Protein AF-A0A1N6KHP8-F1 (afdb_monomer_lite)

Secondary structure (DSSP, 8-state):
-------------------------------------------------------------PPPP--PPPP-PPP---EEEEETTEEEEE---SSS-EEEEEETTEEEESTTTTT-TT-SSTT---TTSSS----BSS-TT-EEEEE--SS--EEEESBTTB-GGG--SEEEEE--SSEEEEEEE-TT--S--EEEEETTEEESSSS-EEEE--TTSEEEEEEEEESS--EEEE-STTGGGGS-EEEEEESS--EEEEE-TT-EEEEETTEEEEE-TT-TT-EEEEEEES-SEEEEES---PPPEE-SPPPPEEEPTTPEEEEEEEEEEE---TT--GGGEEEEEE-SSS-EEEEEEEE-SS-TTEEEEEEEEE-SS-EEEPPEEEEEETTS-EEEEE--

Structure (mmCIF, N/CA/C/O backbone):
data_AF-A0A1N6KHP8-F1
#
_entry.id   AF-A0A1N6KHP8-F1
#
loop_
_atom_site.group_PDB
_atom_site.id
_atom_site.type_symbol
_atom_site.label_atom_id
_atom_site.label_alt_id
_atom_site.label_comp_id
_atom_site.label_asym_id
_atom_site.label_entity_id
_atom_site.label_seq_id
_atom_site.pdbx_PDB_ins_code
_atom_site.Cartn_x
_atom_site.Cartn_y
_atom_site.Cartn_z
_atom_site.occupancy
_atom_site.B_iso_or_equiv
_atom_site.auth_seq_id
_atom_site.auth_comp_id
_atom_site.auth_asym_id
_atom_site.auth_atom_id
_atom_site.pdbx_PDB_model_num
ATOM 1 N N . MET A 1 1 ? -45.252 -14.548 -12.547 1.00 43.09 1 MET A N 1
ATOM 2 C CA . MET A 1 1 ? -45.993 -14.343 -13.812 1.00 43.09 1 MET A CA 1
ATOM 3 C C . MET A 1 1 ? -47.281 -13.576 -13.536 1.00 43.09 1 MET A C 1
ATOM 5 O O . MET A 1 1 ? -48.215 -14.151 -12.994 1.00 43.09 1 MET A O 1
ATOM 9 N N . SER A 1 2 ? -47.271 -12.275 -13.838 1.00 29.56 2 SER A N 1
ATOM 10 C CA . SER A 1 2 ? -48.393 -11.356 -14.141 1.00 29.56 2 SER A CA 1
ATOM 11 C C . SER A 1 2 ? -47.791 -9.937 -14.207 1.00 29.56 2 SER A C 1
ATOM 13 O O . SER A 1 2 ? -47.043 -9.603 -13.288 1.00 29.56 2 SER A O 1
ATOM 15 N N . PRO A 1 3 ? -48.018 -9.126 -15.260 1.00 39.22 3 PRO A N 1
ATOM 16 C CA . PRO A 1 3 ? -47.390 -7.811 -15.397 1.00 39.22 3 PRO A CA 1
ATOM 17 C C . PRO A 1 3 ? -48.280 -6.705 -14.807 1.00 39.22 3 PRO A C 1
ATOM 19 O O . PRO A 1 3 ? -49.500 -6.740 -14.964 1.00 39.22 3 PRO A O 1
ATOM 22 N N . LEU A 1 4 ? -47.680 -5.705 -14.158 1.00 28.50 4 LEU A N 1
ATOM 23 C CA . LEU A 1 4 ? -48.377 -4.502 -13.694 1.00 28.50 4 LEU A CA 1
ATOM 24 C C . LEU A 1 4 ? -48.003 -3.302 -14.575 1.00 28.50 4 LEU A C 1
ATOM 26 O O . LEU A 1 4 ? -46.835 -2.967 -14.743 1.00 28.50 4 LEU A O 1
ATOM 30 N N . LEU A 1 5 ? -49.049 -2.709 -15.154 1.00 30.30 5 LEU A N 1
ATOM 31 C CA . LEU A 1 5 ? -49.073 -1.517 -15.999 1.00 30.30 5 LEU A CA 1
ATOM 32 C C . LEU A 1 5 ? -48.571 -0.262 -15.260 1.00 30.30 5 LEU A C 1
ATOM 34 O O . LEU A 1 5 ? -49.032 0.032 -14.158 1.00 30.30 5 LEU A O 1
ATOM 38 N N . CYS A 1 6 ? -47.770 0.564 -15.940 1.00 26.09 6 CYS A N 1
ATOM 39 C CA . CYS A 1 6 ? -47.583 1.978 -15.601 1.00 26.09 6 CYS A CA 1
ATOM 40 C C . CYS A 1 6 ? -48.753 2.817 -16.145 1.00 26.09 6 CYS A C 1
ATOM 42 O O . CYS A 1 6 ? -49.018 2.816 -17.348 1.00 26.09 6 CYS A O 1
ATOM 44 N N . ALA A 1 7 ? -49.430 3.571 -15.275 1.00 34.00 7 ALA A N 1
ATOM 45 C CA . ALA A 1 7 ? -50.451 4.550 -15.647 1.00 34.00 7 ALA A CA 1
ATOM 46 C C . ALA A 1 7 ? -49.937 5.978 -15.398 1.00 34.00 7 ALA A C 1
ATOM 48 O O . ALA A 1 7 ? -49.600 6.340 -14.273 1.00 34.00 7 ALA A O 1
ATOM 49 N N . GLY A 1 8 ? -49.901 6.799 -16.452 1.00 29.78 8 GLY A N 1
ATOM 50 C CA . GLY A 1 8 ? -49.560 8.220 -16.377 1.00 29.78 8 GLY A CA 1
ATOM 51 C C . GLY A 1 8 ? -50.740 9.107 -15.961 1.00 29.78 8 GLY A C 1
ATOM 52 O O . GLY A 1 8 ? -51.900 8.809 -16.255 1.00 29.78 8 GLY A O 1
ATOM 53 N N . ARG A 1 9 ? -50.446 10.256 -15.341 1.00 30.03 9 ARG A N 1
ATOM 54 C CA . ARG A 1 9 ? -51.388 11.379 -15.195 1.00 30.03 9 ARG A CA 1
ATOM 55 C C . ARG A 1 9 ? -50.770 12.674 -15.726 1.00 30.03 9 ARG A C 1
ATOM 57 O O . ARG A 1 9 ? -49.717 13.103 -15.274 1.00 30.03 9 ARG A O 1
ATOM 64 N N . LYS A 1 10 ? -51.469 13.282 -16.692 1.00 28.89 10 LYS A N 1
ATOM 65 C CA . LYS A 1 10 ? -51.227 14.615 -17.267 1.00 28.89 10 LYS A CA 1
ATOM 66 C C . LYS A 1 10 ? -51.687 15.712 -16.302 1.00 28.89 10 LYS A C 1
ATOM 68 O O . LYS A 1 10 ? -52.773 15.602 -15.738 1.00 28.89 10 LYS A O 1
ATOM 73 N N . PHE A 1 11 ? -50.943 16.814 -16.249 1.00 26.05 11 PHE A N 1
ATOM 74 C CA . PHE A 1 11 ? -51.427 18.109 -15.768 1.00 26.05 11 PHE A CA 1
ATOM 75 C C . PHE A 1 11 ? -51.082 19.189 -16.807 1.00 26.05 11 PHE A C 1
ATOM 77 O O . PHE A 1 11 ? -49.970 19.219 -17.323 1.00 26.05 11 PHE A O 1
ATOM 84 N N . VAL A 1 12 ? -52.053 20.042 -17.146 1.00 37.53 12 VAL A N 1
ATOM 85 C CA . VAL A 1 12 ? -51.928 21.192 -18.066 1.00 37.53 12 VAL A CA 1
ATOM 86 C C . VAL A 1 12 ? -52.399 22.438 -17.320 1.00 37.53 12 VAL A C 1
ATOM 88 O O . VAL A 1 12 ? -53.445 22.377 -16.671 1.00 37.53 12 VAL A O 1
ATOM 91 N N . PRO A 1 13 ? -51.718 23.586 -17.482 1.00 34.94 13 PRO A N 1
ATOM 92 C CA . PRO A 1 13 ? -52.469 24.812 -17.751 1.00 34.94 13 PRO A CA 1
ATOM 93 C C . PRO A 1 13 ? -51.895 25.689 -18.885 1.00 34.94 13 PRO A C 1
ATOM 95 O O . PRO A 1 13 ? -50.821 25.461 -19.430 1.00 34.94 13 PRO A O 1
ATOM 98 N N . ARG A 1 14 ? -52.733 26.658 -19.275 1.00 31.38 14 ARG A N 1
ATOM 99 C CA . ARG A 1 14 ? -52.840 27.400 -20.545 1.00 31.38 14 ARG A CA 1
ATOM 100 C C . ARG A 1 14 ? -51.986 28.682 -20.661 1.00 31.38 14 ARG A C 1
ATOM 102 O O . ARG A 1 14 ? -51.944 29.471 -19.731 1.00 31.38 14 ARG A O 1
ATOM 109 N N . ASN A 1 15 ? -51.559 28.934 -21.909 1.00 31.67 15 ASN A N 1
ATOM 110 C CA . ASN A 1 15 ? -51.464 30.194 -22.685 1.00 31.67 15 ASN A CA 1
ATOM 111 C C . ASN A 1 15 ? -50.709 31.432 -22.151 1.00 31.67 15 ASN A C 1
ATOM 113 O O . ASN A 1 15 ? -51.221 32.120 -21.277 1.00 31.67 15 ASN A O 1
ATOM 117 N N . ALA A 1 16 ? -49.707 31.898 -22.924 1.00 31.84 16 ALA A N 1
ATOM 118 C CA . ALA A 1 16 ? -49.780 33.182 -23.654 1.00 31.84 16 ALA A CA 1
ATOM 119 C C . ALA A 1 16 ? -48.638 33.394 -24.688 1.00 31.84 16 ALA A C 1
ATOM 121 O O . ALA A 1 16 ? -47.467 33.387 -24.342 1.00 31.84 16 ALA A O 1
ATOM 122 N N . ARG A 1 17 ? -49.055 33.688 -25.934 1.00 32.22 17 ARG A N 1
ATOM 123 C CA . ARG A 1 17 ? -48.456 34.546 -26.992 1.00 32.22 17 ARG A CA 1
ATOM 124 C C . ARG A 1 17 ? -47.052 34.243 -27.575 1.00 32.22 17 ARG A C 1
ATOM 126 O O . ARG A 1 17 ? -46.023 34.417 -26.944 1.00 32.22 17 ARG A O 1
ATOM 133 N N . GLN A 1 18 ? -47.058 33.966 -28.884 1.00 31.30 18 GLN A N 1
ATOM 134 C CA . GLN A 1 18 ? -45.952 33.999 -29.863 1.00 31.30 18 GLN A CA 1
ATOM 135 C C . GLN A 1 18 ? -46.215 35.141 -30.879 1.00 31.30 18 GLN A C 1
ATOM 137 O O . GLN A 1 18 ? -47.382 35.535 -31.009 1.00 31.30 18 GLN A O 1
ATOM 142 N N . PRO A 1 19 ? -45.206 35.670 -31.619 1.00 44.62 19 PRO A N 1
ATOM 143 C CA . PRO A 1 19 ? -44.975 35.132 -32.978 1.00 44.62 19 PRO A CA 1
ATOM 144 C C . PRO A 1 19 ? -43.542 35.204 -33.590 1.00 44.62 19 PRO A C 1
ATOM 146 O O . PRO A 1 19 ? -42.857 36.211 -33.458 1.00 44.62 19 PRO A O 1
ATOM 149 N N . ARG A 1 20 ? -43.262 34.201 -34.463 1.00 33.53 20 ARG A N 1
ATOM 150 C CA . ARG A 1 20 ? -42.421 34.169 -35.710 1.00 33.53 20 ARG A CA 1
ATOM 151 C C . ARG A 1 20 ? -40.879 34.128 -35.534 1.00 33.53 20 ARG A C 1
ATOM 153 O O . ARG A 1 20 ? -40.345 34.947 -34.815 1.00 33.53 20 ARG A O 1
ATOM 160 N N . LYS A 1 21 ? -40.069 33.276 -36.203 1.00 29.66 21 LYS A N 1
ATOM 161 C CA . LYS A 1 21 ? -40.164 32.449 -37.439 1.00 29.66 21 LYS A CA 1
ATOM 162 C C . LYS A 1 21 ? -39.129 31.277 -37.409 1.00 29.66 21 LYS A C 1
ATOM 164 O O . LYS A 1 21 ? -38.032 31.474 -36.912 1.00 29.66 21 LYS A O 1
ATOM 169 N N . SER A 1 22 ? -39.530 30.130 -37.991 1.00 28.58 22 SER A N 1
ATOM 170 C CA . SER A 1 22 ? -38.837 28.932 -38.569 1.00 28.58 22 SER A CA 1
ATOM 171 C C . SER A 1 22 ? -37.302 28.758 -38.443 1.00 28.58 22 SER A C 1
ATOM 173 O O . SER A 1 22 ? -36.585 29.712 -38.707 1.00 28.58 22 SER A O 1
ATOM 175 N N . VAL A 1 23 ? -36.725 27.558 -38.217 1.00 30.33 23 VAL A N 1
ATOM 176 C CA . VAL A 1 23 ? -36.717 26.355 -39.101 1.00 30.33 23 VAL A CA 1
ATOM 177 C C . VAL A 1 23 ? -36.273 25.067 -38.336 1.00 30.33 23 VAL A C 1
ATOM 179 O O . VAL A 1 23 ? -35.288 25.103 -37.618 1.00 30.33 23 VAL A O 1
ATOM 182 N N . ARG A 1 24 ? -37.007 23.957 -38.571 1.00 29.69 24 ARG A N 1
ATOM 183 C CA . ARG A 1 24 ? -36.729 22.484 -38.506 1.00 29.69 24 ARG A CA 1
ATOM 184 C C . ARG A 1 24 ? -35.839 21.842 -37.404 1.00 29.69 24 ARG A C 1
ATOM 186 O O . ARG A 1 24 ? -34.631 22.010 -37.373 1.00 29.69 24 ARG A O 1
ATOM 193 N N . HIS A 1 25 ? -36.482 20.941 -36.650 1.00 28.00 25 HIS A N 1
ATOM 194 C CA . HIS A 1 25 ? -35.971 19.790 -35.867 1.00 28.00 25 HIS A CA 1
ATOM 195 C C . HIS A 1 25 ? -35.734 18.549 -36.778 1.00 28.00 25 HIS A C 1
ATOM 197 O O . HIS A 1 25 ? -36.307 18.558 -37.875 1.00 28.00 25 HIS A O 1
ATOM 203 N N . PRO A 1 26 ? -34.949 17.501 -36.395 1.00 33.62 26 PRO A N 1
ATOM 204 C CA . PRO A 1 26 ? -35.092 16.752 -35.129 1.00 33.62 26 PRO A CA 1
ATOM 205 C C . PRO A 1 26 ? -33.804 16.362 -34.360 1.00 33.62 26 PRO A C 1
ATOM 207 O O . PRO A 1 26 ? -32.734 16.200 -34.928 1.00 33.62 26 PRO A O 1
ATOM 210 N N . TRP A 1 27 ? -33.973 16.190 -33.044 1.00 27.14 27 TRP A N 1
ATOM 211 C CA . TRP A 1 27 ? -33.094 15.552 -32.035 1.00 27.14 27 TRP A CA 1
ATOM 212 C C . TRP A 1 27 ? -33.894 14.370 -31.412 1.00 27.14 27 TRP A C 1
ATOM 214 O O . TRP A 1 27 ? -35.100 14.320 -31.684 1.00 27.14 27 TRP A O 1
ATOM 224 N N . PRO A 1 28 ? -33.410 13.580 -30.425 1.00 42.62 28 PRO A N 1
ATOM 225 C CA . PRO A 1 28 ? -32.110 12.924 -30.159 1.00 42.62 28 PRO A CA 1
ATOM 226 C C . PRO A 1 28 ? -32.288 11.410 -29.796 1.00 42.62 28 PRO A C 1
ATOM 228 O O . PRO A 1 28 ? -33.408 10.910 -29.795 1.00 42.62 28 PRO A O 1
ATOM 231 N N . ILE A 1 29 ? -31.205 10.688 -29.463 1.00 29.62 29 ILE A N 1
ATOM 232 C CA . ILE A 1 29 ? -31.196 9.416 -28.689 1.00 29.62 29 ILE A CA 1
ATOM 233 C C . ILE A 1 29 ? -30.011 9.558 -27.713 1.00 29.62 29 ILE A C 1
ATOM 235 O O . ILE A 1 29 ? -28.891 9.751 -28.178 1.00 29.62 29 ILE A O 1
ATOM 239 N N . ASP A 1 30 ? -30.211 9.863 -26.432 1.00 30.19 30 ASP A N 1
ATOM 240 C CA . ASP A 1 30 ? -30.682 9.065 -25.279 1.00 30.19 30 ASP A CA 1
ATOM 241 C C . ASP A 1 30 ? -29.595 8.209 -24.602 1.00 30.19 30 ASP A C 1
ATOM 243 O O . ASP A 1 30 ? -29.167 7.158 -25.075 1.00 30.19 30 ASP A O 1
ATOM 247 N N . SER A 1 31 ? -29.187 8.762 -23.460 1.00 28.30 31 SER A N 1
ATOM 248 C CA . SER A 1 31 ? -28.702 8.201 -22.203 1.00 28.30 31 SER A CA 1
ATOM 249 C C . SER A 1 31 ? -29.003 6.716 -21.966 1.00 28.30 31 SER A C 1
ATOM 251 O O . SER A 1 31 ? -30.158 6.297 -21.920 1.00 28.30 31 SER A O 1
ATOM 253 N N . LEU A 1 32 ? -27.951 5.938 -21.715 1.00 27.98 32 LEU A N 1
ATOM 254 C CA . LEU A 1 32 ? -28.030 4.586 -21.165 1.00 27.98 32 LEU A CA 1
ATOM 255 C C . LEU A 1 32 ? -28.005 4.670 -19.630 1.00 27.98 32 LEU A C 1
ATOM 257 O O . LEU A 1 32 ? -26.942 4.819 -19.037 1.00 27.98 32 LEU A O 1
ATOM 261 N N . GLU A 1 33 ? -29.170 4.573 -18.988 1.00 28.48 33 GLU A N 1
ATOM 262 C CA . GLU A 1 33 ? -29.265 4.131 -17.590 1.00 28.48 33 GLU A CA 1
ATOM 263 C C . GLU A 1 33 ? -29.241 2.596 -17.573 1.00 28.48 33 GLU A C 1
ATOM 265 O O . GLU A 1 33 ? -30.111 1.934 -18.146 1.00 28.48 33 GLU A O 1
ATOM 270 N N . LEU A 1 34 ? -28.218 2.024 -16.936 1.00 28.47 34 LEU A N 1
ATOM 271 C CA . LEU A 1 34 ? -28.095 0.589 -16.700 1.00 28.47 34 LE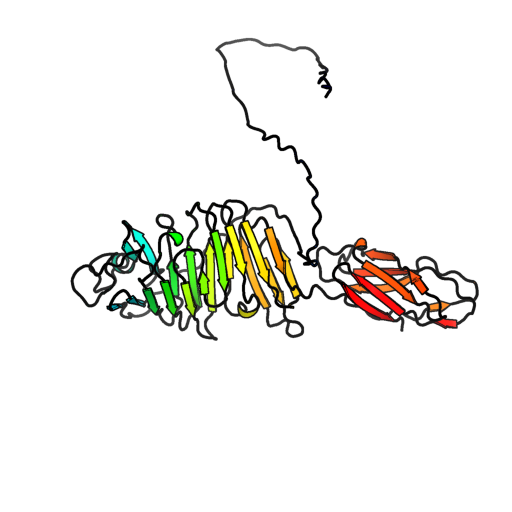U A CA 1
ATOM 272 C C . LEU A 1 34 ? -29.064 0.154 -15.595 1.00 28.47 34 LEU A C 1
ATOM 274 O O . LEU A 1 34 ? -29.044 0.645 -14.469 1.00 28.47 34 LEU A O 1
ATOM 278 N N . CYS A 1 35 ? -29.922 -0.798 -15.949 1.00 23.08 35 CYS A N 1
ATOM 279 C CA . CYS A 1 35 ? -30.802 -1.523 -15.049 1.00 23.08 35 CYS A CA 1
ATOM 280 C C . CYS A 1 35 ? -30.028 -2.713 -14.465 1.00 23.08 35 CYS A C 1
ATOM 282 O O . CYS A 1 35 ? -29.762 -3.669 -15.190 1.00 23.08 35 CYS A O 1
ATOM 284 N N . GLU A 1 36 ? -29.689 -2.691 -13.174 1.00 29.77 36 GLU A N 1
ATOM 285 C CA . GLU A 1 36 ? -29.186 -3.883 -12.482 1.00 29.77 36 GLU A CA 1
ATOM 286 C C . GLU A 1 36 ? -30.206 -4.419 -11.472 1.00 29.77 36 GLU A C 1
ATOM 288 O O . GLU A 1 36 ? -30.501 -3.830 -10.432 1.00 29.77 36 GLU A O 1
ATOM 293 N N . THR A 1 37 ? -30.749 -5.593 -11.787 1.00 27.22 37 THR A N 1
ATOM 294 C CA . THR A 1 37 ? -31.537 -6.437 -10.886 1.00 27.22 37 THR A CA 1
ATOM 295 C C . THR A 1 37 ? -30.611 -7.338 -10.063 1.00 27.22 37 THR A C 1
ATOM 297 O O . THR A 1 37 ? -30.073 -8.311 -10.591 1.00 27.22 37 THR A O 1
ATOM 300 N N . ARG A 1 38 ? -30.460 -7.078 -8.757 1.00 30.58 38 ARG A N 1
ATOM 301 C CA . ARG A 1 38 ? -29.780 -7.999 -7.824 1.00 30.58 38 ARG A CA 1
ATOM 302 C C . ARG A 1 38 ? -30.670 -9.204 -7.502 1.00 30.58 38 ARG A C 1
ATOM 304 O O . ARG A 1 38 ? -31.724 -9.060 -6.887 1.00 30.58 38 ARG A O 1
ATOM 311 N N . THR A 1 39 ? -30.208 -10.399 -7.869 1.00 25.05 39 THR A N 1
ATOM 312 C CA . THR A 1 39 ? -30.750 -11.682 -7.395 1.00 25.05 39 THR A CA 1
ATOM 313 C C . THR A 1 39 ? -29.821 -12.210 -6.302 1.00 25.05 39 THR A C 1
ATOM 315 O O . THR A 1 39 ? -28.665 -12.512 -6.573 1.00 25.05 39 THR A O 1
ATOM 318 N N . LEU A 1 40 ? -30.303 -12.295 -5.059 1.00 26.83 40 LEU A N 1
ATOM 319 C CA . LEU A 1 40 ? -29.584 -12.927 -3.948 1.00 26.83 40 LEU A CA 1
ATOM 320 C C . LEU A 1 40 ? -29.747 -14.448 -4.046 1.00 26.83 40 LEU A C 1
ATOM 322 O O . LEU A 1 40 ? -30.856 -14.958 -3.883 1.00 26.83 40 LEU A O 1
ATOM 326 N N . LEU A 1 41 ? -28.650 -15.166 -4.290 1.00 24.42 41 LEU A N 1
ATOM 327 C CA . LEU A 1 41 ? -28.579 -16.616 -4.132 1.00 24.42 41 LEU A CA 1
ATOM 328 C C . LEU A 1 41 ? -27.715 -16.921 -2.903 1.00 24.42 41 LEU A C 1
ATOM 330 O O . LEU A 1 41 ? -26.498 -16.769 -2.924 1.00 24.42 41 LEU A O 1
ATOM 334 N N . THR A 1 42 ? -28.362 -17.308 -1.808 1.00 29.70 42 THR A N 1
ATOM 335 C CA . THR A 1 42 ? -27.717 -17.783 -0.584 1.00 29.70 42 THR A CA 1
ATOM 336 C C . THR A 1 42 ? -27.330 -19.251 -0.741 1.00 29.70 42 THR A C 1
ATOM 338 O O . THR A 1 42 ? -28.195 -20.116 -0.868 1.00 29.70 42 THR A O 1
ATOM 341 N N . THR A 1 43 ? -26.037 -19.554 -0.648 1.00 27.33 43 THR A N 1
ATOM 342 C CA . THR A 1 43 ? -25.545 -20.905 -0.343 1.00 27.33 43 THR A CA 1
ATOM 343 C C . THR A 1 43 ? -24.611 -20.844 0.861 1.00 27.33 43 THR A C 1
ATOM 345 O O . THR A 1 43 ? -23.579 -20.181 0.822 1.00 27.33 43 THR A O 1
ATOM 348 N N . LEU A 1 44 ? -25.021 -21.525 1.937 1.00 31.53 44 LEU A N 1
ATOM 349 C CA . LEU A 1 44 ? -24.249 -21.806 3.150 1.00 31.53 44 LEU A CA 1
ATOM 350 C C . LEU A 1 44 ? -22.967 -22.573 2.805 1.00 31.53 44 LEU A C 1
ATOM 352 O O . LEU A 1 44 ? -23.099 -23.637 2.219 1.00 31.53 44 LEU A O 1
ATOM 356 N N . PHE A 1 45 ? -21.800 -22.124 3.277 1.00 28.59 45 PHE A N 1
ATOM 357 C CA . PHE A 1 45 ? -20.757 -22.956 3.904 1.00 28.59 45 PHE A CA 1
ATOM 358 C C . PHE A 1 45 ? -19.831 -22.051 4.742 1.00 28.59 45 PHE A C 1
ATOM 360 O O . PHE A 1 45 ? -19.526 -20.930 4.347 1.00 28.59 45 PHE A O 1
ATOM 367 N N . GLY A 1 46 ? -19.476 -22.509 5.947 1.00 35.25 46 GLY A N 1
ATOM 368 C CA . GLY A 1 46 ? -18.827 -21.713 6.992 1.00 35.25 46 GLY A CA 1
ATOM 369 C C . GLY A 1 46 ? -17.361 -21.367 6.720 1.00 35.25 46 GLY A C 1
ATOM 370 O O . GLY A 1 46 ? -16.578 -22.218 6.304 1.00 35.25 46 GLY A O 1
ATOM 371 N N . VAL A 1 47 ? -17.006 -20.122 7.035 1.00 27.38 47 VAL A N 1
ATOM 372 C CA . VAL A 1 47 ? -15.646 -19.564 7.047 1.00 27.38 47 VAL A CA 1
ATOM 373 C C . VAL A 1 47 ? -15.492 -18.815 8.382 1.00 27.38 47 VAL A C 1
ATOM 375 O O . VAL A 1 47 ? -16.466 -18.190 8.815 1.00 27.38 47 VAL A O 1
ATOM 378 N N . PRO A 1 48 ? -14.345 -18.898 9.087 1.00 26.70 48 PRO A N 1
ATOM 379 C CA . PRO A 1 48 ? -14.131 -18.137 10.316 1.00 26.70 48 PRO A CA 1
ATOM 380 C C . PRO A 1 48 ? -14.243 -16.633 10.037 1.00 26.70 48 PRO A C 1
ATOM 382 O O . PRO A 1 48 ? -13.782 -16.141 9.009 1.00 26.70 48 PRO A O 1
ATOM 385 N N . THR A 1 49 ? -14.893 -15.912 10.947 1.00 26.69 49 THR A N 1
ATOM 386 C CA . THR A 1 49 ? -15.142 -14.471 10.863 1.00 26.69 49 THR A CA 1
ATOM 387 C C . THR A 1 49 ? -13.826 -13.694 10.867 1.00 26.69 49 THR A C 1
ATOM 389 O O . THR A 1 49 ? -13.196 -13.546 11.911 1.00 26.69 49 THR A O 1
ATOM 392 N N . VAL A 1 50 ? -13.424 -13.196 9.697 1.00 25.86 50 VAL A N 1
ATOM 393 C CA . VAL A 1 50 ? -12.467 -12.093 9.563 1.00 25.86 50 VAL A CA 1
ATOM 394 C C . VAL A 1 50 ? -13.260 -10.810 9.799 1.00 25.86 50 VAL A C 1
ATOM 396 O O . VAL A 1 50 ? -14.180 -10.508 9.039 1.00 25.86 50 VAL A O 1
ATOM 399 N N . SER A 1 51 ? -12.945 -10.077 10.866 1.00 38.03 51 SER A N 1
ATOM 400 C CA . SER A 1 51 ? -13.479 -8.731 11.088 1.00 38.03 51 SER A CA 1
ATOM 401 C C . SER A 1 51 ? -12.828 -7.783 10.081 1.00 38.03 51 SER A C 1
ATOM 403 O O . SER A 1 51 ? -11.772 -7.221 10.345 1.00 38.03 51 SER A O 1
ATOM 405 N N . ALA A 1 52 ? -13.420 -7.667 8.893 1.00 31.05 52 ALA A N 1
ATOM 406 C CA . ALA A 1 52 ? -13.023 -6.693 7.885 1.00 31.05 52 ALA A CA 1
ATOM 407 C C . ALA A 1 52 ? -13.775 -5.378 8.137 1.00 31.05 52 ALA A C 1
ATOM 409 O O . ALA A 1 52 ? -15.007 -5.349 8.117 1.00 31.05 52 ALA A O 1
ATOM 410 N N . LEU A 1 53 ? -13.039 -4.293 8.376 1.00 38.38 53 LEU A N 1
ATOM 411 C CA . LEU A 1 53 ? -13.593 -2.942 8.327 1.00 38.38 53 LEU A CA 1
ATOM 412 C C . LEU A 1 53 ? -13.733 -2.558 6.848 1.00 38.38 53 LEU A C 1
ATOM 414 O O . LEU A 1 53 ? -12.726 -2.372 6.175 1.00 38.38 53 LEU A O 1
ATOM 418 N N . ILE A 1 54 ? -14.966 -2.495 6.339 1.00 35.09 54 ILE A N 1
ATOM 419 C CA . ILE A 1 54 ? -15.271 -2.140 4.944 1.00 35.09 54 ILE A CA 1
ATOM 420 C C . ILE A 1 54 ? -15.844 -0.722 4.937 1.00 35.09 54 ILE A C 1
ATOM 422 O O . ILE A 1 54 ? -16.931 -0.495 5.473 1.00 35.09 54 ILE A O 1
ATOM 426 N N . VAL A 1 55 ? -15.131 0.226 4.326 1.00 33.91 55 VAL A N 1
ATOM 427 C CA . VAL A 1 55 ? -15.577 1.621 4.184 1.00 33.91 55 VAL A CA 1
ATOM 428 C C . VAL A 1 55 ? -15.693 1.959 2.692 1.00 33.91 55 VAL A C 1
ATOM 430 O O . VAL A 1 55 ? -14.672 1.941 2.014 1.00 33.91 55 VAL A O 1
ATOM 433 N N . PRO A 1 56 ? -16.895 2.254 2.159 1.00 28.39 56 PRO A N 1
ATOM 434 C CA . PRO A 1 56 ? -17.049 2.785 0.804 1.00 28.39 56 PRO A CA 1
ATOM 435 C C . PRO A 1 56 ? -16.754 4.294 0.786 1.00 28.39 56 PRO A C 1
ATOM 437 O O . PRO A 1 56 ? -17.243 5.023 1.655 1.00 28.39 56 PRO A O 1
ATOM 440 N N . LEU A 1 57 ? -15.971 4.767 -0.188 1.00 38.44 57 LEU A N 1
ATOM 441 C CA . LEU A 1 57 ? -15.505 6.157 -0.276 1.00 38.44 57 LEU A CA 1
ATOM 442 C C . LEU A 1 57 ? -15.866 6.797 -1.630 1.00 38.44 57 LEU A C 1
ATOM 444 O O . LEU A 1 57 ? -15.865 6.133 -2.659 1.00 38.44 57 LEU A O 1
ATOM 448 N N . ASP A 1 58 ? -16.198 8.091 -1.596 1.00 31.97 58 ASP A N 1
ATOM 449 C CA . ASP A 1 58 ? -16.454 8.964 -2.755 1.00 31.97 58 ASP A CA 1
ATOM 450 C C . ASP A 1 58 ? -15.248 9.902 -2.950 1.00 31.97 58 ASP A C 1
ATOM 452 O O . ASP A 1 58 ? -14.646 10.353 -1.969 1.00 31.97 58 ASP A O 1
ATOM 456 N N . SER A 1 59 ? -14.874 10.167 -4.204 1.00 35.50 59 SER A N 1
ATOM 457 C CA . SER A 1 59 ? -13.589 10.740 -4.609 1.00 35.50 59 SER A CA 1
ATOM 458 C C . SER A 1 59 ? -13.713 12.163 -5.171 1.00 35.50 59 SER A C 1
ATOM 460 O O . SER A 1 59 ? -14.643 12.495 -5.904 1.00 35.50 59 SER A O 1
ATOM 462 N N . SER A 1 60 ? -12.744 13.027 -4.833 1.00 31.34 60 SER A N 1
ATOM 463 C CA . SER A 1 60 ? -11.998 13.902 -5.768 1.00 31.34 60 SER A CA 1
ATOM 464 C C . SER A 1 60 ? -11.389 15.136 -5.083 1.00 31.34 60 SER A C 1
ATOM 466 O O . SER A 1 60 ? -12.106 15.999 -4.592 1.00 31.34 60 SER A O 1
ATOM 468 N N . THR A 1 61 ? -10.056 15.259 -5.140 1.00 26.89 61 THR A N 1
ATOM 469 C CA . THR A 1 61 ? -9.325 16.465 -5.599 1.00 26.89 61 THR A CA 1
ATOM 470 C C . THR A 1 61 ? -7.830 16.133 -5.752 1.00 26.89 61 THR A C 1
ATOM 472 O O . THR A 1 61 ? -7.24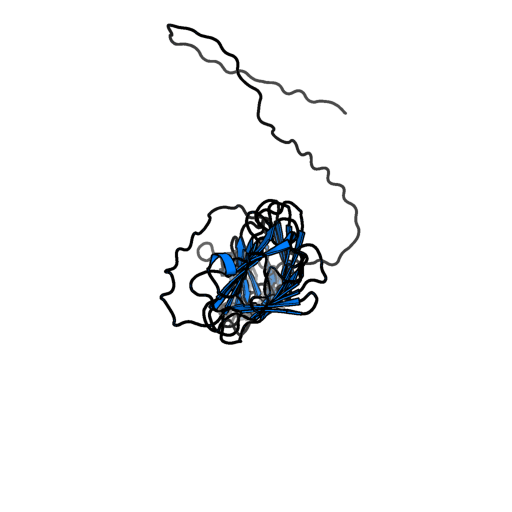3 15.642 -4.789 1.00 26.89 61 THR A O 1
ATOM 475 N N . PRO A 1 62 ? -7.181 16.436 -6.892 1.00 29.17 62 PRO A N 1
ATOM 476 C CA . PRO A 1 62 ? -5.744 16.232 -7.060 1.00 29.17 62 PRO A CA 1
ATOM 477 C C . PRO A 1 62 ? -4.937 17.357 -6.391 1.00 29.17 62 PRO A C 1
ATOM 479 O O . PRO A 1 62 ? -5.222 18.542 -6.585 1.00 29.17 62 PRO A O 1
ATOM 482 N N . VAL A 1 63 ? -3.904 16.992 -5.629 1.00 28.14 63 VAL A N 1
ATOM 483 C CA . VAL A 1 63 ? -2.920 17.925 -5.057 1.00 28.14 63 VAL A CA 1
ATOM 484 C C . VAL A 1 63 ? -1.712 18.003 -5.990 1.00 28.14 63 VAL A C 1
ATOM 486 O O . VAL A 1 63 ? -1.044 17.006 -6.235 1.00 28.14 63 VAL A O 1
ATOM 489 N N . THR A 1 64 ? -1.405 19.196 -6.499 1.00 29.12 64 THR A N 1
ATOM 490 C CA . THR A 1 64 ? -0.147 19.487 -7.202 1.00 29.12 64 THR A CA 1
ATOM 491 C C . THR A 1 64 ? 0.843 20.116 -6.220 1.00 29.12 64 THR A C 1
ATOM 493 O O . THR A 1 64 ? 0.583 21.221 -5.735 1.00 29.12 64 THR A O 1
ATOM 496 N N . SER A 1 65 ? 1.978 19.474 -5.933 1.00 29.78 65 SER A N 1
ATOM 497 C CA . SER A 1 65 ? 3.076 20.098 -5.184 1.00 29.78 65 SER A CA 1
ATOM 498 C C . SER A 1 65 ? 4.136 20.655 -6.145 1.00 29.78 65 SER A C 1
ATOM 500 O O . SER A 1 65 ? 4.775 19.934 -6.901 1.00 29.78 65 SER A O 1
ATOM 502 N N . ASN A 1 66 ? 4.315 21.979 -6.115 1.00 29.47 66 ASN A N 1
ATOM 503 C CA . ASN A 1 66 ? 5.464 22.671 -6.701 1.00 29.47 66 ASN A CA 1
ATOM 504 C C . ASN A 1 66 ? 6.533 22.830 -5.607 1.00 29.47 66 ASN A C 1
ATOM 506 O O . ASN A 1 66 ? 6.330 23.612 -4.677 1.00 29.47 66 ASN A O 1
ATOM 510 N N . GLY A 1 67 ? 7.657 22.118 -5.721 1.00 29.98 67 GLY A N 1
ATOM 511 C CA . GLY A 1 67 ? 8.864 22.315 -4.905 1.00 29.98 67 GLY A CA 1
ATOM 512 C C . GLY A 1 67 ? 9.998 22.977 -5.710 1.00 29.98 67 GLY A C 1
ATOM 513 O O . GLY A 1 67 ? 10.044 22.806 -6.929 1.00 29.98 67 GLY A O 1
ATOM 514 N N . PRO A 1 68 ? 10.888 23.773 -5.083 1.00 33.06 68 PRO A N 1
ATOM 515 C CA . PRO A 1 68 ? 11.941 24.521 -5.776 1.00 33.06 68 PRO A CA 1
ATOM 516 C C . PRO A 1 68 ? 13.110 23.609 -6.191 1.00 33.06 68 PRO A C 1
ATOM 518 O O . PRO A 1 68 ? 13.540 22.762 -5.417 1.00 33.06 68 PRO A O 1
ATOM 521 N N . GLY A 1 69 ? 13.628 23.797 -7.411 1.00 29.77 69 GLY A N 1
ATOM 522 C CA . GLY A 1 69 ? 14.670 22.946 -8.004 1.00 29.77 69 GLY A CA 1
ATOM 523 C C . GLY A 1 69 ? 16.064 23.069 -7.356 1.00 29.77 69 GLY A C 1
ATOM 524 O O . GLY A 1 69 ? 16.387 24.122 -6.796 1.00 29.77 69 GLY A O 1
ATOM 525 N N . PRO A 1 70 ? 16.912 22.024 -7.455 1.00 46.34 70 PRO A N 1
ATOM 526 C CA . PRO A 1 70 ? 18.236 22.012 -6.842 1.00 46.34 70 PRO A CA 1
ATOM 527 C C . PRO A 1 70 ? 19.255 22.834 -7.651 1.00 46.34 70 PRO A C 1
ATOM 529 O O . PRO A 1 70 ? 19.266 22.831 -8.883 1.00 46.34 70 PRO A O 1
ATOM 532 N N . GLY A 1 71 ? 20.115 23.570 -6.937 1.00 31.25 71 GLY A N 1
ATOM 533 C CA . GLY A 1 71 ? 21.244 24.323 -7.499 1.00 31.25 71 GLY A CA 1
ATOM 534 C C . GLY A 1 71 ? 22.421 23.423 -7.918 1.00 31.25 71 GLY A C 1
ATOM 535 O O . GLY A 1 71 ? 22.455 22.246 -7.565 1.00 31.25 71 GLY A O 1
ATOM 536 N N . PRO A 1 72 ? 23.410 23.951 -8.665 1.00 35.84 72 PRO A N 1
ATOM 537 C CA . PRO A 1 72 ? 24.398 23.128 -9.353 1.00 35.84 72 PRO A CA 1
ATOM 538 C C . PRO A 1 72 ? 25.493 22.646 -8.392 1.00 35.84 72 PRO A C 1
ATOM 540 O O . PRO A 1 72 ? 26.328 23.429 -7.932 1.00 35.84 72 PRO A O 1
ATOM 543 N N . GLY A 1 73 ? 25.498 21.345 -8.107 1.00 34.56 73 GLY A N 1
ATOM 544 C CA . GLY A 1 73 ? 26.611 20.635 -7.480 1.00 34.56 73 GLY A CA 1
ATOM 545 C C . GLY A 1 73 ? 27.667 20.215 -8.510 1.00 34.56 73 GLY A C 1
ATOM 546 O O . GLY A 1 73 ? 27.354 19.858 -9.639 1.00 34.56 73 GLY A O 1
ATOM 547 N N . SER A 1 74 ? 28.931 20.300 -8.105 1.00 37.78 74 SER A N 1
ATOM 548 C CA . SER A 1 74 ? 30.159 19.909 -8.814 1.00 37.78 74 SER A CA 1
ATOM 549 C C . SER A 1 74 ? 30.132 18.461 -9.345 1.00 37.78 74 SER A C 1
ATOM 551 O O . SER A 1 74 ? 29.685 17.570 -8.636 1.00 37.78 74 SER A O 1
ATOM 553 N N . GLY A 1 75 ? 30.645 18.237 -10.564 1.00 44.88 75 GLY A N 1
ATOM 554 C CA . GLY A 1 75 ? 30.487 17.014 -11.369 1.00 44.88 75 GLY A CA 1
ATOM 555 C C . GLY A 1 75 ? 30.883 15.674 -10.730 1.00 44.88 75 GLY A C 1
ATOM 556 O O . GLY A 1 75 ? 31.877 15.577 -10.011 1.00 44.88 75 GLY A O 1
ATOM 557 N N . SER A 1 76 ? 30.119 14.637 -11.080 1.00 50.44 76 SER A N 1
ATOM 558 C CA . SER A 1 76 ? 30.391 13.226 -10.791 1.00 50.44 76 SER A CA 1
ATOM 559 C C . SER A 1 76 ? 30.010 12.365 -12.005 1.00 50.44 76 SER A C 1
ATOM 561 O O . SER A 1 76 ? 29.034 12.650 -12.696 1.00 50.44 76 SER A O 1
ATOM 563 N N . ASP A 1 77 ? 30.824 11.354 -12.309 1.00 59.75 77 ASP A N 1
ATOM 564 C CA . ASP A 1 77 ? 30.734 10.535 -13.522 1.00 59.75 77 ASP A CA 1
ATOM 565 C C . ASP A 1 77 ? 29.552 9.549 -13.455 1.00 59.75 77 ASP A C 1
ATOM 567 O O . ASP A 1 77 ? 29.636 8.510 -12.797 1.00 59.75 77 ASP A O 1
ATOM 571 N N . SER A 1 78 ? 28.453 9.842 -14.158 1.00 73.81 78 SER A N 1
ATOM 572 C CA . SER A 1 78 ? 27.451 8.817 -14.476 1.00 73.81 78 SER A CA 1
ATOM 573 C C . SER A 1 78 ? 28.087 7.767 -15.386 1.00 73.81 78 SER A C 1
ATOM 575 O O . SER A 1 78 ? 28.623 8.108 -16.439 1.00 73.81 78 SER A O 1
ATOM 577 N N . SER A 1 79 ? 28.017 6.493 -15.008 1.00 87.06 79 SER A N 1
ATOM 578 C CA . SER A 1 79 ? 28.545 5.387 -15.816 1.00 87.06 79 SER A CA 1
ATOM 579 C C . SER A 1 79 ? 27.621 4.180 -15.781 1.00 87.06 79 SER A C 1
ATOM 581 O O . SER A 1 79 ? 26.877 3.976 -14.821 1.00 87.06 79 SER A O 1
ATOM 583 N N . SER A 1 80 ? 27.670 3.369 -16.830 1.00 92.75 80 SER A N 1
ATOM 584 C CA . SER A 1 80 ? 26.936 2.114 -16.914 1.00 92.75 80 SER A CA 1
ATOM 585 C C . SER A 1 80 ? 27.794 1.016 -17.530 1.00 92.75 80 SER A C 1
ATOM 587 O O . SER A 1 80 ? 28.719 1.287 -18.293 1.00 92.75 80 SER A O 1
ATOM 589 N N . THR A 1 81 ? 27.523 -0.232 -17.154 1.00 96.38 81 THR A N 1
ATOM 590 C CA . THR A 1 81 ? 28.199 -1.418 -17.698 1.00 96.38 81 THR A CA 1
ATOM 591 C C . THR A 1 81 ? 27.204 -2.552 -17.884 1.00 96.38 81 THR A C 1
ATOM 593 O O . THR A 1 81 ? 26.273 -2.689 -17.086 1.00 96.38 81 THR A O 1
ATOM 596 N N . VAL A 1 82 ? 27.430 -3.407 -18.886 1.00 97.62 82 VAL A N 1
ATOM 597 C CA . VAL A 1 82 ? 26.632 -4.622 -19.103 1.00 97.62 82 VAL A CA 1
ATOM 598 C C . VAL A 1 82 ? 27.501 -5.869 -18.966 1.00 97.62 82 VAL A C 1
ATOM 600 O O . VAL A 1 82 ? 28.503 -6.044 -19.664 1.00 97.62 82 VAL A O 1
ATOM 603 N N . VAL A 1 83 ? 27.077 -6.792 -18.100 1.00 97.00 83 VAL A N 1
ATOM 604 C CA . VAL A 1 83 ? 27.673 -8.125 -17.941 1.00 97.00 83 VAL A CA 1
ATOM 605 C C . VAL A 1 83 ? 26.577 -9.178 -18.084 1.00 97.00 83 VAL A C 1
ATOM 607 O O . VAL A 1 83 ? 25.707 -9.315 -17.228 1.00 97.00 83 VAL A O 1
ATOM 610 N N . GLY A 1 84 ? 26.613 -9.948 -19.175 1.00 95.44 84 GLY A N 1
ATOM 611 C CA . GLY A 1 84 ? 25.538 -10.893 -19.491 1.00 95.44 84 GLY A CA 1
ATOM 612 C C . GLY A 1 84 ? 24.224 -10.159 -19.773 1.00 95.44 84 GLY A C 1
ATOM 613 O O . GLY A 1 84 ? 24.194 -9.282 -20.630 1.00 95.44 84 GLY A O 1
ATOM 614 N N . SER A 1 85 ? 23.155 -10.518 -19.057 1.00 96.50 85 SER A N 1
ATOM 615 C CA . SER A 1 85 ? 21.844 -9.851 -19.109 1.00 96.50 85 SER A CA 1
ATOM 616 C C . SER A 1 85 ? 21.663 -8.781 -18.022 1.00 96.50 85 SER A C 1
ATOM 618 O O . SER A 1 85 ? 20.554 -8.279 -17.836 1.00 96.50 85 SER A O 1
ATOM 620 N N . THR A 1 86 ? 22.732 -8.433 -17.298 1.00 98.25 86 THR A N 1
ATOM 621 C CA . THR A 1 86 ? 22.685 -7.466 -16.199 1.00 98.25 86 THR A CA 1
ATOM 622 C C . THR A 1 86 ? 23.331 -6.146 -16.606 1.00 98.25 86 THR A C 1
ATOM 624 O O . THR A 1 86 ? 24.527 -6.117 -16.900 1.00 98.25 86 THR A O 1
ATOM 627 N N . ALA A 1 87 ? 22.569 -5.053 -16.561 1.00 97.75 87 ALA A N 1
ATOM 628 C CA . ALA A 1 87 ? 23.115 -3.697 -16.574 1.00 97.75 87 ALA A CA 1
ATOM 629 C C . ALA A 1 87 ? 23.328 -3.194 -15.147 1.00 97.75 87 ALA A C 1
ATOM 631 O O . ALA A 1 87 ? 22.487 -3.402 -14.274 1.00 97.75 87 ALA A O 1
ATOM 632 N N . THR A 1 88 ? 24.433 -2.494 -14.914 1.00 96.38 88 THR A N 1
ATOM 633 C CA . THR A 1 88 ? 24.672 -1.741 -13.678 1.00 96.38 88 THR A CA 1
ATOM 634 C C . THR A 1 88 ? 24.882 -0.281 -14.026 1.00 96.38 88 THR A C 1
ATOM 636 O O . THR A 1 88 ? 25.865 0.047 -14.685 1.00 96.38 88 THR A O 1
ATOM 639 N N . LEU A 1 89 ? 23.976 0.581 -13.572 1.00 92.56 89 LEU A N 1
ATOM 640 C CA . LEU A 1 89 ? 24.046 2.029 -13.703 1.00 92.56 89 LEU A CA 1
ATOM 641 C C . LEU A 1 89 ? 24.532 2.609 -12.375 1.00 92.56 89 LEU A C 1
ATOM 643 O O . LEU A 1 89 ? 24.037 2.253 -11.307 1.00 92.56 89 LEU A O 1
ATOM 647 N N . THR A 1 90 ? 25.497 3.512 -12.444 1.00 86.25 90 THR A N 1
ATOM 648 C CA . THR A 1 90 ? 25.932 4.348 -11.326 1.00 86.25 90 THR A CA 1
ATOM 649 C C . THR A 1 90 ? 25.631 5.780 -11.722 1.00 86.25 90 THR A C 1
ATOM 651 O O . THR A 1 90 ? 26.259 6.305 -12.642 1.00 86.25 90 THR A O 1
ATOM 654 N N . ALA A 1 91 ? 24.615 6.375 -11.104 1.00 68.62 91 ALA A N 1
ATOM 655 C CA . ALA A 1 91 ? 24.124 7.688 -11.494 1.00 68.62 91 ALA A CA 1
ATOM 656 C C . ALA A 1 91 ? 24.767 8.793 -10.647 1.00 68.62 91 ALA A C 1
ATOM 658 O O . ALA A 1 91 ? 24.850 8.700 -9.426 1.00 68.62 91 ALA A O 1
ATOM 659 N N . SER A 1 92 ? 25.182 9.865 -11.318 1.00 62.91 92 SER A N 1
ATOM 660 C CA . SER A 1 92 ? 25.298 11.202 -10.752 1.00 62.91 92 SER A CA 1
ATOM 661 C C . SER A 1 92 ? 24.178 12.029 -11.373 1.00 62.91 92 SER A C 1
ATOM 663 O O . SER A 1 92 ? 24.310 12.491 -12.509 1.00 62.91 92 SER A O 1
ATOM 665 N N . VAL A 1 93 ? 23.062 12.200 -10.669 1.00 53.84 93 VAL A N 1
ATOM 666 C CA . VAL A 1 93 ? 21.922 12.992 -11.151 1.00 53.84 93 VAL A CA 1
ATOM 667 C C . VAL A 1 93 ? 22.279 14.483 -11.226 1.00 53.84 93 VAL A C 1
ATOM 669 O O . VAL A 1 93 ? 21.982 15.282 -10.344 1.00 53.84 93 VAL A O 1
ATOM 672 N N . GLN A 1 94 ? 22.920 14.910 -12.316 1.00 50.91 94 GLN A N 1
ATOM 673 C CA . GLN A 1 94 ? 22.977 16.330 -12.671 1.00 50.91 94 GLN A CA 1
ATOM 674 C C . GLN A 1 94 ? 21.573 16.779 -13.116 1.00 50.91 94 GLN A C 1
ATOM 676 O O . GLN A 1 94 ? 21.258 16.833 -14.301 1.00 50.91 94 GLN A O 1
ATOM 681 N N . GLY A 1 95 ? 20.727 17.097 -12.133 1.00 61.06 95 GLY A N 1
ATOM 682 C CA . GLY A 1 95 ? 19.593 18.015 -12.264 1.00 61.06 95 GLY A CA 1
ATOM 683 C C . GLY A 1 95 ? 18.239 17.448 -12.705 1.00 61.06 95 GLY A C 1
ATOM 684 O O . GLY A 1 95 ? 17.330 18.251 -12.912 1.00 61.06 95 GLY A O 1
ATOM 685 N N . GLY A 1 96 ? 18.059 16.129 -12.845 1.00 77.62 96 GLY A N 1
ATOM 686 C CA . GLY A 1 96 ? 16.762 15.548 -13.223 1.00 77.62 96 GLY A CA 1
ATOM 687 C C . GLY A 1 96 ? 16.607 14.055 -12.903 1.00 77.62 96 GLY A C 1
ATOM 688 O O . GLY A 1 96 ? 17.600 13.395 -12.594 1.00 77.62 96 GLY A O 1
ATOM 689 N N . PRO A 1 97 ? 15.373 13.517 -12.982 1.00 89.69 97 PRO A N 1
ATOM 690 C CA . PRO A 1 97 ? 15.088 12.124 -12.654 1.00 89.69 97 PRO A CA 1
ATOM 691 C C . PRO A 1 97 ? 15.735 11.160 -13.650 1.00 89.69 97 PRO A C 1
ATOM 693 O O . PRO A 1 97 ? 15.717 11.411 -14.857 1.00 89.69 97 PRO A O 1
ATOM 696 N N . LEU A 1 98 ? 16.234 10.019 -13.171 1.00 92.38 98 LEU A N 1
ATOM 697 C CA . LEU A 1 98 ? 16.524 8.870 -14.026 1.00 92.38 98 LEU A CA 1
ATOM 698 C C . LEU A 1 98 ? 15.197 8.217 -14.414 1.00 92.38 98 LEU A C 1
ATOM 700 O O . LEU A 1 98 ? 14.459 7.750 -13.552 1.00 92.38 98 LEU A O 1
ATOM 704 N N . VAL A 1 99 ? 14.914 8.151 -15.710 1.00 95.00 99 VAL A N 1
ATOM 705 C CA . VAL A 1 99 ? 13.724 7.475 -16.238 1.00 95.00 99 VAL A CA 1
ATOM 706 C C . VAL A 1 99 ? 14.170 6.249 -17.015 1.00 95.00 99 VAL A C 1
ATOM 708 O O . VAL A 1 99 ? 15.020 6.374 -17.900 1.00 95.00 99 VAL A O 1
ATOM 711 N N . ILE A 1 100 ? 13.592 5.089 -16.702 1.00 97.12 100 ILE A N 1
ATOM 712 C CA . ILE A 1 100 ? 13.761 3.855 -17.474 1.00 97.12 100 ILE A CA 1
ATOM 713 C C . ILE A 1 100 ? 12.393 3.348 -17.922 1.00 97.12 100 ILE A C 1
ATOM 715 O O . ILE A 1 100 ? 11.510 3.095 -17.107 1.00 97.12 100 ILE A O 1
ATOM 719 N N . ASP A 1 101 ? 12.232 3.169 -19.228 1.00 97.75 101 ASP A N 1
ATOM 720 C CA . ASP A 1 101 ? 11.035 2.609 -19.847 1.00 97.75 101 ASP A CA 1
ATOM 721 C C . ASP A 1 101 ? 11.406 1.702 -21.034 1.00 97.75 101 ASP A C 1
ATOM 723 O O . ASP A 1 101 ? 12.491 1.115 -21.053 1.00 97.75 101 ASP A O 1
ATOM 727 N N . GLN A 1 102 ? 10.506 1.513 -22.007 1.00 97.69 102 GLN A N 1
ATOM 728 C CA . GLN A 1 102 ? 10.826 0.747 -23.212 1.00 97.69 102 GLN A CA 1
ATOM 729 C C . GLN A 1 102 ? 10.302 1.383 -24.492 1.00 97.69 102 GLN A C 1
ATOM 731 O O . GLN A 1 102 ? 9.262 2.043 -24.513 1.00 97.69 102 GLN A O 1
ATOM 736 N N . ALA A 1 103 ? 10.991 1.084 -25.589 1.00 97.44 103 ALA A N 1
ATOM 737 C CA . ALA A 1 103 ? 10.502 1.319 -26.936 1.00 97.44 103 ALA A CA 1
ATOM 738 C C . ALA A 1 103 ? 10.917 0.163 -27.852 1.00 97.44 103 ALA A C 1
ATOM 740 O O . ALA A 1 103 ? 12.065 -0.273 -27.853 1.00 97.44 103 ALA A O 1
ATOM 741 N N . GLY A 1 104 ? 9.974 -0.345 -28.650 1.00 95.69 104 GLY A N 1
ATOM 742 C CA . GLY A 1 104 ? 10.256 -1.413 -29.614 1.00 95.69 104 GLY A CA 1
ATOM 743 C C . GLY A 1 104 ? 10.688 -2.746 -28.987 1.00 95.69 104 GLY A C 1
ATOM 744 O O . GLY A 1 104 ? 11.340 -3.533 -29.664 1.00 95.69 104 GLY A O 1
ATOM 745 N N . GLY A 1 105 ? 10.341 -3.002 -27.718 1.00 96.38 105 GLY A N 1
ATOM 746 C CA . GLY A 1 105 ? 10.742 -4.215 -26.994 1.00 96.38 105 GLY A CA 1
ATOM 747 C C . GLY A 1 105 ? 12.154 -4.168 -26.401 1.00 96.38 105 GLY A C 1
ATOM 748 O O . GLY A 1 105 ? 12.635 -5.185 -25.900 1.00 96.38 105 GLY A O 1
ATOM 749 N N . LEU A 1 106 ? 12.816 -3.009 -26.449 1.00 98.38 106 LEU A N 1
ATOM 750 C CA . LEU A 1 106 ? 14.108 -2.757 -25.816 1.00 98.38 106 LEU A CA 1
ATOM 751 C C . LEU A 1 106 ? 13.942 -1.794 -24.643 1.00 98.38 106 LEU A C 1
ATOM 753 O O . LEU A 1 106 ? 13.147 -0.854 -24.723 1.00 98.38 106 LEU A O 1
ATOM 757 N N . LEU A 1 107 ? 14.711 -2.016 -23.576 1.00 98.50 107 LEU A N 1
ATOM 758 C CA . LEU A 1 107 ? 14.832 -1.052 -22.487 1.00 98.50 107 LEU A CA 1
ATOM 759 C C . LEU A 1 107 ? 15.437 0.251 -23.013 1.00 98.50 107 LEU A C 1
ATOM 761 O O . LEU A 1 107 ? 16.311 0.237 -23.880 1.00 98.50 107 LEU A O 1
ATOM 765 N N . ARG A 1 108 ? 14.970 1.370 -22.465 1.00 97.44 108 ARG A N 1
ATOM 766 C CA . ARG A 1 108 ? 15.409 2.724 -22.797 1.00 97.44 108 ARG A CA 1
ATOM 767 C C . ARG A 1 108 ? 15.605 3.527 -21.517 1.00 97.44 108 ARG A C 1
ATOM 769 O O . ARG A 1 108 ? 14.830 3.368 -20.580 1.00 97.44 108 ARG A O 1
ATOM 776 N N . HIS A 1 109 ? 16.595 4.413 -21.494 1.00 95.00 109 HIS A N 1
ATOM 777 C CA . HIS A 1 109 ? 16.791 5.370 -20.406 1.00 95.00 109 HIS A CA 1
ATOM 778 C C . HIS A 1 109 ? 17.077 6.786 -20.915 1.00 95.00 109 HIS A C 1
ATOM 780 O O . HIS A 1 109 ? 17.528 6.975 -22.045 1.00 95.00 109 HIS A O 1
ATOM 786 N N . ASN A 1 110 ? 16.943 7.791 -20.052 1.00 92.00 110 ASN A N 1
ATOM 787 C CA . ASN A 1 110 ? 17.164 9.197 -20.416 1.00 92.00 110 ASN A CA 1
ATOM 788 C C . ASN A 1 110 ? 18.598 9.732 -20.204 1.00 92.00 110 ASN A C 1
ATOM 790 O O . ASN A 1 110 ? 18.833 10.909 -20.454 1.00 92.00 110 ASN A O 1
ATOM 794 N N . GLN A 1 111 ? 19.576 8.919 -19.781 1.00 89.19 111 GLN A N 1
ATOM 795 C CA . GLN A 1 111 ? 20.954 9.405 -19.547 1.00 89.19 111 GLN A CA 1
ATOM 796 C C . GLN A 1 111 ? 21.600 10.009 -20.806 1.00 89.19 111 GLN A C 1
ATOM 798 O O . GLN A 1 111 ? 22.260 11.043 -20.726 1.00 89.19 111 GLN A O 1
ATOM 803 N N . PHE A 1 112 ? 21.351 9.418 -21.979 1.00 88.88 112 PHE A N 1
ATOM 804 C CA . PHE A 1 112 ? 21.789 9.976 -23.261 1.00 88.88 112 PHE A CA 1
ATOM 805 C C . PHE A 1 112 ? 21.153 11.345 -23.547 1.00 88.88 112 PHE A C 1
ATOM 807 O O . PHE A 1 112 ? 21.849 12.284 -23.926 1.00 88.88 112 PHE A O 1
ATOM 814 N N . ASP A 1 113 ? 19.846 11.479 -23.307 1.00 88.06 113 ASP A N 1
ATOM 815 C CA . ASP A 1 113 ? 19.104 12.726 -23.535 1.00 88.06 113 ASP A CA 1
ATOM 816 C C . ASP A 1 113 ? 19.530 13.840 -22.565 1.00 88.06 113 ASP A C 1
ATOM 818 O O . ASP A 1 113 ? 19.492 15.021 -22.910 1.00 88.06 113 ASP A O 1
ATOM 822 N N . LEU A 1 114 ? 19.992 13.463 -21.368 1.00 86.00 114 LEU A N 1
ATOM 823 C CA . LEU A 1 114 ? 20.607 14.360 -20.385 1.00 86.00 114 LEU A CA 1
ATOM 824 C C . LEU A 1 114 ? 22.059 14.736 -20.742 1.00 86.00 114 LEU A C 1
ATOM 826 O O . LEU A 1 114 ? 22.681 15.526 -20.034 1.00 86.00 114 LEU A O 1
ATOM 830 N N . GLY A 1 115 ? 22.607 14.200 -21.838 1.00 85.19 115 GLY A N 1
ATOM 831 C CA . GLY A 1 115 ? 23.964 14.481 -22.299 1.00 85.19 115 GLY A CA 1
ATOM 832 C C . GLY A 1 115 ? 25.056 13.812 -21.464 1.00 85.19 115 GLY A C 1
ATOM 833 O O . GLY A 1 115 ? 26.195 14.286 -21.473 1.00 85.19 115 GLY A O 1
ATOM 834 N N . ALA A 1 116 ? 24.734 12.735 -20.737 1.00 85.75 116 ALA A N 1
ATOM 835 C CA . ALA A 1 116 ? 25.734 11.980 -19.996 1.00 85.75 116 ALA A CA 1
ATOM 836 C C . ALA A 1 116 ? 26.795 11.408 -20.962 1.00 85.75 116 ALA A C 1
ATOM 838 O O . ALA A 1 116 ? 26.455 10.911 -22.041 1.00 85.75 116 ALA A O 1
ATOM 839 N N . PRO A 1 117 ? 28.090 11.481 -20.614 1.00 86.94 117 PRO A N 1
ATOM 840 C CA . PRO A 1 117 ? 29.157 11.022 -21.493 1.00 86.94 117 PRO A CA 1
ATOM 841 C C . PRO A 1 117 ? 29.152 9.494 -21.649 1.00 86.94 117 PRO A C 1
ATOM 843 O O . PRO A 1 117 ? 28.722 8.763 -20.763 1.00 86.94 117 PRO A O 1
ATOM 846 N N . GLY A 1 118 ? 29.682 9.011 -22.774 1.00 88.56 118 GLY A N 1
ATOM 847 C CA . GLY A 1 118 ? 29.893 7.580 -23.034 1.00 88.56 118 GLY A CA 1
ATOM 848 C C . GLY A 1 118 ? 28.705 6.846 -23.658 1.00 88.56 118 GLY A C 1
ATOM 849 O O . GLY A 1 118 ? 28.920 5.827 -24.296 1.00 88.56 118 GLY A O 1
ATOM 850 N N . TYR A 1 119 ? 27.492 7.389 -23.563 1.00 91.12 119 TYR A N 1
ATOM 851 C CA . TYR A 1 119 ? 26.295 6.799 -24.165 1.00 91.12 119 TYR A CA 1
ATOM 852 C C . TYR A 1 119 ? 26.199 7.099 -25.667 1.00 91.12 119 TYR A C 1
ATOM 854 O O . TYR A 1 119 ? 26.262 8.260 -26.081 1.00 91.12 119 TYR A O 1
ATOM 862 N N . HIS A 1 120 ? 26.003 6.069 -26.491 1.00 94.62 120 HIS A N 1
ATOM 863 C CA . HIS A 1 120 ? 25.789 6.221 -27.934 1.00 94.62 120 HIS A CA 1
ATOM 864 C C . HIS A 1 120 ? 24.330 6.568 -28.292 1.00 94.62 120 HIS A C 1
ATOM 866 O O . HIS A 1 120 ? 24.085 7.300 -29.256 1.00 94.62 120 HIS A O 1
ATOM 872 N N . SER A 1 121 ? 23.363 6.080 -27.510 1.00 96.38 121 SER A N 1
ATOM 873 C CA . SER A 1 121 ? 21.937 6.397 -27.640 1.00 96.38 121 SER A CA 1
ATOM 874 C C . SER A 1 121 ? 21.179 6.138 -26.330 1.00 96.38 121 SER A C 1
ATOM 876 O O . SER A 1 121 ? 21.747 5.675 -25.343 1.00 96.38 121 SER A O 1
ATOM 878 N N . ALA A 1 122 ? 19.865 6.383 -26.319 1.00 95.31 122 ALA A N 1
ATOM 879 C CA . ALA A 1 122 ? 18.986 6.060 -25.190 1.00 95.31 122 ALA A CA 1
ATOM 880 C C . ALA A 1 122 ? 18.801 4.544 -24.937 1.00 95.31 122 ALA A C 1
ATOM 882 O O . ALA A 1 122 ? 18.197 4.166 -23.934 1.00 95.31 122 ALA A O 1
ATOM 883 N N . PHE A 1 123 ? 19.284 3.685 -25.841 1.00 97.56 123 PHE A N 1
ATOM 884 C CA . PHE A 1 123 ? 19.232 2.221 -25.722 1.00 97.56 123 PHE A CA 1
ATOM 885 C C . PHE A 1 123 ? 20.574 1.612 -25.306 1.00 97.56 123 PHE A C 1
ATOM 887 O O . PHE A 1 123 ? 20.714 0.389 -25.282 1.00 97.56 123 PHE A O 1
ATOM 894 N N . ASP A 1 124 ? 21.571 2.448 -25.032 1.00 96.81 124 ASP A N 1
ATOM 895 C CA . ASP A 1 124 ? 22.919 2.013 -24.717 1.00 96.81 124 ASP A CA 1
ATOM 896 C C . ASP A 1 124 ? 23.126 1.879 -23.206 1.00 96.81 124 ASP A C 1
ATOM 898 O O . ASP A 1 124 ? 23.290 2.872 -22.514 1.00 96.81 124 ASP A O 1
ATOM 902 N N . PHE A 1 125 ? 23.127 0.656 -22.676 1.00 96.31 125 PHE A N 1
ATOM 903 C CA . PHE A 1 125 ? 23.278 0.419 -21.235 1.00 96.31 125 PHE A CA 1
ATOM 904 C C . PHE A 1 125 ? 24.739 0.217 -20.782 1.00 96.31 125 PHE A C 1
ATOM 906 O O . PHE A 1 125 ? 24.962 -0.170 -19.632 1.00 96.31 125 PHE A O 1
ATOM 913 N N . ASP A 1 126 ? 25.734 0.445 -21.651 1.00 95.88 126 ASP A N 1
ATOM 914 C CA . ASP A 1 126 ? 27.158 0.322 -21.310 1.00 95.88 126 ASP A CA 1
ATOM 915 C C . ASP A 1 126 ? 27.983 1.500 -21.847 1.00 95.88 126 ASP A C 1
ATOM 917 O O . ASP A 1 126 ? 28.599 1.444 -22.909 1.00 95.88 126 ASP A O 1
ATOM 921 N N . SER A 1 127 ? 28.086 2.558 -21.044 1.00 92.69 127 SER A N 1
ATOM 922 C CA . SER A 1 127 ? 28.821 3.778 -21.395 1.00 92.69 127 SER A CA 1
ATOM 923 C C . SER A 1 127 ? 30.339 3.587 -21.566 1.00 92.69 127 SER A C 1
ATOM 925 O O . SER A 1 127 ? 31.056 4.552 -21.838 1.00 92.69 127 SER A O 1
ATOM 927 N N . THR A 1 128 ? 30.876 2.386 -21.313 1.00 92.94 128 THR A N 1
ATOM 928 C CA . THR A 1 128 ? 32.316 2.088 -21.414 1.00 92.94 128 THR A CA 1
ATOM 929 C C . THR A 1 128 ? 32.711 1.470 -22.753 1.00 92.94 128 THR A C 1
ATOM 931 O O . THR A 1 128 ? 33.904 1.316 -23.044 1.00 92.94 128 THR A O 1
ATOM 934 N N . ARG A 1 129 ? 31.729 1.112 -23.581 1.00 93.56 129 ARG A N 1
ATOM 935 C CA . ARG A 1 129 ? 31.917 0.406 -24.848 1.00 93.56 129 ARG A CA 1
ATOM 936 C C . ARG A 1 129 ? 31.338 1.237 -25.996 1.00 93.56 129 ARG A C 1
ATOM 938 O O . ARG A 1 129 ? 30.612 2.197 -25.802 1.00 93.56 129 ARG A O 1
ATOM 945 N N . LEU A 1 130 ? 31.778 0.940 -27.219 1.00 91.38 130 LEU A N 1
ATOM 946 C CA . LEU A 1 130 ? 31.333 1.673 -28.407 1.00 91.38 130 LEU A CA 1
ATOM 947 C C . LEU A 1 130 ? 30.072 1.037 -29.002 1.00 91.38 130 LEU A C 1
ATOM 949 O O . LEU A 1 130 ? 30.021 -0.183 -29.170 1.00 91.38 130 LEU A O 1
ATOM 953 N N . GLY A 1 131 ? 29.141 1.883 -29.449 1.00 94.81 131 GLY A N 1
ATOM 954 C CA . GLY A 1 131 ? 27.863 1.475 -30.046 1.00 94.81 131 GLY A CA 1
ATOM 955 C C . GLY A 1 131 ? 26.829 1.096 -28.988 1.00 94.81 131 GLY A C 1
ATOM 956 O O . GLY A 1 131 ? 27.151 1.077 -27.813 1.00 94.81 131 GLY A O 1
ATOM 957 N N . ASP A 1 132 ? 25.605 0.762 -29.395 1.00 96.88 132 ASP A N 1
ATOM 958 C CA . ASP A 1 132 ? 24.523 0.494 -28.437 1.00 96.88 132 ASP A CA 1
ATOM 959 C C . ASP A 1 132 ? 24.652 -0.888 -27.775 1.00 96.88 132 ASP A C 1
ATOM 961 O O . ASP A 1 132 ? 24.724 -1.919 -28.456 1.00 96.88 132 ASP A O 1
ATOM 965 N N . GLN A 1 133 ? 24.648 -0.941 -26.441 1.00 97.75 133 GLN A N 1
ATOM 966 C CA . GLN A 1 133 ? 24.487 -2.179 -25.673 1.00 97.75 133 GLN A CA 1
ATOM 967 C C . GLN A 1 133 ? 23.038 -2.326 -25.212 1.00 97.75 133 GLN A C 1
ATOM 969 O O . GLN A 1 133 ? 22.677 -2.013 -24.080 1.00 97.75 133 GLN A O 1
ATOM 974 N N . THR A 1 134 ? 22.200 -2.813 -26.125 1.00 98.06 134 THR A N 1
ATOM 975 C CA . THR A 1 134 ? 20.752 -2.918 -25.921 1.00 98.06 134 THR A CA 1
ATOM 976 C C . THR A 1 134 ? 20.367 -4.084 -25.016 1.00 98.06 134 THR A C 1
ATOM 978 O O . THR A 1 134 ? 20.911 -5.183 -25.151 1.00 98.06 134 THR A O 1
ATOM 981 N N . LEU A 1 135 ? 19.336 -3.889 -24.195 1.00 98.31 135 LEU A N 1
ATOM 982 C CA . LEU A 1 135 ? 18.711 -4.934 -23.384 1.00 98.31 135 LEU A CA 1
ATOM 983 C C . LEU A 1 135 ? 17.237 -5.111 -23.760 1.00 98.31 135 LEU A C 1
ATOM 985 O O . LEU A 1 135 ? 16.548 -4.140 -24.067 1.00 98.31 135 LEU A O 1
ATOM 989 N N . SER A 1 136 ? 16.742 -6.350 -23.728 1.00 98.19 136 SER A N 1
ATOM 990 C CA . SER A 1 136 ? 15.324 -6.646 -23.974 1.00 98.19 136 SER A CA 1
ATOM 991 C C . SER A 1 136 ? 14.462 -6.149 -22.815 1.00 98.19 136 SER A C 1
ATOM 993 O O . SER A 1 136 ? 14.766 -6.422 -21.657 1.00 98.19 136 SER A O 1
ATOM 995 N N . SER A 1 137 ? 13.346 -5.483 -23.116 1.00 97.81 137 SER A N 1
ATOM 996 C CA . SER A 1 137 ? 12.350 -5.122 -22.100 1.00 97.81 137 SER A CA 1
ATOM 997 C C . SER A 1 137 ? 11.396 -6.268 -21.771 1.00 97.81 137 SER A C 1
ATOM 999 O O . SER A 1 137 ? 10.635 -6.171 -20.820 1.00 97.81 137 SER A O 1
ATOM 1001 N N . THR A 1 138 ? 11.392 -7.336 -22.571 1.00 97.38 138 THR A N 1
ATOM 1002 C CA . THR A 1 138 ? 10.415 -8.440 -22.482 1.00 97.38 138 THR A CA 1
ATOM 1003 C C . THR A 1 138 ? 11.020 -9.740 -21.963 1.00 97.38 138 THR A C 1
ATOM 1005 O O . THR A 1 138 ? 10.299 -10.709 -21.737 1.00 97.38 138 THR A O 1
ATOM 1008 N N . ASP A 1 139 ? 12.336 -9.768 -21.763 1.00 97.88 139 ASP A N 1
ATOM 1009 C CA . ASP A 1 139 ? 13.043 -10.916 -21.212 1.00 97.88 139 ASP A CA 1
ATOM 1010 C C . ASP A 1 139 ? 13.153 -10.785 -19.689 1.00 97.88 139 ASP A C 1
ATOM 1012 O O . ASP A 1 139 ? 13.846 -9.907 -19.176 1.00 97.88 139 ASP A O 1
ATOM 1016 N N . GLY A 1 140 ? 12.484 -11.684 -18.963 1.00 96.81 140 GLY A N 1
ATOM 1017 C CA . GLY A 1 140 ? 12.524 -11.728 -17.500 1.00 96.81 140 GLY A CA 1
ATOM 1018 C C . GLY A 1 140 ? 13.887 -12.112 -16.909 1.00 96.81 140 GLY A C 1
ATOM 1019 O O . GLY A 1 140 ? 14.062 -12.026 -15.697 1.00 96.81 140 GLY A O 1
ATOM 1020 N N . ALA A 1 141 ? 14.855 -12.537 -17.730 1.00 97.50 141 ALA A N 1
ATOM 1021 C CA . ALA A 1 141 ? 16.235 -12.765 -17.300 1.00 97.50 141 ALA A CA 1
ATOM 1022 C C . ALA A 1 141 ? 17.088 -11.482 -17.276 1.00 97.50 141 ALA A C 1
ATOM 1024 O O . ALA A 1 141 ? 18.227 -11.512 -16.796 1.00 97.50 141 ALA A O 1
ATOM 1025 N N . VAL A 1 142 ? 16.578 -10.365 -17.809 1.00 98.62 142 VAL A N 1
ATOM 1026 C CA . VAL A 1 142 ? 17.263 -9.069 -17.763 1.00 98.62 142 VAL A CA 1
ATOM 1027 C C . VAL A 1 142 ? 17.153 -8.473 -16.365 1.00 98.62 142 VAL A C 1
ATOM 1029 O O . VAL A 1 142 ? 16.085 -8.467 -15.752 1.00 98.62 142 VAL A O 1
ATOM 1032 N N . SER A 1 143 ? 18.270 -7.952 -15.862 1.00 98.38 143 SER A N 1
ATOM 1033 C CA . SER A 1 143 ? 18.339 -7.284 -14.565 1.00 98.38 143 SER A CA 1
ATOM 1034 C C . SER A 1 143 ? 19.019 -5.925 -14.696 1.00 98.38 143 SER A C 1
ATOM 1036 O O . SER A 1 143 ? 20.038 -5.793 -15.372 1.00 98.38 143 SER A O 1
ATOM 1038 N N . VAL A 1 144 ? 18.462 -4.908 -14.049 1.00 98.19 144 VAL A N 1
ATOM 1039 C CA . VAL A 1 144 ? 19.011 -3.553 -14.023 1.00 98.19 144 VAL A CA 1
ATOM 1040 C C . VAL A 1 144 ? 19.286 -3.164 -12.577 1.00 98.19 144 VAL A C 1
ATOM 1042 O O . VAL A 1 144 ? 18.374 -3.056 -11.760 1.00 98.19 144 VAL A O 1
ATOM 1045 N N . ILE A 1 145 ? 20.557 -2.948 -12.261 1.00 96.75 145 ILE A N 1
ATOM 1046 C CA . ILE A 1 145 ? 21.009 -2.475 -10.955 1.00 96.75 145 ILE A CA 1
ATOM 1047 C C . ILE A 1 145 ? 21.251 -0.972 -11.059 1.00 96.75 145 ILE A C 1
ATOM 1049 O O . ILE A 1 145 ? 22.022 -0.530 -11.910 1.00 96.75 145 ILE A O 1
ATOM 1053 N N . ILE A 1 146 ? 20.619 -0.192 -10.189 1.00 94.31 146 ILE A N 1
ATOM 1054 C CA . ILE A 1 146 ? 20.746 1.263 -10.128 1.00 94.31 146 ILE A CA 1
ATOM 1055 C C . ILE A 1 146 ? 21.405 1.619 -8.801 1.00 94.31 146 ILE A C 1
ATOM 1057 O O . ILE A 1 146 ? 20.819 1.451 -7.735 1.00 94.31 146 ILE A O 1
ATOM 1061 N N . ASN A 1 147 ? 22.635 2.112 -8.869 1.00 91.38 147 ASN A N 1
ATOM 1062 C CA . ASN A 1 147 ? 23.331 2.706 -7.740 1.00 91.38 147 ASN A CA 1
ATOM 1063 C C . ASN A 1 147 ? 23.154 4.223 -7.826 1.00 91.38 147 ASN A C 1
ATOM 1065 O O . ASN A 1 147 ? 23.818 4.865 -8.644 1.00 91.38 147 ASN A O 1
ATOM 1069 N N . ALA A 1 148 ? 22.257 4.765 -7.005 1.00 86.94 148 ALA A N 1
ATOM 1070 C CA . ALA A 1 148 ? 22.057 6.201 -6.872 1.00 86.94 148 ALA A CA 1
ATOM 1071 C C . ALA A 1 148 ? 23.292 6.878 -6.253 1.00 86.94 148 ALA A C 1
ATOM 1073 O O . ALA A 1 148 ? 24.256 6.206 -5.844 1.00 86.94 148 ALA A O 1
ATOM 1074 N N . SER A 1 149 ? 23.282 8.209 -6.246 1.00 83.06 149 SER A N 1
ATOM 1075 C CA . SER A 1 149 ? 24.338 9.022 -5.655 1.00 83.06 149 SER A CA 1
ATOM 1076 C C . SER A 1 149 ? 24.155 9.099 -4.131 1.00 83.06 149 SER A C 1
ATOM 1078 O O . SER A 1 149 ? 23.560 8.212 -3.545 1.00 83.06 149 SER A O 1
ATOM 1080 N N . SER A 1 150 ? 24.762 10.065 -3.440 1.00 81.62 150 SER A N 1
ATOM 1081 C CA . SER A 1 150 ? 24.483 10.307 -2.010 1.00 81.62 150 SER A CA 1
ATOM 1082 C C . SER A 1 150 ? 23.608 11.545 -1.777 1.00 81.62 150 SER A C 1
ATOM 1084 O O . SER A 1 150 ? 23.579 12.057 -0.657 1.00 81.62 150 SER A O 1
ATOM 1086 N N . GLY A 1 151 ? 23.063 12.121 -2.849 1.00 83.19 151 GLY A N 1
ATOM 1087 C CA . GLY A 1 151 ? 22.156 13.262 -2.805 1.00 83.19 151 GLY A CA 1
ATOM 1088 C C . GLY A 1 151 ? 20.711 12.808 -2.963 1.00 83.19 151 GLY A C 1
ATOM 1089 O O . GLY A 1 151 ? 20.436 11.623 -2.980 1.00 83.19 151 GLY A O 1
ATOM 1090 N N . ASP A 1 152 ? 19.797 13.763 -3.095 1.00 86.94 152 ASP A N 1
ATOM 1091 C CA . ASP A 1 152 ? 18.388 13.452 -3.331 1.00 86.94 152 ASP A CA 1
ATOM 1092 C C . ASP A 1 152 ? 18.216 12.957 -4.775 1.00 86.94 152 ASP A C 1
ATOM 1094 O O . ASP A 1 152 ? 18.325 13.735 -5.732 1.00 86.94 152 ASP A O 1
ATOM 1098 N N . ASP A 1 153 ? 17.985 11.657 -4.940 1.00 87.50 153 ASP A N 1
ATOM 1099 C CA . ASP A 1 153 ? 17.859 11.015 -6.242 1.00 87.50 153 ASP A CA 1
ATOM 1100 C C . ASP A 1 153 ? 16.386 10.735 -6.585 1.00 87.50 153 ASP A C 1
ATOM 1102 O O . ASP A 1 153 ? 15.598 10.295 -5.754 1.00 87.50 153 ASP A O 1
ATOM 1106 N N . GLN A 1 154 ? 15.992 10.943 -7.845 1.00 91.75 154 GLN A N 1
ATOM 1107 C CA . GLN A 1 154 ? 14.661 10.567 -8.332 1.00 91.75 154 GLN A CA 1
ATOM 1108 C C . GLN A 1 154 ? 14.777 9.523 -9.440 1.00 91.75 154 GLN A C 1
ATOM 1110 O O . GLN A 1 154 ? 15.447 9.745 -10.451 1.00 91.75 154 GLN A O 1
ATOM 1115 N N . ILE A 1 155 ? 14.093 8.394 -9.268 1.00 94.06 155 ILE A N 1
ATOM 1116 C CA . ILE A 1 155 ? 14.081 7.269 -10.203 1.00 94.06 155 ILE A CA 1
ATOM 1117 C C . ILE A 1 155 ? 12.635 6.972 -10.591 1.00 94.06 155 ILE A C 1
ATOM 1119 O O . ILE A 1 155 ? 11.766 6.827 -9.735 1.00 94.06 155 ILE A O 1
ATOM 1123 N N . ILE A 1 156 ? 12.381 6.865 -11.891 1.00 96.25 156 ILE A N 1
ATOM 1124 C CA . ILE A 1 156 ? 11.068 6.568 -12.462 1.00 96.25 156 ILE A CA 1
ATOM 1125 C C . ILE A 1 156 ? 11.194 5.323 -13.334 1.00 96.25 156 ILE A C 1
ATOM 1127 O O . ILE A 1 156 ? 11.995 5.295 -14.272 1.00 96.25 156 ILE A O 1
ATOM 1131 N N . LEU A 1 157 ? 10.398 4.302 -13.029 1.00 98.19 157 LEU A N 1
ATOM 1132 C CA . LEU A 1 157 ? 10.283 3.094 -13.834 1.00 98.19 157 LEU A CA 1
ATOM 1133 C C . LEU A 1 157 ? 8.921 3.080 -14.525 1.00 98.19 157 LEU A C 1
ATOM 1135 O O . LEU A 1 157 ? 7.887 3.118 -13.862 1.00 98.19 157 LEU A O 1
ATOM 1139 N N . GLY A 1 158 ? 8.937 3.008 -15.852 1.00 97.88 158 GLY A N 1
ATOM 1140 C CA . GLY A 1 158 ? 7.759 3.209 -16.687 1.00 97.88 158 GLY A CA 1
ATOM 1141 C C . GLY A 1 158 ? 7.578 4.666 -17.121 1.00 97.88 158 GLY A C 1
ATOM 1142 O O . GLY A 1 158 ? 8.291 5.579 -16.702 1.00 97.88 158 GLY A O 1
ATOM 1143 N N . SER A 1 159 ? 6.639 4.876 -18.038 1.00 95.06 159 SER A N 1
ATOM 1144 C CA . SER A 1 159 ? 6.259 6.190 -18.546 1.00 95.06 159 SER A CA 1
ATOM 1145 C C . SER A 1 159 ? 4.835 6.183 -19.093 1.00 95.06 159 SER A C 1
ATOM 1147 O O . SER A 1 159 ? 4.269 5.136 -19.409 1.00 95.06 159 SER A O 1
ATOM 1149 N N . ALA A 1 160 ? 4.299 7.375 -19.361 1.00 89.62 160 ALA A N 1
ATOM 1150 C CA . ALA A 1 160 ? 2.998 7.555 -20.012 1.00 89.62 160 ALA A CA 1
ATOM 1151 C C . ALA A 1 160 ? 2.876 6.889 -21.402 1.00 89.62 160 ALA A C 1
ATOM 1153 O O . ALA A 1 160 ? 1.776 6.754 -21.932 1.00 89.62 160 ALA A O 1
ATOM 1154 N N . SER A 1 161 ? 3.990 6.500 -22.030 1.00 87.94 161 SER A N 1
ATOM 1155 C CA . SER A 1 161 ? 3.995 5.796 -23.324 1.00 87.94 161 SER A CA 1
ATOM 1156 C C . SER A 1 161 ? 4.330 4.305 -23.210 1.00 87.94 161 SER A C 1
ATOM 1158 O O . SER A 1 161 ? 4.040 3.519 -24.118 1.00 87.94 161 SER A O 1
ATOM 1160 N N . ALA A 1 162 ? 4.924 3.904 -22.090 1.00 95.50 162 ALA A N 1
ATOM 1161 C CA . ALA A 1 162 ? 5.410 2.564 -21.828 1.00 95.50 162 ALA A CA 1
ATOM 1162 C C . ALA A 1 162 ? 5.293 2.291 -20.320 1.00 95.50 162 ALA A C 1
ATOM 1164 O O . ALA A 1 162 ? 6.247 2.554 -19.591 1.00 95.50 162 ALA A O 1
ATOM 1165 N N . PRO A 1 163 ? 4.132 1.797 -19.858 1.00 96.94 163 PRO A N 1
ATOM 1166 C CA . PRO A 1 163 ? 3.896 1.567 -18.438 1.00 96.94 163 PRO A CA 1
ATOM 1167 C C . PRO A 1 163 ? 4.847 0.481 -17.910 1.00 96.94 163 PRO A C 1
ATOM 1169 O O . PRO A 1 163 ? 5.342 -0.344 -18.693 1.00 96.94 163 PRO A O 1
ATOM 1172 N N . LEU A 1 164 ? 5.132 0.504 -16.606 1.00 98.38 164 LEU A N 1
ATOM 1173 C CA . LEU A 1 164 ? 6.093 -0.386 -15.944 1.00 98.38 164 LEU A CA 1
ATOM 1174 C C . LEU A 1 164 ? 5.835 -1.869 -16.248 1.00 98.38 164 LEU A C 1
ATOM 1176 O O . LEU A 1 164 ? 6.773 -2.633 -16.472 1.00 98.38 164 LEU A O 1
ATOM 1180 N N . SER A 1 165 ? 4.572 -2.249 -16.403 1.00 97.00 165 SER A N 1
ATOM 1181 C CA . SER A 1 165 ? 4.116 -3.583 -16.795 1.00 97.00 165 SER A CA 1
ATOM 1182 C C . SER A 1 165 ? 4.684 -4.122 -18.102 1.00 97.00 165 SER A C 1
ATOM 1184 O O . SER A 1 165 ? 4.675 -5.337 -18.320 1.00 97.00 165 SER A O 1
ATOM 1186 N N . LYS A 1 166 ? 5.201 -3.259 -18.983 1.00 97.12 166 LYS A N 1
ATOM 1187 C CA . LYS A 1 166 ? 5.897 -3.672 -20.212 1.00 97.12 166 LYS A CA 1
ATOM 1188 C C . LYS A 1 166 ? 7.376 -3.991 -19.998 1.00 97.12 166 LYS A C 1
ATOM 1190 O O . LYS A 1 166 ? 8.043 -4.390 -20.957 1.00 97.12 166 LYS A O 1
ATOM 1195 N N . LEU A 1 167 ? 7.889 -3.800 -18.786 1.00 98.25 167 LEU A N 1
ATOM 1196 C CA . LEU A 1 167 ? 9.262 -4.088 -18.398 1.00 98.25 167 LEU A CA 1
ATOM 1197 C C . LEU A 1 167 ? 9.274 -5.399 -17.602 1.00 98.25 167 LEU A C 1
ATOM 1199 O O . LEU A 1 167 ? 9.006 -5.435 -16.406 1.00 98.25 167 LEU A O 1
ATOM 1203 N N . ALA A 1 168 ? 9.593 -6.501 -18.275 1.00 98.12 168 ALA A N 1
ATOM 1204 C CA . ALA A 1 168 ? 9.801 -7.802 -17.641 1.00 98.12 168 ALA A CA 1
ATOM 1205 C C . ALA A 1 168 ? 11.108 -7.861 -16.827 1.00 98.12 168 ALA A C 1
ATOM 1207 O O . ALA A 1 168 ? 11.285 -8.779 -16.027 1.00 98.12 168 ALA A O 1
ATOM 1208 N N . ALA A 1 169 ? 12.016 -6.903 -17.039 1.00 98.31 169 ALA A N 1
ATOM 1209 C CA . ALA A 1 169 ? 13.296 -6.827 -16.351 1.00 98.31 169 ALA A CA 1
ATOM 1210 C C . ALA A 1 169 ? 13.122 -6.627 -14.839 1.00 98.31 169 ALA A C 1
ATOM 1212 O O . ALA A 1 169 ? 12.266 -5.864 -14.396 1.00 98.31 169 ALA A O 1
ATOM 1213 N N . ALA A 1 170 ? 13.970 -7.284 -14.049 1.00 98.62 170 ALA A N 1
ATOM 1214 C CA . ALA A 1 170 ? 14.051 -7.037 -12.615 1.00 98.62 170 ALA A CA 1
ATOM 1215 C C . ALA A 1 170 ? 14.905 -5.793 -12.330 1.00 98.62 170 ALA A C 1
ATOM 1217 O O . ALA A 1 170 ? 15.971 -5.623 -12.925 1.00 98.62 170 ALA A O 1
ATOM 1218 N N . PHE A 1 171 ? 14.481 -4.966 -11.378 1.00 98.50 171 PHE A N 1
ATOM 1219 C CA . PHE A 1 171 ? 15.185 -3.751 -10.977 1.00 98.50 171 PHE A CA 1
ATOM 1220 C C . PHE A 1 171 ? 15.667 -3.860 -9.533 1.00 98.50 171 PHE A C 1
ATOM 1222 O O . PHE A 1 171 ? 14.900 -4.237 -8.649 1.00 98.50 171 PHE A O 1
ATOM 1229 N N . THR A 1 172 ? 16.923 -3.495 -9.292 1.00 97.81 172 THR A N 1
ATOM 1230 C CA . THR A 1 172 ? 17.506 -3.396 -7.949 1.00 97.81 172 THR A CA 1
ATOM 1231 C C . THR A 1 172 ? 18.016 -1.978 -7.743 1.00 97.81 172 THR A C 1
ATOM 1233 O O . THR A 1 172 ? 18.973 -1.576 -8.402 1.00 97.81 172 THR A O 1
ATOM 1236 N N . ILE A 1 173 ? 17.391 -1.221 -6.845 1.00 94.88 173 ILE A N 1
ATOM 1237 C CA . ILE A 1 173 ? 17.721 0.179 -6.570 1.00 94.88 173 ILE A CA 1
ATOM 1238 C C . ILE A 1 173 ? 18.440 0.304 -5.226 1.00 94.88 173 ILE A C 1
ATOM 1240 O O . ILE A 1 173 ? 17.934 -0.113 -4.186 1.00 94.88 173 ILE A O 1
ATOM 1244 N N . HIS A 1 174 ? 19.607 0.936 -5.241 1.00 91.50 174 HIS A N 1
ATOM 1245 C CA . HIS A 1 174 ? 20.336 1.332 -4.044 1.00 91.50 174 HIS A CA 1
ATOM 1246 C C . HIS A 1 174 ? 20.327 2.861 -3.948 1.00 91.50 174 HIS A C 1
ATOM 1248 O O . HIS A 1 174 ? 21.118 3.501 -4.642 1.00 91.50 174 HIS A O 1
ATOM 1254 N N . GLY A 1 175 ? 19.456 3.422 -3.101 1.00 84.12 175 GLY A N 1
ATOM 1255 C CA . GLY A 1 175 ? 19.315 4.875 -2.900 1.00 84.12 175 GLY A CA 1
ATOM 1256 C C . GLY A 1 175 ? 20.538 5.529 -2.243 1.00 84.12 175 GLY A C 1
ATOM 1257 O O . GLY A 1 175 ? 20.940 6.627 -2.583 1.00 84.12 175 GLY A O 1
ATOM 1258 N N . ARG A 1 176 ? 21.250 4.774 -1.393 1.00 84.44 176 ARG A N 1
ATOM 1259 C CA . ARG A 1 176 ? 22.363 5.276 -0.563 1.00 84.44 176 ARG A CA 1
ATOM 1260 C C . ARG A 1 176 ? 21.882 6.424 0.342 1.00 84.44 176 ARG A C 1
ATOM 1262 O O . ARG A 1 176 ? 20.937 6.199 1.086 1.00 84.44 176 ARG A O 1
ATOM 1269 N N . GLY A 1 177 ? 22.599 7.546 0.417 1.00 82.50 177 GLY A N 1
ATOM 1270 C CA . GLY A 1 177 ? 22.245 8.680 1.283 1.00 82.50 177 GLY A CA 1
ATOM 1271 C C . GLY A 1 177 ? 21.453 9.729 0.504 1.00 82.50 177 GLY A C 1
ATOM 1272 O O . GLY A 1 177 ? 21.587 9.759 -0.706 1.00 82.50 177 GLY A O 1
ATOM 1273 N N . GLY A 1 178 ? 20.714 10.604 1.189 1.00 86.06 178 GLY A N 1
ATOM 1274 C CA . GLY A 1 178 ? 19.813 11.577 0.550 1.00 86.06 178 GLY A CA 1
ATOM 1275 C C . GLY A 1 178 ? 18.349 11.344 0.927 1.00 86.06 178 GLY A C 1
ATOM 1276 O O . GLY A 1 178 ? 18.051 10.478 1.741 1.00 86.06 178 GLY A O 1
ATOM 1277 N N . SER A 1 179 ? 17.430 12.156 0.416 1.00 87.81 179 SER A N 1
ATOM 1278 C CA . SER A 1 179 ? 15.999 11.834 0.384 1.00 87.81 179 SER A CA 1
ATOM 1279 C C . SER A 1 179 ? 15.634 11.429 -1.036 1.00 87.81 179 SER A C 1
ATOM 1281 O O . SER A 1 179 ? 15.538 12.275 -1.924 1.00 87.81 179 SER A O 1
ATOM 1283 N N . ASP A 1 180 ? 15.456 10.132 -1.245 1.00 89.44 180 ASP A N 1
ATOM 1284 C CA . ASP A 1 180 ? 15.265 9.563 -2.573 1.00 89.44 180 ASP A CA 1
ATOM 1285 C C . ASP A 1 180 ? 13.782 9.424 -2.909 1.00 89.44 180 ASP A C 1
ATOM 1287 O O . ASP A 1 180 ? 12.945 9.220 -2.033 1.00 89.44 180 ASP A O 1
ATOM 1291 N N . HIS A 1 181 ? 13.449 9.476 -4.194 1.00 92.81 181 HIS A N 1
ATOM 1292 C CA . HIS A 1 181 ? 12.094 9.306 -4.708 1.00 92.81 181 HIS A CA 1
ATOM 1293 C C . HIS A 1 181 ? 12.065 8.192 -5.759 1.00 92.81 181 HIS A C 1
ATOM 1295 O O . HIS A 1 181 ? 12.654 8.324 -6.834 1.00 92.81 181 HIS A O 1
ATOM 1301 N N . LEU A 1 182 ? 11.336 7.108 -5.487 1.00 95.69 182 LEU A N 1
ATOM 1302 C CA . LEU A 1 182 ? 11.105 6.009 -6.424 1.00 95.69 182 LEU A CA 1
ATOM 1303 C C . LEU A 1 182 ? 9.654 6.019 -6.904 1.00 95.69 182 LEU A C 1
ATOM 1305 O O . LEU A 1 182 ? 8.725 5.838 -6.122 1.00 95.69 182 LEU A O 1
ATOM 1309 N N . ILE A 1 183 ? 9.465 6.177 -8.211 1.00 97.62 183 ILE A N 1
ATOM 1310 C CA . ILE A 1 183 ? 8.156 6.182 -8.862 1.00 97.62 183 ILE A CA 1
ATOM 1311 C C . ILE A 1 183 ? 8.022 4.940 -9.741 1.00 97.62 183 ILE A C 1
ATOM 1313 O O . ILE A 1 183 ? 8.798 4.740 -10.677 1.00 97.62 183 ILE A O 1
ATOM 1317 N N . LEU A 1 184 ? 7.005 4.129 -9.461 1.00 98.62 184 LEU A N 1
ATOM 1318 C CA . LEU A 1 184 ? 6.603 2.970 -10.253 1.00 98.62 184 LEU A CA 1
ATOM 1319 C C . LEU A 1 184 ? 5.354 3.340 -11.056 1.00 98.62 184 LEU A C 1
ATOM 1321 O O . LEU A 1 184 ? 4.254 3.409 -10.508 1.00 98.62 184 LEU A O 1
ATOM 1325 N N . ASP A 1 185 ? 5.542 3.646 -12.338 1.00 98.19 185 ASP A N 1
ATOM 1326 C CA . ASP A 1 185 ? 4.527 4.250 -13.200 1.00 98.19 185 ASP A CA 1
ATOM 1327 C C . ASP A 1 185 ? 3.877 3.217 -14.130 1.00 98.19 185 ASP A C 1
ATOM 1329 O O . ASP A 1 185 ? 4.378 2.931 -15.222 1.00 98.19 185 ASP A O 1
ATOM 1333 N N . ASP A 1 186 ? 2.732 2.676 -13.709 1.00 97.62 186 ASP A N 1
ATOM 1334 C CA . ASP A 1 186 ? 1.882 1.803 -14.529 1.00 97.62 186 ASP A CA 1
ATOM 1335 C C . ASP A 1 186 ? 0.576 2.491 -14.965 1.00 97.62 186 ASP A C 1
ATOM 1337 O O . ASP A 1 186 ? -0.310 1.848 -15.514 1.00 97.62 186 ASP A O 1
ATOM 1341 N N . ARG A 1 187 ? 0.464 3.823 -14.805 1.00 95.75 187 ARG A N 1
ATOM 1342 C CA . ARG A 1 187 ? -0.789 4.605 -14.948 1.00 95.75 187 ARG A CA 1
ATOM 1343 C C . ARG A 1 187 ? -1.552 4.431 -16.258 1.00 95.75 187 ARG A C 1
ATOM 1345 O O . ARG A 1 187 ? -2.727 4.764 -16.323 1.00 95.75 187 ARG A O 1
ATOM 1352 N N . VAL A 1 188 ? -0.877 4.034 -17.333 1.00 93.25 188 VAL A N 1
ATOM 1353 C CA . VAL A 1 188 ? -1.508 3.851 -18.651 1.00 93.25 188 VAL A CA 1
ATOM 1354 C C . VAL A 1 188 ? -1.781 2.385 -18.979 1.00 93.25 188 VAL A C 1
ATOM 1356 O O . VAL A 1 188 ? -2.268 2.096 -20.076 1.00 93.25 188 VAL A O 1
ATOM 1359 N N . ASP A 1 189 ? -1.452 1.457 -18.075 1.00 96.38 189 ASP A N 1
ATOM 1360 C CA . ASP A 1 189 ? -1.877 0.072 -18.214 1.00 96.38 189 ASP A CA 1
ATOM 1361 C C . ASP A 1 189 ? -3.393 -0.046 -18.032 1.00 96.38 189 ASP A C 1
ATOM 1363 O O . ASP A 1 189 ? -4.038 0.721 -17.324 1.00 96.38 189 ASP A O 1
ATOM 1367 N N . THR A 1 190 ? -3.972 -0.999 -18.749 1.00 96.25 190 THR A N 1
ATOM 1368 C CA . THR A 1 190 ? -5.426 -1.244 -18.788 1.00 96.25 190 THR A CA 1
ATOM 1369 C C . THR A 1 190 ? -5.758 -2.685 -18.414 1.00 96.25 190 THR A C 1
ATOM 1371 O O . THR A 1 190 ? -6.867 -3.158 -18.660 1.00 96.25 190 THR A O 1
ATOM 1374 N N . SER A 1 191 ? -4.780 -3.407 -17.868 1.00 97.06 191 SER A N 1
ATOM 1375 C CA . SER A 1 191 ? -4.936 -4.782 -17.416 1.00 97.06 191 SER A CA 1
ATOM 1376 C C . SER A 1 191 ? -5.144 -4.769 -15.911 1.00 97.06 191 SER A C 1
ATOM 1378 O O . SER A 1 191 ? -4.379 -4.120 -15.220 1.00 97.06 191 SER A O 1
ATOM 1380 N N . ALA A 1 192 ? -6.123 -5.519 -15.412 1.00 96.81 192 ALA A N 1
ATOM 1381 C CA . ALA A 1 192 ? -6.279 -5.727 -13.975 1.00 96.81 192 ALA A CA 1
ATOM 1382 C C . ALA A 1 192 ? -5.068 -6.483 -13.405 1.00 96.81 192 ALA A C 1
ATOM 1384 O O . ALA A 1 192 ? -4.629 -7.492 -13.983 1.00 96.81 192 ALA A O 1
ATOM 1385 N N . ARG A 1 193 ? -4.551 -6.030 -12.263 1.00 96.44 193 ARG A N 1
ATOM 1386 C CA . ARG A 1 193 ? -3.342 -6.556 -11.626 1.00 96.44 193 ARG A CA 1
ATOM 1387 C C . ARG A 1 193 ? -3.543 -6.899 -10.167 1.00 96.44 193 ARG A C 1
ATOM 1389 O O . ARG A 1 193 ? -4.318 -6.303 -9.428 1.00 96.44 193 ARG A O 1
ATOM 1396 N N . THR A 1 194 ? -2.719 -7.847 -9.741 1.00 97.44 194 THR A N 1
ATOM 1397 C CA . THR A 1 194 ? -2.447 -8.089 -8.331 1.00 97.44 194 THR A CA 1
ATOM 1398 C C . THR A 1 194 ? -1.047 -7.589 -8.024 1.00 97.44 194 THR A C 1
ATOM 1400 O O . THR A 1 194 ? -0.069 -8.149 -8.522 1.00 97.44 194 THR A O 1
ATOM 1403 N N . ILE A 1 195 ? -0.951 -6.555 -7.197 1.00 98.62 195 ILE A N 1
ATOM 1404 C CA . ILE A 1 195 ? 0.293 -5.856 -6.879 1.00 98.62 195 ILE A CA 1
ATOM 1405 C C . ILE A 1 195 ? 0.612 -6.114 -5.412 1.00 98.62 195 ILE A C 1
ATOM 1407 O O . ILE A 1 195 ? -0.238 -5.936 -4.547 1.00 98.62 195 ILE A O 1
ATOM 1411 N N . THR A 1 196 ? 1.833 -6.543 -5.110 1.00 97.75 196 THR A N 1
ATOM 1412 C CA . THR A 1 196 ? 2.290 -6.673 -3.718 1.00 97.75 196 THR A CA 1
ATOM 1413 C C . THR A 1 196 ? 3.327 -5.606 -3.440 1.00 97.75 196 THR A C 1
ATOM 1415 O O . THR A 1 196 ? 4.337 -5.542 -4.139 1.00 97.75 196 THR A O 1
ATOM 1418 N N . VAL A 1 197 ? 3.078 -4.799 -2.414 1.00 97.25 197 VAL A N 1
ATOM 1419 C CA . VAL A 1 197 ? 3.951 -3.727 -1.945 1.00 97.25 197 VAL A CA 1
ATOM 1420 C C . VAL A 1 197 ? 4.474 -4.115 -0.566 1.00 97.25 197 VAL A C 1
ATOM 1422 O O . VAL A 1 197 ? 3.708 -4.371 0.363 1.00 97.25 197 VAL A O 1
ATOM 1425 N N . SER A 1 198 ? 5.795 -4.176 -0.452 1.00 93.06 198 SER A N 1
ATOM 1426 C CA . SER A 1 198 ? 6.534 -4.440 0.781 1.00 93.06 198 SER A CA 1
ATOM 1427 C C . SER A 1 198 ? 7.594 -3.347 0.990 1.00 93.06 198 SER A C 1
ATOM 1429 O O . SER A 1 198 ? 7.939 -2.659 0.025 1.00 93.06 198 SER A O 1
ATOM 1431 N N . PRO A 1 199 ? 8.167 -3.212 2.196 1.00 88.81 199 PRO A N 1
ATOM 1432 C CA . PRO A 1 199 ? 9.139 -2.160 2.519 1.00 88.81 199 PRO A CA 1
ATOM 1433 C C . PRO A 1 199 ? 10.416 -2.153 1.670 1.00 88.81 199 PRO A C 1
ATOM 1435 O O . PRO A 1 199 ? 11.152 -1.172 1.679 1.00 88.81 199 PRO A O 1
ATOM 1438 N N . HIS A 1 200 ? 10.720 -3.248 0.970 1.00 91.81 200 HIS A N 1
ATOM 1439 C CA . HIS A 1 200 ? 11.946 -3.387 0.174 1.00 91.81 200 HIS A CA 1
ATOM 1440 C C . HIS A 1 200 ? 11.693 -3.915 -1.236 1.00 91.81 200 HIS A C 1
ATOM 1442 O O . HIS A 1 200 ? 12.638 -4.178 -1.984 1.00 91.81 200 HIS A O 1
ATOM 1448 N N . GLN A 1 201 ? 10.431 -4.153 -1.593 1.00 95.69 201 GLN A N 1
ATOM 1449 C CA . GLN A 1 201 ? 10.100 -4.798 -2.852 1.00 95.69 201 GLN A CA 1
ATOM 1450 C C . GLN A 1 201 ? 8.663 -4.519 -3.289 1.00 95.69 201 GLN A C 1
ATOM 1452 O O . GLN A 1 201 ? 7.730 -4.611 -2.491 1.00 95.69 201 GLN A O 1
ATOM 1457 N N . VAL A 1 202 ? 8.481 -4.277 -4.586 1.00 98.25 202 VAL A N 1
ATOM 1458 C CA . VAL A 1 202 ? 7.181 -4.275 -5.261 1.00 98.25 202 VAL A CA 1
ATOM 1459 C C . VAL A 1 202 ? 7.177 -5.338 -6.362 1.00 98.25 202 VAL A C 1
ATOM 1461 O O . VAL A 1 202 ? 8.151 -5.505 -7.101 1.00 98.25 202 VAL A O 1
ATOM 1464 N N . THR A 1 203 ? 6.074 -6.079 -6.469 1.00 98.44 203 THR A N 1
ATOM 1465 C CA . THR A 1 203 ? 5.832 -7.083 -7.522 1.00 98.44 203 THR A CA 1
ATOM 1466 C C . THR A 1 203 ? 4.429 -6.928 -8.111 1.00 98.44 203 THR A C 1
ATOM 1468 O O . THR A 1 203 ? 3.567 -6.305 -7.497 1.00 98.44 203 THR A O 1
ATOM 1471 N N . GLY A 1 204 ? 4.192 -7.496 -9.300 1.00 97.19 204 GLY A N 1
ATOM 1472 C CA . GLY A 1 204 ? 2.886 -7.463 -9.983 1.00 97.19 204 GLY A CA 1
ATOM 1473 C C . GLY A 1 204 ? 2.756 -6.404 -11.084 1.00 97.19 204 GLY A C 1
ATOM 1474 O O . GLY A 1 204 ? 1.876 -6.512 -11.937 1.00 97.19 204 GLY A O 1
ATOM 1475 N N . LEU A 1 205 ? 3.691 -5.452 -11.143 1.00 96.31 205 LEU A N 1
ATOM 1476 C CA . LEU A 1 205 ? 3.753 -4.378 -12.145 1.00 96.31 205 LEU A CA 1
ATOM 1477 C C . LEU A 1 205 ? 4.751 -4.666 -13.277 1.00 96.31 205 LEU A C 1
ATOM 1479 O O . LEU A 1 205 ? 5.227 -3.747 -13.916 1.00 96.31 205 LEU A O 1
ATOM 1483 N N . GLY A 1 206 ? 5.115 -5.928 -13.517 1.00 95.75 206 GLY A N 1
ATOM 1484 C CA . GLY A 1 206 ? 6.198 -6.306 -14.432 1.00 95.75 206 GLY A CA 1
ATOM 1485 C C . GLY A 1 206 ? 7.226 -7.183 -13.726 1.00 95.75 206 GLY A C 1
ATOM 1486 O O . GLY A 1 206 ? 6.859 -8.032 -12.907 1.00 95.75 206 GLY A O 1
ATOM 1487 N N . GLY A 1 207 ? 8.507 -6.991 -14.040 1.00 97.62 207 GLY A N 1
ATOM 1488 C CA . GLY A 1 207 ? 9.591 -7.599 -13.277 1.00 97.62 207 GLY A CA 1
ATOM 1489 C C . GLY A 1 207 ? 9.639 -7.085 -11.835 1.00 97.62 207 GLY A C 1
ATOM 1490 O O . GLY A 1 207 ? 9.098 -6.032 -11.497 1.00 97.62 207 GLY A O 1
ATOM 1491 N N . THR A 1 208 ? 10.271 -7.855 -10.953 1.00 98.50 208 THR A N 1
ATOM 1492 C CA . THR A 1 208 ? 10.406 -7.490 -9.540 1.00 98.50 208 THR A CA 1
ATOM 1493 C C . THR A 1 208 ? 11.223 -6.211 -9.387 1.00 98.50 208 THR A C 1
ATOM 1495 O O . THR A 1 208 ? 12.335 -6.130 -9.908 1.00 98.50 208 THR A O 1
ATOM 1498 N N . VAL A 1 209 ? 10.721 -5.256 -8.603 1.00 98.62 209 VAL A N 1
ATOM 1499 C CA . VAL A 1 209 ? 11.460 -4.051 -8.215 1.00 98.62 209 VAL A CA 1
ATOM 1500 C C . VAL A 1 209 ? 11.857 -4.188 -6.755 1.00 98.62 209 VAL A C 1
ATOM 1502 O O . VAL A 1 209 ? 10.992 -4.216 -5.889 1.00 98.62 209 VAL A O 1
ATOM 1505 N N . SER A 1 210 ? 13.151 -4.301 -6.475 1.00 97.56 210 SER A N 1
ATOM 1506 C CA . SER A 1 210 ? 13.700 -4.336 -5.116 1.00 97.56 210 SER A CA 1
ATOM 1507 C C . SER A 1 210 ? 14.464 -3.048 -4.842 1.00 97.56 210 SER A C 1
ATOM 1509 O O . SER A 1 210 ? 15.174 -2.555 -5.716 1.00 97.56 210 SER A O 1
ATOM 1511 N N . PHE A 1 211 ? 14.338 -2.505 -3.640 1.00 94.50 211 PHE A N 1
ATOM 1512 C CA . PHE A 1 211 ? 14.962 -1.240 -3.273 1.00 94.50 211 PHE A CA 1
ATOM 1513 C C . PHE A 1 211 ? 15.464 -1.260 -1.833 1.00 94.50 211 PHE A C 1
ATOM 1515 O O . PHE A 1 211 ? 14.912 -1.927 -0.959 1.00 94.50 211 PHE A O 1
ATOM 1522 N N . SER A 1 212 ? 16.536 -0.513 -1.600 1.00 89.50 212 SER A N 1
ATOM 1523 C CA . SER A 1 212 ? 17.129 -0.312 -0.282 1.00 89.50 212 SER A CA 1
ATOM 1524 C C . SER A 1 212 ? 17.548 1.143 -0.113 1.00 89.50 212 SER A C 1
ATOM 1526 O O . SER A 1 212 ? 18.112 1.724 -1.046 1.00 89.50 212 SER A O 1
ATOM 1528 N N . HIS A 1 213 ? 17.360 1.675 1.089 1.00 79.88 213 HIS A N 1
ATOM 1529 C CA . HIS A 1 213 ? 17.845 2.985 1.524 1.00 79.88 213 HIS A CA 1
ATOM 1530 C C . HIS A 1 213 ? 18.735 2.821 2.770 1.00 79.88 213 HIS A C 1
ATOM 1532 O O . HIS A 1 213 ? 18.788 1.738 3.365 1.00 79.88 213 HIS A O 1
ATOM 1538 N N . ALA A 1 214 ? 19.493 3.855 3.138 1.00 71.19 214 ALA A N 1
ATOM 1539 C CA . ALA A 1 214 ? 20.210 3.867 4.409 1.00 71.19 214 ALA A CA 1
ATOM 1540 C C . ALA A 1 214 ? 19.245 4.252 5.540 1.00 71.19 214 ALA A C 1
ATOM 1542 O O . ALA A 1 214 ? 18.277 4.969 5.329 1.00 71.19 214 ALA A O 1
ATOM 1543 N N . TYR A 1 215 ? 19.497 3.779 6.761 1.00 61.41 215 TYR A N 1
ATOM 1544 C CA . TYR A 1 215 ? 18.618 4.039 7.911 1.00 61.41 215 TYR A CA 1
ATOM 1545 C C . TYR A 1 215 ? 18.444 5.533 8.252 1.00 61.41 215 TYR A C 1
ATOM 1547 O O . TYR A 1 215 ? 17.532 5.884 8.992 1.00 61.41 215 TYR A O 1
ATOM 1555 N N . ASP A 1 216 ? 19.328 6.402 7.759 1.00 59.03 216 ASP A N 1
ATOM 1556 C CA . ASP A 1 216 ? 19.298 7.855 7.936 1.00 59.03 216 ASP A CA 1
ATOM 1557 C C . ASP A 1 216 ? 18.882 8.630 6.670 1.00 59.03 216 ASP A C 1
ATOM 1559 O O . ASP A 1 216 ? 18.774 9.857 6.721 1.00 59.03 216 ASP A O 1
ATOM 1563 N N . SER A 1 217 ? 18.620 7.931 5.561 1.00 69.06 217 SER A N 1
ATOM 1564 C CA . SER A 1 217 ? 18.043 8.473 4.330 1.00 69.06 217 SER A CA 1
ATOM 1565 C C . SER A 1 217 ? 16.596 8.018 4.169 1.00 69.06 217 SER A C 1
ATOM 1567 O O . SER A 1 217 ? 16.277 6.841 4.324 1.00 69.06 217 SER A O 1
ATOM 1569 N N . GLY A 1 218 ? 15.700 8.960 3.875 1.00 77.88 218 GLY A N 1
ATOM 1570 C CA . GLY A 1 218 ? 14.305 8.640 3.576 1.00 77.88 218 GLY A CA 1
ATOM 1571 C C . GLY A 1 218 ? 14.148 8.206 2.120 1.00 77.88 218 GLY A C 1
ATOM 1572 O O . GLY A 1 218 ? 14.778 8.789 1.241 1.00 77.88 218 GLY A O 1
ATOM 1573 N N . LEU A 1 219 ? 13.283 7.225 1.860 1.00 89.31 219 LEU A N 1
ATOM 1574 C CA . LEU A 1 219 ? 12.828 6.877 0.510 1.00 89.31 219 LEU A CA 1
ATOM 1575 C C . LEU A 1 219 ? 11.328 7.155 0.384 1.00 89.31 219 LEU A C 1
ATOM 1577 O O . LEU A 1 219 ? 10.531 6.533 1.075 1.00 89.31 219 LEU A O 1
ATOM 1581 N N . ASP A 1 220 ? 10.937 8.038 -0.526 1.00 92.81 220 ASP A N 1
ATOM 1582 C CA . ASP A 1 220 ? 9.546 8.231 -0.936 1.00 92.81 220 ASP A CA 1
ATOM 1583 C C . ASP A 1 220 ? 9.201 7.259 -2.072 1.00 92.81 220 ASP A C 1
ATOM 1585 O O . ASP A 1 220 ? 9.714 7.373 -3.188 1.00 92.81 220 ASP A O 1
ATOM 1589 N N . LEU A 1 221 ? 8.337 6.286 -1.789 1.00 95.94 221 LEU A N 1
ATOM 1590 C CA . LEU A 1 221 ? 7.846 5.312 -2.759 1.00 95.94 221 LEU A CA 1
ATOM 1591 C C . LEU A 1 221 ? 6.468 5.728 -3.280 1.00 95.94 221 LEU A C 1
ATOM 1593 O O . LEU A 1 221 ? 5.508 5.829 -2.518 1.00 95.94 221 LEU A O 1
ATOM 1597 N N . GLN A 1 222 ? 6.336 5.867 -4.596 1.00 97.81 222 GLN A N 1
ATOM 1598 C CA . GLN A 1 222 ? 5.057 6.107 -5.261 1.00 97.81 222 GLN A CA 1
ATOM 1599 C C . GLN A 1 222 ? 4.737 4.968 -6.225 1.00 97.81 222 GLN A C 1
ATOM 1601 O O . GLN A 1 222 ? 5.527 4.665 -7.119 1.00 97.81 222 GLN A O 1
ATOM 1606 N N . VAL A 1 223 ? 3.567 4.353 -6.061 1.00 98.56 223 VAL A N 1
ATOM 1607 C CA . VAL A 1 223 ? 3.107 3.230 -6.887 1.00 98.56 223 VAL A CA 1
ATOM 1608 C C . VAL A 1 223 ? 1.795 3.595 -7.563 1.00 98.56 223 VAL A C 1
ATOM 1610 O O . VAL A 1 223 ? 0.834 3.938 -6.879 1.00 98.56 223 VAL A O 1
ATOM 1613 N N . PHE A 1 224 ? 1.755 3.484 -8.889 1.00 98.38 224 PHE A N 1
ATOM 1614 C CA . PHE A 1 224 ? 0.563 3.716 -9.701 1.00 98.38 224 PHE A CA 1
ATOM 1615 C C . PHE A 1 224 ? 0.139 2.414 -10.379 1.00 98.38 224 PHE A C 1
ATOM 1617 O O . PHE A 1 224 ? 0.954 1.841 -11.099 1.00 98.38 224 PHE A O 1
ATOM 1624 N N . ALA A 1 225 ? -1.091 1.956 -10.131 1.00 97.31 225 ALA A N 1
ATOM 1625 C CA . ALA A 1 225 ? -1.559 0.621 -10.509 1.00 97.31 225 ALA A CA 1
ATOM 1626 C C . ALA A 1 225 ? -2.116 0.530 -11.939 1.00 97.31 225 ALA A C 1
ATOM 1628 O O . ALA A 1 225 ? -1.741 -0.395 -12.655 1.00 97.31 225 ALA A O 1
ATOM 1629 N N . GLY A 1 226 ? -2.873 1.531 -12.400 1.00 97.00 226 GLY A N 1
ATOM 1630 C CA . GLY A 1 226 ? -3.307 1.586 -13.795 1.00 97.00 226 GLY A CA 1
ATOM 1631 C C . GLY A 1 226 ? -4.689 2.197 -13.980 1.00 97.00 226 GLY A C 1
ATOM 1632 O O . GLY A 1 226 ? -5.074 3.132 -13.290 1.00 97.00 226 GLY A O 1
ATOM 1633 N N . MET A 1 227 ? -5.404 1.728 -15.002 1.00 96.31 227 MET A N 1
ATOM 1634 C CA . MET A 1 227 ? -6.762 2.166 -15.357 1.00 96.31 227 MET A CA 1
ATOM 1635 C C . MET A 1 227 ? -7.805 1.044 -15.235 1.00 96.31 227 MET A C 1
ATOM 1637 O O . MET A 1 227 ? -8.936 1.220 -15.700 1.00 96.31 227 MET A O 1
ATOM 1641 N N . ALA A 1 228 ? -7.415 -0.123 -14.731 1.00 97.50 228 ALA A N 1
ATOM 1642 C CA . ALA A 1 228 ? -8.276 -1.289 -14.584 1.00 97.50 228 ALA A CA 1
ATOM 1643 C C . ALA A 1 228 ? -8.468 -1.626 -13.106 1.00 97.50 228 ALA A C 1
ATOM 1645 O O . ALA A 1 228 ? -7.752 -1.117 -12.267 1.00 97.50 228 ALA A O 1
ATOM 1646 N N . ASP A 1 229 ? -9.412 -2.517 -12.807 1.00 97.38 229 ASP A N 1
ATOM 1647 C CA . ASP A 1 229 ? -9.684 -2.940 -11.432 1.00 97.38 229 ASP A CA 1
ATOM 1648 C C . ASP A 1 229 ? -8.465 -3.664 -10.831 1.00 97.38 229 ASP A C 1
ATOM 1650 O O . ASP A 1 229 ? -8.221 -4.843 -11.122 1.00 97.38 229 ASP A O 1
ATOM 1654 N N . ASP A 1 230 ? -7.711 -2.971 -9.984 1.00 98.00 230 ASP A N 1
ATOM 1655 C CA . ASP A 1 230 ? -6.474 -3.469 -9.405 1.00 98.00 230 ASP A CA 1
ATOM 1656 C C . ASP A 1 230 ? -6.648 -3.888 -7.941 1.00 98.00 230 ASP A C 1
ATOM 1658 O O . ASP A 1 230 ? -7.481 -3.400 -7.174 1.00 98.00 230 ASP A O 1
ATOM 1662 N N . THR A 1 231 ? -5.843 -4.862 -7.517 1.00 97.44 231 THR A N 1
ATOM 1663 C CA . THR A 1 231 ? -5.766 -5.287 -6.118 1.00 97.44 231 THR A CA 1
ATOM 1664 C C . THR A 1 231 ? -4.350 -5.127 -5.595 1.00 97.44 231 THR A C 1
ATOM 1666 O O . THR A 1 231 ? -3.437 -5.845 -6.009 1.00 97.44 231 THR A O 1
ATOM 1669 N N . LEU A 1 232 ? -4.172 -4.235 -4.623 1.00 98.12 232 LEU A N 1
ATOM 1670 C CA . LEU A 1 232 ? -2.907 -4.020 -3.934 1.00 98.12 232 LEU A CA 1
ATOM 1671 C C . LEU A 1 232 ? -2.889 -4.770 -2.601 1.00 98.12 232 LEU A C 1
ATOM 1673 O O . LEU A 1 232 ? -3.849 -4.737 -1.835 1.00 98.12 232 LEU A O 1
ATOM 1677 N N . PHE A 1 233 ? -1.769 -5.417 -2.299 1.00 95.94 233 PHE A N 1
ATOM 1678 C CA . PHE A 1 233 ? -1.479 -6.038 -1.013 1.00 95.94 233 PHE A CA 1
ATOM 1679 C C . PHE A 1 233 ? -0.329 -5.300 -0.334 1.00 95.94 233 PHE A C 1
ATOM 1681 O O . PHE A 1 233 ? 0.791 -5.310 -0.842 1.00 95.94 233 PHE A O 1
ATOM 1688 N N . LEU A 1 234 ? -0.592 -4.709 0.830 1.00 93.44 234 LEU A N 1
ATOM 1689 C CA . LEU A 1 234 ? 0.441 -4.210 1.735 1.00 93.44 234 LEU A CA 1
ATOM 1690 C C . LEU A 1 234 ? 0.859 -5.333 2.680 1.00 93.44 234 LEU A C 1
ATOM 1692 O O . LEU A 1 234 ? 0.097 -5.738 3.565 1.00 93.44 234 LEU A O 1
ATOM 1696 N N . VAL A 1 235 ? 2.074 -5.838 2.481 1.00 85.62 235 VAL A N 1
ATOM 1697 C CA . VAL A 1 235 ? 2.697 -6.818 3.376 1.00 85.62 235 VAL A CA 1
ATOM 1698 C C . VAL A 1 235 ? 3.701 -6.113 4.277 1.00 85.62 235 VAL A C 1
ATOM 1700 O O . VAL A 1 235 ? 4.369 -5.177 3.851 1.00 85.62 235 VAL A O 1
ATOM 1703 N N . GLN A 1 236 ? 3.817 -6.567 5.526 1.00 81.88 236 GLN A N 1
ATOM 1704 C CA . GLN A 1 236 ? 4.706 -5.957 6.522 1.00 81.88 236 GLN A CA 1
ATOM 1705 C C . GLN A 1 236 ? 4.414 -4.462 6.760 1.00 81.88 236 GLN A C 1
ATOM 1707 O O . GLN A 1 236 ? 5.329 -3.654 6.863 1.00 81.88 236 GLN A O 1
ATOM 1712 N N . SER A 1 237 ? 3.137 -4.083 6.887 1.00 78.62 237 SER A N 1
ATOM 1713 C CA . SER A 1 237 ? 2.678 -2.682 6.936 1.00 78.62 237 SER A CA 1
ATOM 1714 C C . SER A 1 237 ? 3.369 -1.784 7.975 1.00 78.62 237 SER A C 1
ATOM 1716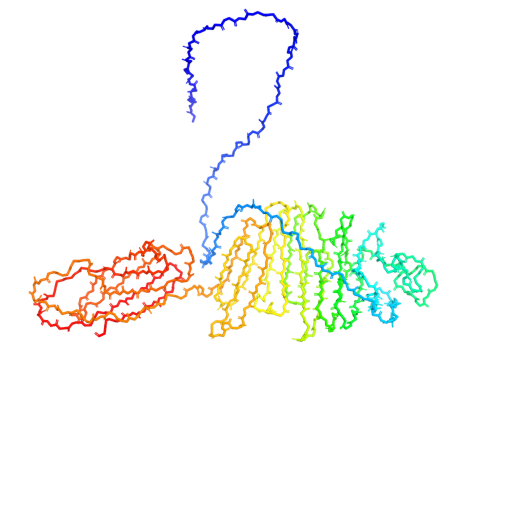 O O . SER A 1 237 ? 3.377 -0.569 7.821 1.00 78.62 237 SER A O 1
ATOM 1718 N N . PHE A 1 238 ? 3.948 -2.363 9.030 1.00 73.44 238 PHE A N 1
ATOM 1719 C CA . PHE A 1 238 ? 4.663 -1.607 10.057 1.00 73.44 238 PHE A CA 1
ATOM 1720 C C . PHE A 1 238 ? 6.108 -1.261 9.673 1.00 73.44 238 PHE A C 1
ATOM 1722 O O . PHE A 1 238 ? 6.640 -0.255 10.123 1.00 73.44 238 PHE A O 1
ATOM 1729 N N . ASP A 1 239 ? 6.737 -2.043 8.803 1.00 79.94 239 ASP A N 1
ATOM 1730 C CA . ASP A 1 239 ? 8.125 -1.824 8.386 1.00 79.94 239 ASP A CA 1
ATOM 1731 C C . ASP A 1 239 ? 8.244 -0.646 7.386 1.00 79.94 239 ASP A C 1
ATOM 1733 O O . ASP A 1 239 ? 9.336 -0.294 6.959 1.00 79.94 239 ASP A O 1
ATOM 1737 N N . PHE A 1 240 ? 7.125 0.013 7.053 1.00 82.44 240 PHE A N 1
ATOM 1738 C CA . PHE A 1 240 ? 7.065 1.244 6.255 1.00 82.44 240 PHE A CA 1
ATOM 1739 C C . PHE A 1 240 ? 7.318 2.533 7.062 1.00 82.44 240 PHE A C 1
ATOM 1741 O O . PHE A 1 240 ? 7.165 3.624 6.519 1.00 82.44 240 PHE A O 1
ATOM 1748 N N . ASN A 1 241 ? 7.703 2.452 8.343 1.00 77.00 241 ASN A N 1
ATOM 1749 C CA . ASN A 1 241 ? 7.981 3.643 9.168 1.00 77.00 241 ASN A CA 1
ATOM 1750 C C . ASN A 1 241 ? 9.066 4.561 8.572 1.00 77.00 241 ASN A C 1
ATOM 1752 O O . ASN A 1 241 ? 9.026 5.768 8.797 1.00 77.00 241 ASN A O 1
ATOM 1756 N N . ASP A 1 242 ? 10.003 3.993 7.809 1.00 78.50 242 ASP A N 1
ATOM 1757 C CA . ASP A 1 242 ? 11.149 4.715 7.242 1.00 78.50 242 ASP A CA 1
ATOM 1758 C C . ASP A 1 242 ? 10.975 5.039 5.742 1.00 78.50 242 ASP A C 1
ATOM 1760 O O . ASP A 1 242 ? 11.805 5.728 5.147 1.00 78.50 242 ASP A O 1
ATOM 1764 N N . VAL A 1 243 ? 9.881 4.567 5.130 1.00 85.69 243 VAL A N 1
ATOM 1765 C CA . VAL A 1 243 ? 9.595 4.712 3.695 1.00 85.69 243 VAL A CA 1
ATOM 1766 C C . VAL A 1 243 ? 8.218 5.355 3.516 1.00 85.69 243 VAL A C 1
ATOM 1768 O O . VAL A 1 243 ? 7.212 4.637 3.432 1.00 85.69 243 VAL A O 1
ATOM 1771 N N . PRO A 1 244 ? 8.129 6.701 3.452 1.00 89.81 244 PRO A N 1
ATOM 1772 C CA . PRO A 1 244 ? 6.915 7.373 3.009 1.00 89.81 244 PRO A CA 1
ATOM 1773 C C . PRO A 1 244 ? 6.381 6.715 1.736 1.00 89.81 244 PRO A C 1
ATOM 1775 O O . PRO A 1 244 ? 7.089 6.602 0.741 1.00 89.81 244 PRO A O 1
ATOM 1778 N N . THR A 1 245 ? 5.149 6.213 1.785 1.00 94.19 245 THR A N 1
ATOM 1779 C CA . THR A 1 245 ? 4.582 5.442 0.675 1.00 94.19 245 THR A CA 1
ATOM 1780 C C . THR A 1 245 ? 3.264 6.052 0.233 1.00 94.19 245 THR A C 1
ATOM 1782 O O . THR A 1 245 ? 2.373 6.311 1.044 1.00 94.19 245 THR A O 1
ATOM 1785 N N . SER A 1 246 ? 3.131 6.263 -1.071 1.00 96.81 246 SER A N 1
ATOM 1786 C CA . SER A 1 246 ? 1.903 6.682 -1.730 1.00 96.81 246 SER A CA 1
ATOM 1787 C C . SER A 1 246 ? 1.466 5.611 -2.718 1.00 96.81 246 SER A C 1
ATOM 1789 O O . SER A 1 246 ? 2.218 5.237 -3.617 1.00 96.81 246 SER A O 1
ATOM 1791 N N . LEU A 1 247 ? 0.234 5.144 -2.566 1.00 98.00 247 LEU A N 1
ATOM 1792 C CA . LEU A 1 247 ? -0.395 4.187 -3.464 1.00 98.00 247 LEU A CA 1
ATOM 1793 C C . LEU A 1 247 ? -1.519 4.880 -4.229 1.00 98.00 247 LEU A C 1
ATOM 1795 O O . LEU A 1 247 ? -2.282 5.660 -3.652 1.00 98.00 247 LEU A O 1
ATOM 1799 N N . ASP A 1 248 ? -1.623 4.578 -5.514 1.00 98.00 248 ASP A N 1
ATOM 1800 C CA . ASP A 1 248 ? -2.658 5.090 -6.404 1.00 98.00 248 ASP A CA 1
ATOM 1801 C C . ASP A 1 248 ? -3.237 3.931 -7.226 1.00 98.00 248 ASP A C 1
ATOM 1803 O O . ASP A 1 248 ? -2.500 3.308 -7.998 1.00 98.00 248 ASP A O 1
ATOM 1807 N N . GLY A 1 249 ? -4.522 3.619 -7.022 1.00 96.62 249 GLY A N 1
ATOM 1808 C CA . GLY A 1 249 ? -5.246 2.625 -7.827 1.00 96.62 249 GLY A CA 1
ATOM 1809 C C . GLY A 1 249 ? -5.442 3.094 -9.272 1.00 96.62 249 GLY A C 1
ATOM 1810 O O . GLY A 1 249 ? -5.223 2.350 -10.221 1.00 96.62 249 GLY A O 1
ATOM 1811 N N . GLY A 1 250 ? -5.649 4.400 -9.446 1.00 96.50 250 GLY A N 1
ATOM 1812 C CA . GLY A 1 250 ? -5.846 5.048 -10.731 1.00 96.50 250 GLY A CA 1
ATOM 1813 C C . GLY A 1 250 ? -7.302 5.009 -11.194 1.00 96.50 250 GLY A C 1
ATOM 1814 O O . GLY A 1 250 ? -8.150 5.702 -10.635 1.00 96.50 250 GLY A O 1
ATOM 1815 N N . GLY A 1 251 ? -7.577 4.346 -12.313 1.00 94.12 251 GLY A N 1
ATOM 1816 C CA . GLY A 1 251 ? -8.940 4.175 -12.820 1.00 94.12 251 GLY A CA 1
ATOM 1817 C C . GLY A 1 251 ? -9.434 2.751 -12.597 1.00 94.12 251 GLY A C 1
ATOM 1818 O O . GLY A 1 251 ? -8.632 1.837 -12.612 1.00 94.12 251 GLY A O 1
ATOM 1819 N N . GLY A 1 252 ? -10.750 2.554 -12.527 1.00 95.44 252 GLY A N 1
ATOM 1820 C CA . GLY A 1 252 ? -11.332 1.234 -12.266 1.00 95.44 252 GLY A CA 1
ATOM 1821 C C . GLY A 1 252 ? -11.981 1.186 -10.889 1.00 95.44 252 GLY A C 1
ATOM 1822 O O . GLY A 1 252 ? -12.378 2.224 -10.361 1.00 95.44 252 GLY A O 1
ATOM 1823 N N . VAL A 1 253 ? -12.181 -0.025 -10.373 1.00 94.06 253 VAL A N 1
ATOM 1824 C CA . VAL A 1 253 ? -12.563 -0.283 -8.982 1.00 94.06 253 VAL A CA 1
ATOM 1825 C C . VAL A 1 253 ? -11.400 -0.964 -8.279 1.00 94.06 253 VAL A C 1
ATOM 1827 O O . VAL A 1 253 ? -11.179 -2.167 -8.440 1.00 94.06 253 VAL A O 1
ATOM 1830 N N . ASP A 1 254 ? -10.712 -0.202 -7.444 1.00 94.81 254 ASP A N 1
ATOM 1831 C CA . ASP A 1 254 ? -9.449 -0.599 -6.849 1.00 94.81 254 ASP A CA 1
ATOM 1832 C C . ASP A 1 254 ? -9.608 -1.018 -5.392 1.00 94.81 254 ASP A C 1
ATOM 1834 O O . ASP A 1 254 ? -10.321 -0.407 -4.583 1.00 94.81 254 ASP A O 1
ATOM 1838 N N . THR A 1 255 ? -8.920 -2.101 -5.038 1.00 93.06 255 THR A N 1
ATOM 1839 C CA . THR A 1 255 ? -8.942 -2.672 -3.691 1.00 93.06 255 THR A CA 1
ATOM 1840 C C . THR A 1 255 ? -7.554 -2.676 -3.073 1.00 93.06 255 THR A C 1
ATOM 1842 O O . THR A 1 255 ? -6.632 -3.306 -3.584 1.00 93.06 255 THR A O 1
ATOM 1845 N N . LEU A 1 256 ? -7.418 -2.072 -1.896 1.00 96.06 256 LEU A N 1
ATOM 1846 C CA . LEU A 1 256 ? -6.253 -2.231 -1.033 1.00 96.06 256 LEU A CA 1
ATOM 1847 C C . LEU A 1 256 ? -6.538 -3.262 0.059 1.00 96.06 256 LEU A C 1
ATOM 1849 O O . LEU A 1 256 ? -7.490 -3.121 0.820 1.00 96.06 256 LEU A O 1
ATOM 1853 N N . ASN A 1 257 ? -5.675 -4.261 0.196 1.00 91.88 257 ASN A N 1
ATOM 1854 C CA . ASN A 1 257 ? -5.666 -5.209 1.302 1.00 91.88 257 ASN A CA 1
ATOM 1855 C C . ASN A 1 257 ? -4.402 -4.996 2.139 1.00 91.88 257 ASN A C 1
ATOM 1857 O O . ASN A 1 257 ? -3.293 -5.211 1.653 1.00 91.88 257 ASN A O 1
ATOM 1861 N N . ALA A 1 258 ? -4.557 -4.607 3.400 1.00 91.25 258 ALA A N 1
ATOM 1862 C CA . ALA A 1 258 ? -3.449 -4.389 4.320 1.00 91.25 258 ALA A CA 1
ATOM 1863 C C . ALA A 1 258 ? -3.537 -5.311 5.538 1.00 91.25 258 ALA A C 1
ATOM 1865 O O . ALA A 1 258 ? -4.617 -5.550 6.081 1.00 91.25 258 ALA A O 1
ATOM 1866 N N . ASP A 1 259 ? -2.389 -5.798 6.000 1.00 86.75 259 ASP A N 1
ATOM 1867 C CA . ASP A 1 259 ? -2.274 -6.498 7.280 1.00 86.75 259 ASP A CA 1
ATOM 1868 C C . ASP A 1 259 ? -1.732 -5.534 8.341 1.00 86.75 259 ASP A C 1
ATOM 1870 O O . ASP A 1 259 ? -0.588 -5.085 8.259 1.00 86.75 259 ASP A O 1
ATOM 1874 N N . ALA A 1 260 ? -2.542 -5.206 9.345 1.00 84.12 260 ALA A N 1
ATOM 1875 C CA . ALA A 1 260 ? -2.139 -4.338 10.445 1.00 84.12 260 ALA A CA 1
ATOM 1876 C C . ALA A 1 260 ? -1.184 -5.013 11.439 1.00 84.12 260 ALA A C 1
ATOM 1878 O O . ALA A 1 260 ? -0.651 -4.334 12.315 1.00 84.12 260 ALA A O 1
ATOM 1879 N N . GLN A 1 261 ? -0.965 -6.328 11.345 1.00 84.69 261 GLN A N 1
ATOM 1880 C CA . GLN A 1 261 ? -0.024 -7.086 12.176 1.00 84.69 261 GLN A CA 1
ATOM 1881 C C . GLN A 1 261 ? -0.210 -6.865 13.690 1.00 84.69 261 GLN A C 1
ATOM 1883 O O . GLN A 1 261 ? 0.751 -6.839 14.458 1.00 84.69 261 GLN A O 1
ATOM 1888 N N . GLY A 1 262 ? -1.454 -6.688 14.141 1.00 79.44 262 GLY A N 1
ATOM 1889 C CA . GLY A 1 262 ? -1.772 -6.451 15.549 1.00 79.44 262 GLY A CA 1
ATOM 1890 C C . GLY A 1 262 ? -1.469 -5.032 16.040 1.00 79.44 262 GLY A C 1
ATOM 1891 O O . GLY A 1 262 ? -1.354 -4.830 17.251 1.00 79.44 262 GLY A O 1
ATOM 1892 N N . THR A 1 263 ? -1.347 -4.056 15.139 1.00 80.19 263 THR A N 1
ATOM 1893 C CA . THR A 1 263 ? -1.258 -2.621 15.468 1.00 80.19 263 THR A CA 1
ATOM 1894 C C . THR A 1 263 ? -2.633 -1.962 15.485 1.00 80.19 263 THR A C 1
ATOM 1896 O O . THR A 1 263 ? -3.588 -2.480 14.900 1.00 80.19 263 THR A O 1
ATOM 1899 N N . GLU A 1 264 ? -2.749 -0.819 16.165 1.00 81.00 264 GLU A N 1
ATOM 1900 C CA . GLU A 1 264 ? -3.941 0.020 16.031 1.00 81.00 264 GLU A CA 1
ATOM 1901 C C . GLU A 1 264 ? -3.909 0.697 14.664 1.00 81.00 264 GLU A C 1
ATOM 1903 O O . GLU A 1 264 ? -2.899 1.288 14.283 1.00 81.00 264 GLU A O 1
ATOM 1908 N N . THR A 1 265 ? -5.003 0.593 13.913 1.00 81.25 265 THR A N 1
ATOM 1909 C CA . THR A 1 265 ? -5.080 1.142 12.556 1.00 81.25 265 THR A CA 1
ATOM 1910 C C . THR A 1 265 ? -6.194 2.167 12.433 1.00 81.25 265 THR A C 1
ATOM 1912 O O . THR A 1 265 ? -7.330 1.888 12.816 1.00 81.25 265 THR A O 1
ATOM 1915 N N . SER A 1 266 ? -5.886 3.317 11.830 1.00 82.62 266 SER A N 1
ATOM 1916 C CA . SER A 1 266 ? -6.886 4.292 11.390 1.00 82.62 266 SER A CA 1
ATOM 1917 C C . SER A 1 266 ? -6.886 4.414 9.875 1.00 82.62 266 SER A C 1
ATOM 1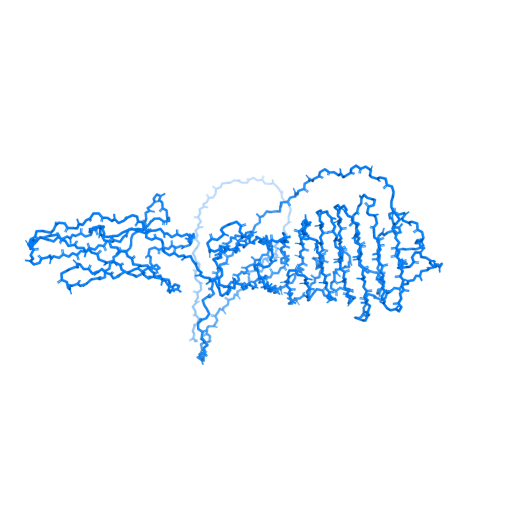919 O O . SER A 1 266 ? -5.829 4.625 9.283 1.00 82.62 266 SER A O 1
ATOM 1921 N N . VAL A 1 267 ? -8.064 4.340 9.259 1.00 83.44 267 VAL A N 1
ATOM 1922 C CA . VAL A 1 267 ? -8.247 4.510 7.812 1.00 83.44 267 VAL A CA 1
ATOM 1923 C C . VAL A 1 267 ? -9.092 5.755 7.570 1.00 83.44 267 VAL A C 1
ATOM 1925 O O . VAL A 1 267 ? -10.109 5.972 8.227 1.00 83.44 267 VAL A O 1
ATOM 1928 N N . SER A 1 268 ? -8.662 6.580 6.626 1.00 84.00 268 SER A N 1
ATOM 1929 C CA . SER A 1 268 ? -9.374 7.752 6.122 1.00 84.00 268 SER A CA 1
ATOM 1930 C C . SER A 1 268 ? -9.448 7.691 4.596 1.00 84.00 268 SER A C 1
ATOM 1932 O O . SER A 1 268 ? -8.859 6.804 3.983 1.00 84.00 268 SER A O 1
ATOM 1934 N N . ALA A 1 269 ? -10.132 8.657 3.977 1.00 78.31 269 ALA A N 1
ATOM 1935 C CA . ALA A 1 269 ? -10.288 8.702 2.523 1.00 78.31 269 ALA A CA 1
ATOM 1936 C C . ALA A 1 269 ? -8.959 8.776 1.749 1.00 78.31 269 ALA A C 1
ATOM 1938 O O . ALA A 1 269 ? -8.903 8.361 0.599 1.00 78.31 269 ALA A O 1
ATOM 1939 N N . THR A 1 270 ? -7.905 9.310 2.367 1.00 88.38 270 THR A N 1
ATOM 1940 C CA . THR A 1 270 ? -6.626 9.588 1.696 1.00 88.38 270 THR A CA 1
ATOM 1941 C C . THR A 1 270 ? -5.437 8.920 2.374 1.00 88.38 270 THR A C 1
ATOM 1943 O O . THR A 1 270 ? -4.296 9.169 1.993 1.00 88.38 270 THR A O 1
ATOM 1946 N N . GLN A 1 271 ? -5.658 8.149 3.442 1.00 91.06 271 GLN A N 1
ATOM 1947 C CA . GLN A 1 271 ? -4.556 7.659 4.263 1.00 91.06 271 GLN A CA 1
ATOM 1948 C C . GLN A 1 271 ? -4.948 6.461 5.121 1.00 91.06 271 GLN A C 1
ATOM 1950 O O . GLN A 1 271 ? -6.022 6.458 5.729 1.00 91.06 271 GLN A O 1
ATOM 1955 N N . ILE A 1 272 ? -4.024 5.513 5.259 1.00 89.56 272 ILE A N 1
ATOM 1956 C CA . ILE A 1 272 ? -4.008 4.511 6.326 1.00 89.56 272 ILE A CA 1
ATOM 1957 C C . ILE A 1 272 ? -2.817 4.774 7.252 1.00 89.56 272 ILE A C 1
ATOM 1959 O O . ILE A 1 272 ? -1.715 5.097 6.807 1.00 89.56 272 ILE A O 1
AT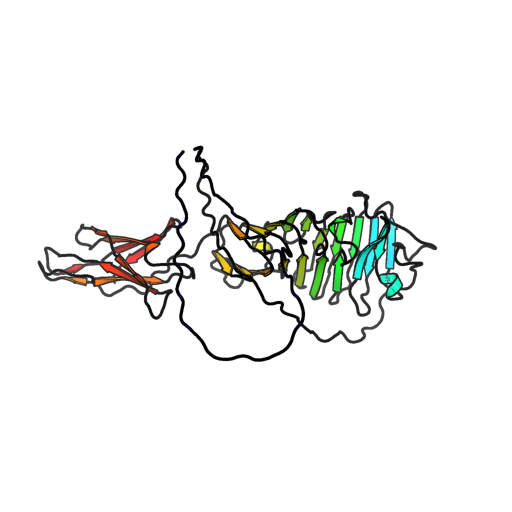OM 1963 N N . LYS A 1 273 ? -3.063 4.666 8.555 1.00 88.44 273 LYS A N 1
ATOM 1964 C CA . LYS A 1 273 ? -2.071 4.858 9.611 1.00 88.44 273 LYS A CA 1
ATOM 1965 C C . LYS A 1 273 ? -2.022 3.616 10.488 1.00 88.44 273 LYS A C 1
ATOM 1967 O O . LYS A 1 273 ? -3.071 3.197 10.978 1.00 88.44 273 LYS A O 1
ATOM 1972 N N . PHE A 1 274 ? -0.821 3.110 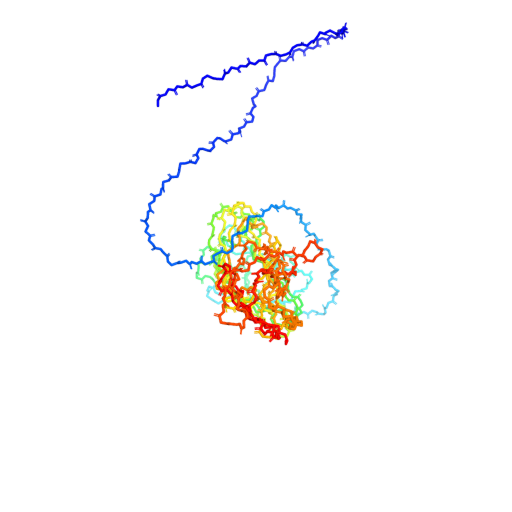10.742 1.00 86.44 274 PHE A N 1
ATOM 1973 C CA . PHE A 1 274 ? -0.551 2.028 11.691 1.00 86.44 274 PHE A CA 1
ATOM 1974 C C . PHE A 1 274 ? 0.218 2.577 12.897 1.00 86.44 274 PHE A C 1
ATOM 1976 O O . PHE A 1 274 ? 1.209 3.286 12.726 1.00 86.44 274 PHE A O 1
ATOM 1983 N N . GLU A 1 275 ? -0.231 2.271 14.114 1.00 83.00 275 GLU A N 1
ATOM 1984 C CA . GLU A 1 275 ? 0.337 2.797 15.360 1.00 83.00 275 GLU A CA 1
ATOM 1985 C C . GLU A 1 275 ? 0.688 1.664 16.341 1.00 83.00 275 GLU A C 1
ATOM 1987 O O . GLU A 1 275 ? -0.161 0.847 16.723 1.00 83.00 275 GLU A O 1
ATOM 1992 N N . LEU A 1 276 ? 1.956 1.615 16.774 1.00 70.06 276 LEU A N 1
ATOM 1993 C CA . LEU A 1 276 ? 2.397 0.722 17.849 1.00 70.06 276 LEU A CA 1
ATOM 1994 C C . LEU A 1 276 ? 2.125 1.358 19.215 1.00 70.06 276 LEU A C 1
ATOM 1996 O O . LEU A 1 276 ? 2.805 2.291 19.635 1.00 70.06 276 LEU A O 1
ATOM 2000 N N . ILE A 1 277 ? 1.201 0.783 19.983 1.00 66.06 277 ILE A N 1
ATOM 2001 C CA . ILE A 1 277 ? 1.091 1.079 21.418 1.00 66.06 277 ILE A CA 1
ATOM 2002 C C . ILE A 1 277 ? 2.091 0.201 22.187 1.00 66.06 277 ILE A C 1
ATOM 2004 O O . ILE A 1 277 ? 2.039 -1.025 22.034 1.00 66.06 277 ILE A O 1
ATOM 2008 N N . PRO A 1 278 ? 2.962 0.773 23.050 1.00 53.75 278 PRO A N 1
ATOM 2009 C CA . PRO A 1 278 ? 2.865 2.096 23.687 1.00 53.75 278 PRO A CA 1
ATOM 2010 C C . PRO A 1 278 ? 3.828 3.171 23.149 1.00 53.75 278 PRO A C 1
ATOM 2012 O O . PRO A 1 278 ? 4.062 4.156 23.846 1.00 53.75 278 PRO A O 1
ATOM 2015 N N . THR A 1 279 ? 4.415 2.995 21.965 1.00 61.34 279 THR A N 1
ATOM 2016 C CA . THR A 1 279 ? 5.391 3.920 21.363 1.00 61.34 279 THR A CA 1
ATOM 2017 C C . THR A 1 279 ? 4.750 4.710 20.217 1.00 61.34 279 THR A C 1
ATOM 2019 O O . THR A 1 279 ? 5.027 4.411 19.055 1.00 61.34 279 THR A O 1
ATOM 2022 N N . PRO A 1 280 ? 3.921 5.735 20.504 1.00 61.62 280 PRO A N 1
ATOM 2023 C CA . PRO A 1 280 ? 3.245 6.527 19.475 1.00 61.62 280 PRO A CA 1
ATOM 2024 C C . PRO A 1 280 ? 4.207 7.295 18.557 1.00 61.62 280 PRO A C 1
ATOM 2026 O O . PRO A 1 280 ? 3.755 7.900 17.596 1.00 61.62 280 PRO A O 1
ATOM 2029 N N . GLU A 1 281 ? 5.513 7.292 18.831 1.00 65.81 281 GLU A N 1
ATOM 2030 C CA . GLU A 1 281 ? 6.542 7.842 17.940 1.00 65.81 281 GLU A CA 1
ATOM 2031 C C . GLU A 1 281 ? 6.847 6.931 16.739 1.00 65.81 281 GLU A C 1
ATOM 2033 O O . GLU A 1 281 ? 7.376 7.414 15.745 1.00 65.81 281 GLU A O 1
ATOM 2038 N N . LEU A 1 282 ? 6.489 5.640 16.794 1.00 72.12 282 LEU A N 1
ATOM 2039 C CA . LEU A 1 282 ? 6.621 4.729 15.658 1.00 72.12 282 LEU A CA 1
ATOM 2040 C C . LEU A 1 282 ? 5.264 4.569 14.967 1.00 72.12 282 LEU A C 1
ATOM 2042 O O . LEU A 1 282 ? 4.387 3.831 15.434 1.00 72.12 282 LEU A O 1
ATOM 2046 N N . GLN A 1 283 ? 5.089 5.316 13.878 1.00 80.12 283 GLN A N 1
ATOM 2047 C CA . GLN A 1 283 ? 3.874 5.343 13.071 1.00 80.12 283 GLN A CA 1
ATOM 2048 C C . GLN A 1 283 ? 4.232 5.197 11.593 1.00 80.12 283 GLN A C 1
ATOM 2050 O O . GLN A 1 283 ? 5.053 5.957 11.083 1.00 80.12 283 GLN A O 1
ATOM 2055 N N . ALA A 1 284 ? 3.547 4.284 10.906 1.00 85.44 284 ALA A N 1
ATOM 2056 C CA . ALA A 1 284 ? 3.631 4.153 9.457 1.00 85.44 284 ALA A CA 1
ATOM 2057 C C . ALA A 1 284 ? 2.412 4.830 8.826 1.00 85.44 284 ALA A C 1
ATOM 2059 O O . ALA A 1 284 ? 1.268 4.546 9.204 1.00 85.44 284 ALA A O 1
ATOM 2060 N N . PHE A 1 285 ? 2.661 5.713 7.861 1.00 88.38 285 PHE A N 1
ATOM 2061 C CA . PHE A 1 285 ? 1.633 6.414 7.097 1.00 88.38 285 PHE A CA 1
ATOM 2062 C C . PHE A 1 285 ? 1.723 6.013 5.631 1.00 88.38 285 PHE A C 1
ATOM 2064 O O . PHE A 1 285 ? 2.759 6.212 5.000 1.00 88.38 285 PHE A O 1
ATOM 2071 N N . ILE A 1 286 ? 0.620 5.508 5.082 1.00 93.44 286 ILE A N 1
ATOM 2072 C CA . ILE A 1 286 ? 0.503 5.236 3.650 1.00 93.44 286 ILE A CA 1
ATOM 2073 C C . ILE A 1 286 ? -0.576 6.149 3.083 1.00 93.44 286 ILE A C 1
ATOM 2075 O O . ILE A 1 286 ? -1.732 6.097 3.512 1.00 93.44 286 ILE A O 1
ATOM 2079 N N . ASN A 1 287 ? -0.192 6.997 2.134 1.00 95.75 287 ASN A N 1
ATOM 2080 C CA . ASN A 1 287 ? -1.119 7.866 1.422 1.00 95.75 287 ASN A CA 1
ATOM 2081 C C . ASN A 1 287 ? -1.839 7.059 0.340 1.00 95.75 287 ASN A C 1
ATOM 2083 O O . ASN A 1 287 ? -1.221 6.260 -0.361 1.00 95.75 287 ASN A O 1
ATOM 2087 N N . LEU A 1 288 ? -3.145 7.268 0.223 1.00 96.62 288 LEU A N 1
ATOM 2088 C CA . LEU A 1 288 ? -4.031 6.519 -0.659 1.00 96.62 288 LEU A CA 1
ATOM 2089 C C . LEU A 1 288 ? -4.692 7.475 -1.647 1.00 96.62 288 LEU A C 1
ATOM 2091 O O . LEU A 1 288 ? -5.239 8.502 -1.243 1.00 96.62 288 LEU A O 1
ATOM 2095 N N . ASN A 1 289 ? -4.672 7.113 -2.924 1.00 96.81 289 ASN A N 1
ATOM 2096 C CA . ASN A 1 289 ? -5.373 7.813 -3.993 1.00 96.81 289 ASN A CA 1
ATOM 2097 C C . ASN A 1 289 ? -6.154 6.797 -4.828 1.00 96.81 289 ASN A C 1
ATOM 2099 O O . ASN A 1 289 ? -5.654 5.704 -5.069 1.00 96.81 289 ASN A O 1
ATOM 2103 N N . HIS A 1 290 ? -7.370 7.169 -5.235 1.00 95.19 290 HIS A N 1
ATOM 2104 C CA . HIS A 1 290 ? -8.241 6.358 -6.097 1.00 95.19 290 HIS A CA 1
ATOM 2105 C C . HIS A 1 290 ? -8.369 4.897 -5.627 1.00 95.19 290 HIS A C 1
ATOM 2107 O O . HIS A 1 290 ? -7.968 3.971 -6.312 1.00 95.19 290 HIS A O 1
ATOM 2113 N N . PHE A 1 291 ? -8.870 4.713 -4.402 1.00 93.56 291 PHE A N 1
ATOM 2114 C CA . PHE A 1 291 ? -9.256 3.402 -3.883 1.00 93.56 291 PHE A CA 1
ATOM 2115 C C . PHE A 1 291 ? -10.734 3.414 -3.520 1.00 93.56 291 PHE A C 1
ATOM 2117 O O . PHE A 1 291 ? -11.159 4.174 -2.646 1.00 93.56 291 PHE A O 1
ATOM 2124 N N . GLU A 1 292 ? -11.503 2.524 -4.132 1.00 93.44 292 GLU A N 1
ATOM 2125 C CA . GLU A 1 292 ? -12.917 2.323 -3.822 1.00 93.44 292 GLU A CA 1
ATOM 2126 C C . GLU A 1 292 ? -13.091 1.454 -2.573 1.00 93.44 292 GLU A C 1
ATOM 2128 O O . GLU A 1 292 ? -14.099 1.570 -1.865 1.00 93.44 292 GLU A O 1
ATOM 2133 N N . GLN A 1 293 ? -12.109 0.592 -2.283 1.00 89.12 293 GLN A N 1
ATOM 2134 C CA . GLN A 1 293 ? -12.142 -0.306 -1.138 1.00 89.12 293 GLN A CA 1
ATOM 2135 C C . GLN A 1 293 ? -10.779 -0.433 -0.447 1.00 89.12 293 GLN A C 1
ATOM 2137 O O . GLN A 1 293 ? -9.764 -0.733 -1.067 1.00 89.12 293 GLN A O 1
ATOM 2142 N N . VAL A 1 294 ? -10.777 -0.299 0.882 1.00 90.94 294 VAL A N 1
ATOM 2143 C CA . VAL A 1 294 ? -9.621 -0.597 1.738 1.00 90.94 294 VAL A CA 1
ATOM 2144 C C . VAL A 1 294 ? -10.040 -1.619 2.787 1.00 90.94 294 VAL A C 1
ATOM 2146 O O . VAL A 1 294 ? -10.925 -1.360 3.599 1.00 90.94 294 VAL A O 1
ATOM 2149 N N . ASN A 1 295 ? -9.391 -2.776 2.774 1.00 87.19 295 ASN A N 1
ATOM 2150 C CA . ASN A 1 295 ? -9.579 -3.857 3.726 1.00 87.19 295 ASN A CA 1
ATOM 2151 C C . ASN A 1 295 ? -8.357 -3.936 4.640 1.00 87.19 295 ASN A C 1
ATOM 2153 O O . ASN A 1 295 ? -7.233 -4.098 4.167 1.00 87.19 295 ASN A O 1
ATOM 2157 N N . VAL A 1 296 ? -8.580 -3.887 5.952 1.00 87.69 296 VAL A N 1
ATOM 2158 C CA . VAL A 1 296 ? -7.521 -4.064 6.952 1.00 87.69 296 VAL A CA 1
ATOM 2159 C C . VAL A 1 296 ? -7.779 -5.335 7.752 1.00 87.69 296 VAL A C 1
ATOM 2161 O O . VAL A 1 296 ? -8.817 -5.463 8.403 1.00 87.69 296 VAL A O 1
ATOM 2164 N N . ALA A 1 297 ? -6.830 -6.265 7.715 1.00 84.00 297 ALA A N 1
ATOM 2165 C CA . ALA A 1 297 ? -6.821 -7.485 8.516 1.00 84.00 297 ALA A CA 1
ATOM 2166 C C . ALA A 1 297 ? -5.928 -7.332 9.757 1.00 84.00 297 ALA A C 1
ATOM 2168 O O . ALA A 1 297 ? -5.065 -6.460 9.804 1.00 84.00 297 ALA A O 1
ATOM 2169 N N . ASN A 1 298 ? -6.140 -8.186 10.767 1.00 77.19 298 ASN A N 1
ATOM 2170 C CA . ASN A 1 298 ? -5.373 -8.228 12.024 1.00 77.19 298 ASN A CA 1
ATOM 2171 C C . ASN A 1 298 ? -5.195 -6.863 12.714 1.00 77.19 298 ASN A C 1
ATOM 2173 O O . ASN A 1 298 ? -4.189 -6.628 13.383 1.00 77.19 298 ASN A O 1
ATOM 2177 N N . ASN A 1 299 ? -6.159 -5.954 12.560 1.00 76.69 299 ASN A N 1
ATOM 2178 C CA . ASN A 1 299 ? -6.174 -4.701 13.302 1.00 76.69 299 ASN A CA 1
ATOM 2179 C C . ASN A 1 299 ? -6.361 -5.021 14.786 1.00 76.69 299 ASN A C 1
ATOM 2181 O O . ASN A 1 299 ? -7.287 -5.748 15.153 1.00 76.69 299 ASN A O 1
ATOM 2185 N N . ARG A 1 300 ? -5.511 -4.450 15.646 1.00 73.50 300 ARG A N 1
ATOM 2186 C CA . ARG A 1 300 ? -5.709 -4.521 17.097 1.00 73.50 300 ARG A CA 1
ATOM 2187 C C . ARG A 1 300 ? -7.000 -3.844 17.518 1.00 73.50 300 ARG A C 1
ATOM 2189 O O . ARG A 1 300 ? -7.425 -4.124 18.626 1.00 73.50 300 ARG A O 1
ATOM 2196 N N . GLY A 1 301 ? -7.602 -3.015 16.659 1.00 69.81 301 GLY A N 1
ATOM 2197 C CA . GLY A 1 301 ? -8.770 -2.177 16.919 1.00 69.81 301 GLY A CA 1
ATOM 2198 C C . GLY A 1 301 ? -8.445 -1.045 17.889 1.00 69.81 301 GLY A C 1
ATOM 2199 O O . GLY A 1 301 ? -7.349 -0.994 18.442 1.00 69.81 301 GLY A O 1
ATOM 2200 N N . TYR A 1 302 ? -9.387 -0.128 18.084 1.00 73.88 302 TYR A N 1
ATOM 2201 C CA . TYR A 1 302 ? -9.214 0.949 19.050 1.00 73.88 302 TYR A CA 1
ATOM 2202 C C . TYR A 1 302 ? -9.629 0.476 20.450 1.00 73.88 302 TYR A C 1
ATOM 2204 O O . TYR A 1 302 ? -10.677 -0.149 20.603 1.00 73.88 302 TYR A O 1
ATOM 2212 N N . PRO A 1 303 ? -8.816 0.707 21.490 1.00 75.75 303 PRO A N 1
ATOM 2213 C CA . PRO A 1 303 ? -9.156 0.280 22.832 1.00 75.75 303 PRO A CA 1
ATOM 2214 C C . PRO A 1 303 ? -10.212 1.209 23.430 1.00 75.75 303 PRO A C 1
ATOM 2216 O O . PRO A 1 303 ? -10.070 2.431 23.405 1.00 75.75 303 PRO A O 1
ATOM 2219 N N . ILE A 1 304 ? -11.197 0.615 24.101 1.00 85.38 304 ILE A N 1
ATOM 2220 C CA . ILE A 1 304 ? -12.088 1.340 25.008 1.00 85.38 304 ILE A CA 1
ATOM 2221 C C . ILE A 1 304 ? -11.238 1.903 26.154 1.00 85.38 304 ILE A C 1
ATOM 2223 O O . ILE A 1 304 ? -10.630 1.137 26.908 1.00 85.38 304 ILE A O 1
ATOM 2227 N N . VAL A 1 305 ? -11.215 3.227 26.322 1.00 88.69 305 VAL A N 1
ATOM 2228 C CA . VAL A 1 305 ? -10.447 3.895 27.383 1.00 88.69 305 VAL A CA 1
ATOM 2229 C C . VAL A 1 305 ? -11.397 4.354 28.489 1.00 88.69 305 VAL A C 1
ATOM 2231 O O . VAL A 1 305 ? -12.108 5.344 28.313 1.00 88.69 305 VAL A O 1
ATOM 2234 N N . PRO A 1 306 ? -11.443 3.690 29.660 1.00 88.19 306 PRO A N 1
ATOM 2235 C CA . PRO A 1 306 ? -12.189 4.211 30.794 1.00 88.19 306 PRO A CA 1
ATOM 2236 C C . PRO A 1 306 ? -11.712 5.608 31.180 1.00 88.19 306 PRO A C 1
ATOM 2238 O O . PRO A 1 306 ? -10.516 5.851 31.334 1.00 88.19 306 PRO A O 1
ATOM 2241 N N . THR A 1 307 ? -12.658 6.518 31.389 1.00 89.00 307 THR A N 1
ATOM 2242 C CA . THR A 1 307 ? -12.346 7.815 31.998 1.00 89.00 307 THR A CA 1
ATOM 2243 C C . THR A 1 307 ? -12.176 7.672 33.512 1.00 89.00 307 THR A C 1
ATOM 2245 O O . THR A 1 307 ? -12.389 6.600 34.087 1.00 89.00 307 THR A O 1
ATOM 2248 N N . THR A 1 308 ? -11.811 8.772 34.171 1.00 85.94 308 THR A N 1
ATOM 2249 C CA . THR A 1 308 ? -11.692 8.856 35.628 1.00 85.94 308 THR A CA 1
ATOM 2250 C C . THR A 1 308 ? -12.914 8.246 36.341 1.00 85.94 308 THR A C 1
ATOM 2252 O O . THR A 1 308 ? -14.047 8.603 35.999 1.00 85.94 308 THR A O 1
ATOM 2255 N N . PRO A 1 309 ? -12.708 7.371 37.349 1.00 83.00 309 PRO A N 1
ATOM 2256 C CA . PRO A 1 309 ? -13.781 6.777 38.142 1.00 83.00 309 PRO A CA 1
ATOM 2257 C C . PRO A 1 309 ? -14.789 7.805 38.659 1.00 83.00 309 PRO A C 1
ATOM 2259 O O . PRO A 1 309 ? -14.414 8.851 39.195 1.00 83.00 309 PRO A O 1
ATOM 2262 N N . LEU A 1 310 ? -16.081 7.497 38.522 1.00 85.56 310 LEU A N 1
ATOM 2263 C CA . LEU A 1 310 ? -17.143 8.306 39.121 1.00 85.56 310 LEU A CA 1
ATOM 2264 C C . LEU A 1 310 ? -17.160 8.114 40.642 1.00 85.56 310 LEU A C 1
ATOM 2266 O O . LEU A 1 310 ? -16.771 7.046 41.110 1.00 85.56 310 LEU A O 1
ATOM 2270 N N . PRO A 1 311 ? -17.647 9.091 41.425 1.00 82.50 311 PRO A N 1
ATOM 2271 C CA . PRO A 1 311 ? -17.857 8.899 42.853 1.00 82.50 311 PRO A CA 1
ATOM 2272 C C . PRO A 1 311 ? -18.757 7.685 43.147 1.00 82.50 311 PRO A C 1
ATOM 2274 O O . PRO A 1 311 ? -19.628 7.356 42.334 1.00 82.50 311 PRO A O 1
ATOM 2277 N N . PRO A 1 312 ? -18.602 7.057 44.321 1.00 79.69 312 PRO A N 1
ATOM 2278 C CA . PRO A 1 312 ? -19.440 5.942 44.730 1.00 79.69 312 PRO A CA 1
ATOM 2279 C C . PRO A 1 312 ? -20.909 6.349 44.854 1.00 79.69 312 PRO A C 1
ATOM 2281 O O . PRO A 1 312 ? -21.246 7.488 45.200 1.00 79.69 312 PRO A O 1
ATOM 2284 N N . LEU A 1 313 ? -21.799 5.385 44.621 1.00 84.56 313 LEU A N 1
ATOM 2285 C CA . LEU A 1 313 ? -23.236 5.594 44.742 1.00 84.56 313 LEU A CA 1
ATOM 2286 C C . LEU A 1 313 ? -23.673 5.463 46.201 1.00 84.56 313 LEU A C 1
ATOM 2288 O O . LEU A 1 313 ? -23.589 4.395 46.807 1.00 84.56 313 LEU A O 1
ATOM 2292 N N . ASN A 1 314 ? -24.182 6.566 46.747 1.00 88.44 314 ASN A N 1
ATOM 2293 C CA . ASN A 1 314 ? -24.802 6.606 48.067 1.00 88.44 314 ASN A CA 1
ATOM 2294 C C . ASN A 1 314 ? -26.285 6.256 47.937 1.00 88.44 314 ASN A C 1
ATOM 2296 O O . ASN A 1 314 ? -27.098 7.088 47.531 1.00 88.44 314 ASN A O 1
ATOM 2300 N N . ALA A 1 315 ? -26.632 5.014 48.257 1.00 88.00 315 ALA A N 1
ATOM 2301 C CA . ALA A 1 315 ? -27.985 4.501 48.129 1.00 88.00 315 ALA A CA 1
ATOM 2302 C C . ALA A 1 315 ? -28.803 4.696 49.409 1.00 88.00 315 ALA A C 1
ATOM 2304 O O . ALA A 1 315 ? -28.318 4.485 50.523 1.00 88.00 315 ALA A O 1
ATOM 2305 N N . PHE A 1 316 ? -30.088 5.008 49.235 1.00 89.75 316 PHE A N 1
ATOM 2306 C CA . PHE A 1 316 ? -31.098 4.878 50.281 1.00 89.75 316 PHE A CA 1
ATOM 2307 C C . PHE A 1 316 ? -31.929 3.624 50.028 1.00 89.75 316 PHE A C 1
ATOM 2309 O O . PHE A 1 316 ? -32.367 3.376 48.902 1.00 89.75 316 PHE A O 1
ATOM 2316 N N . ALA A 1 317 ? -32.191 2.858 51.088 1.00 92.44 317 ALA A N 1
ATOM 2317 C CA . ALA A 1 317 ? -33.006 1.653 51.002 1.00 92.44 317 ALA A CA 1
ATOM 2318 C C . ALA A 1 317 ? -34.351 1.955 50.326 1.00 92.44 317 ALA A C 1
ATOM 2320 O O . ALA A 1 317 ? -35.055 2.905 50.685 1.00 92.44 317 ALA A O 1
ATOM 2321 N N . GLY A 1 318 ? -34.697 1.157 49.319 1.00 90.44 318 GLY A N 1
ATOM 2322 C CA . GLY A 1 318 ? -35.959 1.264 48.605 1.00 90.44 318 GLY A CA 1
ATOM 2323 C C . GLY A 1 318 ? -36.114 2.511 47.729 1.00 90.44 318 GLY A C 1
ATOM 2324 O O . GLY A 1 318 ? -37.214 2.703 47.213 1.00 90.44 318 GLY A O 1
ATOM 2325 N N . HIS A 1 319 ? -35.081 3.323 47.501 1.00 91.12 319 HIS A N 1
ATOM 2326 C CA . HIS A 1 319 ? -35.149 4.457 46.573 1.00 91.12 319 HIS A CA 1
ATOM 2327 C C . HIS A 1 319 ? -34.533 4.071 45.219 1.00 91.12 319 HIS A C 1
ATOM 2329 O O . HIS A 1 319 ? -33.424 3.534 45.199 1.00 91.12 319 HIS A O 1
ATOM 2335 N N . PRO A 1 320 ? -35.242 4.274 44.093 1.00 91.69 320 PRO A N 1
ATOM 2336 C CA . PRO A 1 320 ? -34.716 3.915 42.785 1.00 91.69 320 PRO A CA 1
ATOM 2337 C C . PRO A 1 320 ? -33.694 4.946 42.292 1.00 91.69 320 PRO A C 1
ATOM 2339 O O . PRO A 1 320 ? -33.936 6.151 42.341 1.00 91.69 320 PRO A O 1
ATOM 2342 N N . PHE A 1 321 ? -32.589 4.452 41.748 1.00 91.81 321 PHE A N 1
ATOM 2343 C CA . PHE A 1 321 ? -31.773 5.151 40.768 1.00 91.81 321 PHE A CA 1
ATOM 2344 C C . PHE A 1 321 ? -32.405 4.938 39.396 1.00 91.81 321 PHE A C 1
ATOM 2346 O O . PHE A 1 321 ? -32.694 3.800 39.023 1.00 91.81 321 PHE A O 1
ATOM 2353 N N . VAL A 1 322 ? -32.636 6.027 38.668 1.00 93.88 322 VAL A N 1
ATOM 2354 C CA . VAL A 1 322 ? -33.202 6.008 37.316 1.00 93.88 322 VAL A CA 1
ATOM 2355 C C . VAL A 1 322 ? -32.220 6.714 36.396 1.00 93.88 322 VAL A C 1
ATOM 2357 O O . VAL A 1 322 ? -31.858 7.857 36.670 1.00 93.88 322 VAL A O 1
ATOM 2360 N N . ASP A 1 323 ? -31.774 6.007 35.359 1.00 92.62 323 ASP A N 1
ATOM 2361 C CA . ASP A 1 323 ? -30.849 6.480 34.321 1.00 92.62 323 ASP A CA 1
ATOM 2362 C C . ASP A 1 323 ? -29.622 7.219 34.884 1.00 92.62 323 ASP A C 1
ATOM 2364 O O . ASP A 1 323 ? -29.175 8.244 34.369 1.00 92.62 323 ASP A O 1
ATOM 2368 N N . ALA A 1 324 ? -29.070 6.694 35.979 1.00 92.44 324 ALA A N 1
ATOM 2369 C CA . ALA A 1 324 ? -27.890 7.252 36.614 1.00 92.44 324 ALA A CA 1
ATOM 2370 C C . ALA A 1 324 ? -26.649 6.946 35.770 1.00 92.44 324 ALA A C 1
ATOM 2372 O O . ALA A 1 324 ? -26.467 5.814 35.318 1.00 92.44 324 ALA A O 1
ATOM 2373 N N . VAL A 1 325 ? -25.766 7.934 35.602 1.00 93.50 325 VAL A N 1
ATOM 2374 C CA . VAL A 1 325 ? -24.460 7.710 34.970 1.00 93.50 325 VAL A CA 1
ATOM 2375 C C . VAL A 1 325 ? -23.590 6.908 35.934 1.00 93.50 325 VAL A C 1
ATOM 2377 O O . VAL A 1 325 ? -23.232 7.404 37.000 1.00 93.50 325 VAL A O 1
ATOM 2380 N N . VAL A 1 326 ? -23.257 5.677 35.556 1.00 94.19 326 VAL A N 1
ATOM 2381 C CA . VAL A 1 326 ? -22.468 4.741 36.377 1.00 94.19 326 VAL A CA 1
ATOM 2382 C C . VAL A 1 326 ? -21.037 4.561 35.881 1.00 94.19 326 VAL A C 1
ATOM 2384 O O . VAL A 1 326 ? -20.176 4.132 36.641 1.00 94.19 326 VAL A O 1
ATOM 2387 N N . ALA A 1 327 ? -20.765 4.927 34.629 1.00 94.50 327 ALA A N 1
ATOM 2388 C CA . ALA A 1 327 ? -19.426 4.941 34.060 1.00 94.50 327 ALA A CA 1
ATOM 2389 C C . ALA A 1 327 ? -19.342 5.906 32.876 1.00 94.50 327 ALA A C 1
ATOM 2391 O O . ALA A 1 327 ? -20.357 6.280 32.281 1.00 94.50 327 ALA A O 1
ATOM 2392 N N . ARG A 1 328 ? -18.114 6.285 32.524 1.00 94.56 328 ARG A N 1
ATOM 2393 C CA . ARG A 1 328 ? -17.785 7.008 31.296 1.00 94.56 328 ARG A CA 1
ATOM 2394 C C . ARG A 1 328 ? -16.527 6.423 30.668 1.00 94.56 328 ARG A C 1
ATOM 2396 O O . ARG A 1 328 ? -15.598 6.051 31.390 1.00 94.56 328 ARG A O 1
ATOM 2403 N N . PHE A 1 329 ? -16.490 6.370 29.347 1.00 93.88 329 PHE A N 1
ATOM 2404 C CA . PHE A 1 329 ? -15.337 5.910 28.579 1.00 93.88 329 PHE A CA 1
ATOM 2405 C C . PHE A 1 329 ? -15.168 6.752 27.316 1.00 93.88 329 PHE A C 1
ATOM 2407 O O . PHE A 1 329 ? -16.113 7.403 26.865 1.00 93.88 329 PHE A O 1
ATOM 2414 N N . GLU A 1 330 ? -13.959 6.747 26.777 1.00 91.44 330 GLU A N 1
ATOM 2415 C CA . GLU A 1 330 ? -13.619 7.340 25.495 1.00 91.44 330 GLU A CA 1
ATOM 2416 C C . GLU A 1 330 ? -13.333 6.253 24.459 1.00 91.44 330 GLU A C 1
ATOM 2418 O O . GLU A 1 330 ? -12.797 5.193 24.792 1.00 91.44 330 GLU A O 1
ATOM 2423 N N . GLU A 1 331 ? -13.672 6.550 23.207 1.00 85.25 331 GLU A N 1
ATOM 2424 C CA . GLU A 1 331 ? -13.341 5.749 22.031 1.00 85.25 331 GLU A CA 1
ATOM 2425 C C . GLU A 1 331 ? -12.578 6.598 21.008 1.00 85.25 331 GLU A C 1
ATOM 2427 O O . GLU A 1 331 ? -12.892 7.774 20.788 1.00 85.25 331 GLU A O 1
ATOM 2432 N N . ARG A 1 332 ? -11.565 6.004 20.373 1.00 77.38 332 ARG A N 1
ATOM 2433 C CA . ARG A 1 332 ? -10.761 6.653 19.332 1.00 77.38 332 ARG A CA 1
ATOM 2434 C C . ARG A 1 332 ? -11.218 6.320 17.917 1.00 77.38 332 ARG A C 1
ATOM 2436 O O . ARG A 1 332 ? -10.890 7.106 17.025 1.00 77.38 332 ARG A O 1
ATOM 2443 N N . ASP A 1 333 ? -11.999 5.257 17.731 1.00 75.94 333 ASP A N 1
ATOM 2444 C CA . ASP A 1 333 ? -12.686 4.968 16.471 1.00 75.94 333 ASP A CA 1
ATOM 2445 C C . ASP A 1 333 ? -13.615 6.136 16.059 1.00 75.94 333 ASP A C 1
ATOM 2447 O O . ASP A 1 333 ? -14.598 6.427 16.750 1.00 75.94 333 ASP A O 1
ATOM 2451 N N . PRO A 1 334 ? -13.349 6.825 14.930 1.00 72.19 334 PRO A N 1
ATOM 2452 C CA . PRO A 1 334 ? -14.216 7.889 14.420 1.00 72.19 334 PRO A CA 1
ATOM 2453 C C . PRO A 1 334 ? -15.619 7.411 14.013 1.00 72.19 334 PRO A C 1
ATOM 2455 O O . PRO A 1 334 ? -16.534 8.229 13.916 1.00 72.19 334 PRO A O 1
ATOM 2458 N N . GLY A 1 335 ? -15.781 6.115 13.729 1.00 77.19 335 GLY A N 1
ATOM 2459 C CA . GLY A 1 335 ? -17.035 5.493 13.315 1.00 77.19 335 GLY A CA 1
ATOM 2460 C C . GLY A 1 335 ? -17.900 4.978 14.465 1.00 77.19 335 GLY A C 1
ATOM 2461 O O . GLY A 1 335 ? -19.049 4.607 14.208 1.00 77.19 335 GLY A O 1
ATOM 2462 N N . ALA A 1 336 ? -17.387 4.981 15.700 1.00 85.31 336 ALA A N 1
ATOM 2463 C CA . ALA A 1 336 ? -18.063 4.382 16.841 1.00 85.31 336 ALA A CA 1
ATOM 2464 C C . ALA A 1 336 ? -19.381 5.073 17.194 1.00 85.31 336 ALA A C 1
ATOM 2466 O O . ALA A 1 336 ? -19.502 6.303 17.277 1.00 85.31 336 ALA A O 1
ATOM 2467 N N . LYS A 1 337 ? -20.386 4.245 17.458 1.00 91.06 337 LYS A N 1
ATOM 2468 C CA . LYS A 1 337 ? -21.737 4.640 17.846 1.00 91.06 337 LYS A CA 1
ATOM 2469 C C . LYS A 1 337 ? -22.107 3.947 19.142 1.00 91.06 337 LYS A C 1
ATOM 2471 O O . LYS A 1 337 ? -21.680 2.837 19.434 1.00 91.06 337 LYS A O 1
ATOM 2476 N N . ALA A 1 338 ? -23.022 4.552 19.895 1.00 94.00 338 ALA A N 1
ATOM 2477 C CA . ALA A 1 338 ? -23.517 3.957 21.139 1.00 94.00 338 ALA A CA 1
ATOM 2478 C C . ALA A 1 338 ? -24.063 2.520 20.965 1.00 94.00 338 ALA A C 1
ATOM 2480 O O . ALA A 1 338 ? -23.995 1.714 21.890 1.00 94.00 338 ALA A O 1
ATOM 2481 N N . ALA A 1 339 ? -24.589 2.192 19.778 1.00 92.88 339 ALA A N 1
ATOM 2482 C CA . ALA A 1 339 ? -25.129 0.873 19.451 1.00 92.88 339 ALA A CA 1
ATOM 2483 C C . ALA A 1 339 ? -24.066 -0.238 19.338 1.00 92.88 339 ALA A C 1
ATOM 2485 O O . ALA A 1 339 ? -24.423 -1.419 19.442 1.00 92.88 339 ALA A O 1
ATOM 2486 N N . ASP A 1 340 ? -22.794 0.129 19.167 1.00 91.00 340 ASP A N 1
ATOM 2487 C CA . ASP A 1 340 ? -21.672 -0.802 19.004 1.00 91.00 340 ASP A CA 1
ATOM 2488 C C . ASP A 1 340 ? -21.241 -1.410 20.346 1.00 91.00 340 ASP A C 1
ATOM 2490 O O . ASP A 1 340 ? -20.521 -2.401 20.388 1.00 91.00 340 ASP A O 1
ATOM 2494 N N . TYR A 1 341 ? -21.751 -0.878 21.460 1.00 94.12 341 TYR A N 1
ATOM 2495 C CA . TYR A 1 341 ? -21.371 -1.301 22.801 1.00 94.12 341 TYR A CA 1
ATOM 2496 C C . TYR A 1 341 ? -22.460 -2.121 23.494 1.00 94.12 341 TYR A C 1
ATOM 2498 O O . TYR A 1 341 ? -23.670 -1.922 23.331 1.00 94.12 341 TYR A O 1
ATOM 2506 N N . ARG A 1 342 ? -22.020 -3.064 24.323 1.00 95.00 342 ARG A N 1
ATOM 2507 C CA . ARG A 1 342 ? -22.835 -3.797 25.294 1.00 95.00 342 ARG A CA 1
ATOM 2508 C C . ARG A 1 342 ? -22.227 -3.607 26.669 1.00 95.00 342 ARG A C 1
ATOM 2510 O O . ARG A 1 342 ? -21.018 -3.741 26.837 1.00 95.00 342 ARG A O 1
ATOM 2517 N N . VAL A 1 343 ? -23.070 -3.304 27.654 1.00 97.00 343 VAL A N 1
ATOM 2518 C CA . VAL A 1 343 ? -22.607 -3.023 29.014 1.00 97.00 343 VAL A CA 1
ATOM 2519 C C . VAL A 1 343 ? -23.329 -3.886 30.030 1.00 97.00 343 VAL A C 1
ATOM 2521 O O . VAL A 1 343 ? -24.557 -3.968 30.029 1.00 97.00 343 VAL A O 1
ATOM 2524 N N . THR A 1 344 ? -22.554 -4.488 30.927 1.00 97.44 344 THR A N 1
ATOM 2525 C CA . THR A 1 344 ? -23.054 -5.127 32.147 1.00 97.44 344 THR A CA 1
ATOM 2526 C C . THR A 1 344 ? -22.661 -4.277 33.344 1.00 97.44 344 THR A C 1
ATOM 2528 O O . THR A 1 344 ? -21.493 -3.926 33.497 1.00 97.44 344 THR A O 1
ATOM 2531 N N . ILE A 1 345 ? -23.632 -3.954 34.192 1.00 97.12 345 ILE A N 1
ATOM 2532 C CA . ILE A 1 345 ? -23.462 -3.188 35.426 1.00 97.12 345 ILE A CA 1
ATOM 2533 C C . ILE A 1 345 ? -23.632 -4.149 36.599 1.00 97.12 345 ILE A C 1
ATOM 2535 O O . ILE A 1 345 ? -24.668 -4.800 36.722 1.00 97.12 345 ILE A O 1
ATOM 2539 N N . GLN A 1 346 ? -22.633 -4.230 37.468 1.00 96.81 346 GLN A N 1
ATOM 2540 C CA . GLN A 1 346 ? -22.685 -4.924 38.750 1.00 96.81 346 GLN A CA 1
ATOM 2541 C C . GLN A 1 346 ? -22.814 -3.874 39.852 1.00 96.81 346 GLN A C 1
ATOM 2543 O O . GLN A 1 346 ? -21.913 -3.060 40.046 1.00 96.81 346 GLN A O 1
ATOM 2548 N N . TRP A 1 347 ? -23.927 -3.890 40.583 1.00 95.56 347 TRP A N 1
ATOM 2549 C CA . TRP A 1 347 ? -24.281 -2.816 41.520 1.00 95.56 347 TRP A CA 1
ATOM 2550 C C . TRP A 1 347 ? -23.595 -2.922 42.890 1.00 95.56 347 TRP A C 1
ATOM 2552 O O . TRP A 1 347 ? -23.855 -2.117 43.774 1.00 95.56 347 TRP A O 1
ATOM 2562 N N . GLY A 1 348 ? -22.733 -3.919 43.096 1.00 92.38 348 GLY A N 1
ATOM 2563 C CA . GLY A 1 348 ? -22.005 -4.112 44.356 1.00 92.38 348 GLY A CA 1
ATOM 2564 C C . GLY A 1 348 ? -22.822 -4.758 45.485 1.00 92.38 348 GLY A C 1
ATOM 2565 O O . GLY A 1 348 ? -22.254 -5.129 46.505 1.00 92.38 348 GLY A O 1
ATOM 2566 N N . ASP A 1 349 ? -24.128 -4.966 45.302 1.00 93.00 349 ASP A N 1
ATOM 2567 C CA . ASP A 1 349 ? -25.018 -5.682 46.233 1.00 93.00 349 ASP A CA 1
ATOM 2568 C C . ASP A 1 349 ? -25.268 -7.152 45.832 1.00 93.00 349 ASP A C 1
ATOM 2570 O O . ASP A 1 349 ? -26.153 -7.820 46.369 1.00 93.00 349 ASP A O 1
ATOM 2574 N N . GLY A 1 350 ? -24.490 -7.658 44.871 1.00 93.38 350 GLY A N 1
ATOM 2575 C CA . GLY A 1 350 ? -24.640 -8.995 44.291 1.00 93.38 350 GLY A CA 1
ATOM 2576 C C . GLY A 1 350 ? -25.626 -9.069 43.122 1.00 93.38 350 GLY A C 1
ATOM 2577 O O . GLY A 1 350 ? -25.756 -10.131 42.514 1.00 93.38 350 GLY A O 1
ATOM 2578 N N . THR A 1 351 ? -26.297 -7.968 42.769 1.00 96.12 351 THR A N 1
ATOM 2579 C CA . THR A 1 351 ? -27.166 -7.899 41.587 1.00 96.12 351 THR A CA 1
ATOM 2580 C C . THR A 1 351 ? -26.446 -7.297 40.378 1.00 96.12 351 THR A C 1
ATOM 2582 O O . THR A 1 351 ? -25.445 -6.584 40.500 1.00 96.12 351 THR A O 1
ATOM 2585 N N . SER A 1 352 ? -26.954 -7.599 39.181 1.00 96.44 352 SER A N 1
ATOM 2586 C CA . SER A 1 352 ? -26.457 -7.028 37.929 1.00 96.44 352 SER A CA 1
ATOM 2587 C C . SER A 1 352 ? -27.594 -6.681 36.974 1.00 96.44 352 SER A C 1
ATOM 2589 O O . SER A 1 352 ? -28.680 -7.259 37.047 1.00 96.44 352 SER A O 1
ATOM 2591 N N . ALA A 1 353 ? -27.339 -5.720 36.091 1.00 96.81 353 ALA A N 1
ATOM 2592 C CA . ALA A 1 353 ? -28.271 -5.277 35.063 1.00 96.81 353 ALA A CA 1
ATOM 2593 C C . ALA A 1 353 ? -27.526 -4.901 33.776 1.00 96.81 353 ALA A C 1
ATOM 2595 O O . ALA A 1 353 ? -26.333 -4.599 33.798 1.00 96.81 353 ALA A O 1
ATOM 2596 N N . ALA A 1 354 ? -28.239 -4.888 32.651 1.00 96.62 354 ALA A N 1
ATOM 2597 C CA . ALA A 1 354 ? -27.721 -4.291 31.426 1.00 96.62 354 ALA A CA 1
ATOM 2598 C C . ALA A 1 354 ? -27.677 -2.758 31.558 1.00 96.62 354 ALA A C 1
ATOM 2600 O O . ALA A 1 354 ? -28.578 -2.158 32.148 1.00 96.62 354 ALA A O 1
ATOM 2601 N N . GLY A 1 355 ? -26.637 -2.142 30.999 1.00 95.81 355 GLY A N 1
ATOM 2602 C CA . GLY A 1 355 ? -26.516 -0.689 30.879 1.00 95.81 355 GLY A CA 1
ATOM 2603 C C . GLY A 1 355 ? -26.962 -0.174 29.512 1.00 95.81 355 GLY A C 1
ATOM 2604 O O . GLY A 1 355 ? -26.951 -0.909 28.523 1.00 95.81 355 GLY A O 1
ATOM 2605 N N . VAL A 1 356 ? -27.314 1.108 29.456 1.00 97.19 356 VAL A N 1
ATOM 2606 C CA . VAL A 1 356 ? -27.571 1.841 28.209 1.00 97.19 356 VAL A CA 1
ATOM 2607 C C . VAL A 1 356 ? -26.387 2.758 27.937 1.00 97.19 356 VAL A C 1
ATOM 2609 O O . VAL A 1 356 ? -25.979 3.512 28.815 1.00 97.19 356 VAL A O 1
ATOM 2612 N N . VAL A 1 357 ? -25.833 2.708 26.730 1.00 97.56 357 VAL A N 1
ATOM 2613 C CA . VAL A 1 357 ? -24.753 3.612 26.321 1.00 97.56 357 VAL A CA 1
ATOM 2614 C C . VAL A 1 357 ? -25.353 4.835 25.639 1.00 97.56 357 VAL A C 1
ATOM 2616 O O . VAL A 1 357 ? -26.207 4.710 24.764 1.00 97.56 357 VAL A O 1
ATOM 2619 N N . LEU A 1 358 ? -24.901 6.018 26.044 1.00 96.44 358 LEU A N 1
ATOM 2620 C CA . LEU A 1 358 ? -25.238 7.293 25.427 1.00 96.44 358 LEU A CA 1
ATOM 2621 C C . LEU A 1 358 ? -23.952 7.977 24.962 1.00 96.44 358 LEU A C 1
ATOM 2623 O O . LEU A 1 358 ? -23.034 8.175 25.755 1.00 96.44 358 LEU A O 1
ATOM 2627 N N . GLN A 1 359 ? -23.900 8.343 23.686 1.00 96.00 359 GLN A N 1
ATOM 2628 C CA . GLN A 1 359 ? -22.802 9.116 23.108 1.00 96.00 359 GLN A CA 1
ATOM 2629 C C . GLN A 1 359 ? -23.028 10.608 23.376 1.00 96.00 359 GLN A C 1
ATOM 2631 O O . GLN A 1 359 ? -24.148 11.102 23.214 1.00 96.00 359 GLN A O 1
ATOM 2636 N N . ASP A 1 360 ? -21.990 11.323 23.810 1.00 93.88 360 ASP A N 1
ATOM 2637 C CA . ASP A 1 360 ? -22.078 12.761 24.053 1.00 93.88 360 ASP A CA 1
ATOM 2638 C C . ASP A 1 360 ? -22.212 13.525 22.727 1.00 93.88 360 ASP A C 1
ATOM 2640 O O . ASP A 1 360 ? -21.445 13.327 21.785 1.00 93.88 360 ASP A O 1
ATOM 2644 N N . ALA A 1 361 ? -23.204 14.414 22.649 1.00 90.62 361 ALA A N 1
ATOM 2645 C CA . ALA A 1 361 ? -23.524 15.132 21.417 1.00 90.62 361 ALA A CA 1
ATOM 2646 C C . ALA A 1 361 ? -22.481 16.199 21.039 1.00 90.62 361 ALA A C 1
ATOM 2648 O O . ALA A 1 361 ? -22.370 16.549 19.866 1.00 90.62 361 ALA A O 1
ATOM 2649 N N . ASN A 1 362 ? -21.739 16.732 22.014 1.00 92.44 362 ASN A N 1
ATOM 2650 C CA . ASN A 1 362 ? -20.721 17.760 21.786 1.00 92.44 362 ASN A CA 1
ATOM 2651 C C . ASN A 1 362 ? -19.323 17.150 21.641 1.00 92.44 362 ASN A C 1
ATOM 2653 O O . ASN A 1 362 ? -18.452 17.750 21.017 1.00 92.44 362 ASN A O 1
ATOM 2657 N N . THR A 1 363 ? -19.111 15.963 22.214 1.00 90.06 363 THR A N 1
ATOM 2658 C CA . THR A 1 363 ? -17.844 15.228 22.178 1.00 90.06 363 THR A CA 1
ATOM 2659 C C . THR A 1 363 ? -18.101 13.791 21.714 1.00 90.06 363 THR A C 1
ATOM 2661 O O . THR A 1 363 ? -18.195 12.899 22.551 1.00 90.06 363 THR A O 1
ATOM 2664 N N . PRO A 1 364 ? -18.174 13.518 20.396 1.00 86.75 364 PRO A N 1
ATOM 2665 C CA . PRO A 1 364 ? -18.558 12.201 19.868 1.00 86.75 364 PRO A CA 1
ATOM 2666 C C . PRO A 1 364 ? -17.683 11.025 20.334 1.00 86.75 364 PRO A C 1
ATOM 2668 O O . PRO A 1 364 ? -18.111 9.880 20.267 1.00 86.75 364 PRO A O 1
ATOM 2671 N N . ARG A 1 365 ? -16.467 11.295 20.824 1.00 89.06 365 ARG A N 1
ATOM 2672 C CA . ARG A 1 365 ? -15.566 10.290 21.405 1.00 89.06 365 ARG A CA 1
ATOM 2673 C C . ARG A 1 365 ? -15.898 9.911 22.848 1.00 89.06 365 ARG A C 1
ATOM 2675 O O . ARG A 1 365 ? -15.349 8.936 23.335 1.00 89.06 365 ARG A O 1
ATOM 2682 N N . LEU A 1 366 ? -16.745 10.672 23.540 1.00 93.00 366 LEU A N 1
ATOM 2683 C CA . LEU A 1 366 ? -17.099 10.453 24.940 1.00 93.00 366 LEU A CA 1
ATOM 2684 C C . LEU A 1 366 ? -18.442 9.726 25.047 1.00 93.00 366 LEU A C 1
ATOM 2686 O O . LEU A 1 366 ? -19.455 10.168 24.503 1.00 93.00 366 LEU A O 1
ATOM 2690 N N . PHE A 1 367 ? -18.463 8.651 25.826 1.00 96.12 367 PHE A N 1
ATOM 2691 C CA . PHE A 1 367 ? -19.641 7.826 26.060 1.00 96.12 367 PHE A CA 1
ATOM 2692 C C . PHE A 1 367 ? -19.953 7.745 27.553 1.00 96.12 367 PHE A C 1
ATOM 2694 O O . PHE A 1 367 ? -19.064 7.645 28.400 1.00 96.12 367 PHE A O 1
ATOM 2701 N N . SER A 1 368 ? -21.241 7.779 27.884 1.00 95.69 368 SER A N 1
ATOM 2702 C CA . SER A 1 368 ? -21.763 7.583 29.236 1.00 95.69 368 SER A CA 1
ATOM 2703 C C . SER A 1 368 ? -22.559 6.287 29.309 1.00 95.69 368 SER A C 1
ATOM 2705 O O . SER A 1 368 ? -23.383 6.004 28.443 1.00 95.69 368 SER A O 1
ATOM 2707 N N . VAL A 1 369 ? -22.344 5.517 30.371 1.00 96.81 369 VAL A N 1
ATOM 2708 C CA . VAL A 1 369 ? -23.143 4.333 30.695 1.00 96.81 369 VAL A CA 1
ATOM 2709 C C . VAL A 1 369 ? -24.209 4.735 31.703 1.00 96.81 369 VAL A C 1
ATOM 2711 O O . VAL A 1 369 ? -23.884 5.184 32.803 1.00 96.81 369 VAL A O 1
ATOM 2714 N N . LEU A 1 370 ? -25.471 4.544 31.335 1.00 95.69 370 LEU A N 1
ATOM 2715 C CA . LEU A 1 370 ? -26.638 4.765 32.177 1.00 95.69 370 LEU A CA 1
ATOM 2716 C C . LEU A 1 370 ? -27.152 3.438 32.739 1.00 95.69 370 LEU A C 1
ATOM 2718 O O . LEU A 1 370 ? -27.198 2.425 32.036 1.00 95.69 370 LEU A O 1
ATOM 2722 N N . GLY A 1 371 ? -27.568 3.456 34.002 1.00 95.75 371 GLY A N 1
ATOM 2723 C CA . GLY A 1 371 ? -28.176 2.316 34.677 1.00 95.75 371 GLY A CA 1
ATOM 2724 C C . GLY A 1 371 ? -29.290 2.731 35.631 1.00 95.75 371 GLY A C 1
ATOM 2725 O O . GLY A 1 371 ? -29.263 3.816 36.210 1.00 95.75 371 GLY A O 1
ATOM 2726 N N . SER A 1 372 ? -30.250 1.830 35.829 1.00 95.31 372 SER A N 1
ATOM 2727 C CA . SER A 1 372 ? -31.326 1.979 36.812 1.00 95.31 372 SER A CA 1
ATOM 2728 C C . SER A 1 372 ? -31.299 0.815 37.803 1.00 95.31 372 SER A C 1
ATOM 2730 O O . SER A 1 372 ? -31.165 -0.336 37.386 1.00 95.31 372 SER A O 1
ATOM 2732 N N . HIS A 1 373 ? -31.430 1.095 39.104 1.00 95.88 373 HIS A N 1
ATOM 2733 C CA . HIS A 1 373 ? -31.404 0.074 40.165 1.00 95.88 373 HIS A CA 1
ATOM 2734 C C . HIS A 1 373 ? -32.090 0.527 41.448 1.00 95.88 373 HIS A C 1
ATOM 2736 O O . HIS A 1 373 ? -32.218 1.719 41.710 1.00 95.88 373 HIS A O 1
ATOM 2742 N N . ARG A 1 374 ? -32.513 -0.423 42.283 1.00 95.88 374 ARG A N 1
ATOM 2743 C CA . ARG A 1 374 ? -33.128 -0.147 43.585 1.00 95.88 374 ARG A CA 1
ATOM 2744 C C . ARG A 1 374 ? -32.497 -1.026 44.656 1.00 95.88 374 ARG A C 1
ATOM 2746 O O . ARG A 1 374 ? -32.789 -2.215 44.734 1.00 95.88 374 ARG A O 1
ATOM 2753 N N . TYR A 1 375 ? -31.702 -0.411 45.524 1.00 94.25 375 TYR A N 1
ATOM 2754 C CA . TYR A 1 375 ? -31.045 -1.113 46.623 1.00 94.25 375 TYR A CA 1
ATOM 2755 C C . TYR A 1 375 ? -32.027 -1.468 47.741 1.00 94.25 375 TYR A C 1
ATOM 2757 O O . TYR A 1 375 ? -32.910 -0.683 48.103 1.00 94.25 375 TYR A O 1
ATOM 2765 N N . SER A 1 376 ? -31.850 -2.651 48.324 1.00 93.75 376 SER A N 1
ATOM 2766 C CA . SER A 1 376 ? -32.623 -3.120 49.481 1.00 93.75 376 SER A CA 1
ATOM 2767 C C . SER A 1 376 ? -32.141 -2.515 50.805 1.00 93.75 376 SER A C 1
ATOM 2769 O O . SER A 1 376 ? -32.926 -2.404 51.746 1.00 93.75 376 SER A O 1
ATOM 2771 N N . ALA A 1 377 ? -30.882 -2.074 50.863 1.00 92.19 377 ALA A N 1
ATOM 2772 C CA . ALA A 1 377 ? -30.253 -1.452 52.022 1.00 92.19 377 ALA A CA 1
ATOM 2773 C C . ALA A 1 377 ? -29.680 -0.074 51.670 1.00 92.19 377 ALA A C 1
ATOM 2775 O O . ALA A 1 377 ? -29.324 0.194 50.524 1.00 92.19 377 ALA A O 1
ATOM 2776 N N . ALA A 1 378 ? -29.594 0.802 52.672 1.00 91.38 378 ALA A N 1
ATOM 2777 C CA . ALA A 1 378 ? -28.856 2.049 52.540 1.00 91.38 378 ALA A CA 1
ATOM 2778 C C . ALA A 1 378 ? -27.359 1.780 52.729 1.00 91.38 378 ALA A C 1
ATOM 2780 O O . ALA A 1 378 ? -26.985 0.946 53.556 1.00 91.38 378 ALA A O 1
ATOM 2781 N N . GLY A 1 379 ? -26.511 2.487 51.990 1.00 91.44 379 GLY A N 1
ATOM 2782 C CA . GLY A 1 379 ? -25.067 2.287 52.049 1.00 91.44 379 GLY A CA 1
ATOM 2783 C C . GLY A 1 379 ? -24.339 2.870 50.847 1.00 91.44 379 GLY A C 1
ATOM 2784 O O . GLY A 1 379 ? -24.956 3.399 49.922 1.00 91.44 379 GLY A O 1
ATOM 2785 N N . GLN A 1 380 ? -23.017 2.768 50.888 1.00 92.00 380 GLN A N 1
ATOM 2786 C CA . GLN A 1 380 ? -22.143 3.120 49.781 1.00 92.00 380 GLN A CA 1
ATOM 2787 C C . GLN A 1 380 ? -21.821 1.848 48.996 1.00 92.00 380 GLN A C 1
ATOM 2789 O O . GLN A 1 380 ? -21.360 0.868 49.583 1.00 92.00 380 GLN A O 1
ATOM 2794 N N . PHE A 1 381 ? -22.071 1.865 47.690 1.00 89.44 381 PHE A N 1
ATOM 2795 C CA . PHE A 1 381 ? -21.857 0.711 46.821 1.00 89.44 381 PHE A CA 1
ATOM 2796 C C . PHE A 1 381 ? -20.869 1.050 45.706 1.00 89.44 381 PHE A C 1
ATOM 2798 O O . PHE A 1 381 ? -21.020 2.059 45.013 1.00 89.44 381 PHE A O 1
ATOM 2805 N N . THR A 1 382 ? -19.865 0.187 45.538 1.00 90.81 382 THR A N 1
ATOM 2806 C CA . THR A 1 382 ? -18.939 0.230 44.405 1.00 90.81 382 THR A CA 1
ATOM 2807 C C . THR A 1 382 ? -19.590 -0.455 43.214 1.00 90.81 382 THR A C 1
ATOM 2809 O O . THR A 1 382 ? -19.857 -1.657 43.252 1.00 90.81 382 THR A O 1
ATOM 2812 N N . VAL A 1 383 ? -19.837 0.308 42.155 1.00 94.00 383 VAL A N 1
ATOM 2813 C CA . VAL A 1 383 ? -20.418 -0.203 40.917 1.00 94.00 383 VAL A CA 1
ATOM 2814 C C . VAL A 1 383 ? -19.301 -0.574 39.959 1.00 94.00 383 VAL A C 1
ATOM 2816 O O . VAL A 1 383 ? -18.462 0.263 39.635 1.00 94.00 383 VAL A O 1
ATOM 2819 N N . ALA A 1 384 ? -19.296 -1.821 39.500 1.00 93.88 384 ALA A N 1
ATOM 2820 C CA . ALA A 1 384 ? -18.411 -2.274 38.437 1.00 93.88 384 ALA A CA 1
ATOM 2821 C C . ALA A 1 384 ? -19.183 -2.304 37.119 1.00 93.88 384 ALA A C 1
ATOM 2823 O O . ALA A 1 384 ? -20.321 -2.767 37.059 1.00 93.88 384 ALA A O 1
ATOM 2824 N N . THR A 1 385 ? -18.567 -1.826 36.049 1.00 95.69 385 THR A N 1
ATOM 2825 C CA . THR A 1 385 ? -19.143 -1.876 34.707 1.00 95.69 385 THR A CA 1
ATOM 2826 C C . THR A 1 385 ? -18.165 -2.542 33.762 1.00 95.69 385 THR A C 1
ATOM 2828 O O . THR A 1 385 ? -16.975 -2.233 33.772 1.00 95.69 385 THR A O 1
ATOM 2831 N N . THR A 1 386 ? -18.674 -3.463 32.954 1.00 95.31 386 THR A N 1
ATOM 2832 C CA . THR A 1 386 ? -17.923 -4.119 31.885 1.00 95.31 386 THR A CA 1
ATOM 2833 C C . THR A 1 386 ? -18.529 -3.694 30.562 1.00 95.31 386 THR A C 1
ATOM 2835 O O . THR A 1 386 ? -19.712 -3.942 30.325 1.00 95.31 386 THR A O 1
ATOM 2838 N N . ILE A 1 387 ? -17.724 -3.043 29.728 1.00 94.81 387 ILE A N 1
ATOM 2839 C CA . ILE A 1 387 ? -18.085 -2.540 28.403 1.00 94.81 387 ILE A CA 1
ATOM 2840 C C . ILE A 1 387 ? -17.402 -3.441 27.384 1.00 94.81 387 ILE A C 1
ATOM 2842 O O . ILE A 1 387 ? -16.205 -3.690 27.508 1.00 94.81 387 ILE A O 1
ATOM 2846 N N . VAL A 1 388 ? -18.161 -3.934 26.411 1.00 90.69 388 VAL A N 1
ATOM 2847 C CA . VAL A 1 388 ? -17.662 -4.745 25.297 1.00 90.69 388 VAL A CA 1
ATOM 2848 C C . VAL A 1 388 ? -18.157 -4.123 24.000 1.00 90.69 388 VAL A C 1
ATOM 2850 O O . VAL A 1 388 ? -19.340 -3.785 23.918 1.00 90.69 388 VAL A O 1
ATOM 2853 N N . ASP A 1 389 ? -17.283 -3.952 23.016 1.00 89.06 389 ASP A N 1
ATOM 2854 C CA . ASP A 1 389 ? -17.673 -3.487 21.683 1.00 89.06 389 ASP A CA 1
ATOM 2855 C C . ASP A 1 389 ? -18.002 -4.655 20.730 1.00 89.06 389 ASP A C 1
ATOM 2857 O O . ASP A 1 389 ? -17.903 -5.836 21.078 1.00 89.06 389 ASP A O 1
ATOM 2861 N N . THR A 1 390 ? -18.407 -4.345 19.500 1.00 80.31 390 THR A N 1
ATOM 2862 C CA . THR A 1 390 ? -18.637 -5.351 18.451 1.00 80.31 390 THR A CA 1
ATOM 2863 C C . THR A 1 390 ? -17.355 -5.988 17.903 1.00 80.31 390 THR A C 1
ATOM 2865 O O . THR A 1 390 ? -17.441 -7.036 17.264 1.00 80.31 390 THR A O 1
ATOM 2868 N N . GLY A 1 391 ? -16.191 -5.371 18.131 1.00 70.06 391 GLY A N 1
ATOM 2869 C CA . GLY A 1 391 ? -14.863 -5.857 17.741 1.00 70.06 391 GLY A CA 1
ATOM 2870 C C . GLY A 1 391 ? -14.271 -6.895 18.702 1.00 70.06 391 GLY A C 1
ATOM 2871 O O . GLY A 1 391 ? -13.319 -7.587 18.342 1.00 70.06 391 GLY A O 1
ATOM 2872 N N . GLY A 1 392 ? -14.872 -7.065 19.884 1.00 71.62 392 GLY A N 1
ATOM 2873 C CA . GLY A 1 392 ? -14.421 -7.979 20.933 1.00 71.62 392 GLY A CA 1
ATOM 2874 C C . GLY A 1 392 ? -13.518 -7.321 21.979 1.00 71.62 392 GLY A C 1
ATOM 2875 O O . GLY A 1 392 ? -13.024 -8.009 22.877 1.00 71.62 392 GLY A O 1
ATOM 2876 N N . HIS A 1 393 ? -13.316 -6.006 21.907 1.00 81.06 393 HIS A N 1
ATOM 2877 C CA . HIS A 1 393 ? -12.580 -5.237 22.900 1.00 81.06 393 HIS A CA 1
ATOM 2878 C C . HIS A 1 393 ? -13.418 -5.097 24.155 1.00 81.06 393 HIS A C 1
ATOM 2880 O O . HIS A 1 393 ? -14.631 -4.896 24.095 1.00 81.06 393 HIS A O 1
ATOM 2886 N N . SER A 1 394 ? -12.770 -5.183 25.315 1.00 85.19 394 SER A N 1
ATOM 2887 C CA . SER A 1 394 ? -13.456 -5.039 26.592 1.00 85.19 394 SER A CA 1
ATOM 2888 C C . SER A 1 394 ? -12.694 -4.138 27.545 1.00 85.19 394 SER A C 1
ATOM 2890 O O . SER A 1 394 ? -11.483 -4.295 27.705 1.00 85.19 394 SER A O 1
ATOM 2892 N N . ALA A 1 395 ? -13.416 -3.275 28.250 1.00 87.88 395 ALA A N 1
ATOM 2893 C CA . ALA A 1 395 ? -12.889 -2.517 29.371 1.00 87.88 395 ALA A CA 1
ATOM 2894 C C . ALA A 1 395 ? -13.765 -2.714 30.606 1.00 87.88 395 ALA A C 1
ATOM 2896 O O . ALA A 1 395 ? -14.986 -2.847 30.518 1.00 87.88 395 ALA A O 1
ATOM 2897 N N . SER A 1 396 ? -13.127 -2.724 31.773 1.00 88.75 396 SER A N 1
ATOM 2898 C CA . SER A 1 396 ? -13.824 -2.685 33.056 1.00 88.75 396 SER A CA 1
ATOM 2899 C C . SER A 1 396 ? -13.497 -1.387 33.772 1.00 88.75 396 SER A C 1
ATOM 2901 O O . SER A 1 396 ? -12.342 -0.967 33.804 1.00 88.75 396 SER A O 1
ATOM 2903 N N . THR A 1 397 ? -14.507 -0.762 34.361 1.00 89.12 397 THR A N 1
ATOM 2904 C CA . THR A 1 397 ? -14.330 0.407 35.222 1.00 89.12 397 THR A CA 1
ATOM 2905 C C . THR A 1 397 ? -15.176 0.284 36.475 1.00 89.12 397 THR A C 1
ATOM 2907 O O . THR A 1 397 ? -16.211 -0.385 36.480 1.00 89.12 397 THR A O 1
ATOM 2910 N N . PHE A 1 398 ? -14.703 0.909 37.544 1.00 86.94 398 PHE A N 1
ATOM 2911 C CA . PHE A 1 398 ? -15.302 0.871 38.869 1.00 86.94 398 PHE A CA 1
ATOM 2912 C C . PHE A 1 398 ? -15.605 2.303 39.303 1.00 86.94 398 PHE A C 1
ATOM 2914 O O . PHE A 1 398 ? -14.810 3.204 39.032 1.00 86.94 398 PHE A O 1
ATOM 2921 N N . SER A 1 399 ? -16.724 2.526 39.990 1.00 81.94 399 SER A N 1
ATOM 2922 C CA . SER A 1 399 ? -16.885 3.754 40.771 1.00 81.94 399 SER A CA 1
ATOM 2923 C C . SER A 1 399 ? -15.872 3.763 41.923 1.00 81.94 399 SER A C 1
ATOM 2925 O O . SER A 1 399 ? -15.549 2.702 42.459 1.00 81.94 399 SER A O 1
ATOM 2927 N N . ALA A 1 400 ? -15.381 4.945 42.289 1.00 62.81 400 ALA A N 1
ATOM 2928 C CA . ALA A 1 400 ? -14.388 5.149 43.344 1.00 62.81 400 ALA A CA 1
ATOM 2929 C C . ALA A 1 400 ? -14.841 4.666 44.730 1.00 62.81 400 ALA A C 1
ATOM 2931 O O . ALA A 1 400 ? -16.069 4.581 44.974 1.00 62.81 400 ALA A O 1
#

pLDDT: mean 78.84, std 24.4, range [23.08, 98.62]

Foldseek 3Di:
DDDDDDDDDDDDDDDDDDDDDDDDDDDDDDDDDDDDDDDDDDDDDDDPDFPWDKDFDDDDDDDDDDDDFDDFDDDDAWFWADDPLEIETEDDPGTDAWEWFDDPQWIFICCVVVVHAQDPHRQARGSPDPDRPIHGQQDLVHEYEYHYDQEAHEYEQADPVGANQSRQYEYEYEHEHYAYEYHRGRAADADEWEWEDELAWIDTRHHIYGYDYDQNYAYEYEYEQYAEAYEYEYDPQQSQQRYAAEYEPHHYAYEYEYELVLFAWDDDPFWIKGADPPPRVRMHIYTYHPHRIYIYGNHVYWAWAWDDAAAWDFAAAFDKDFFDFHTKTFTPPPPDDQVQKWKWKDFQPRDIDTWRWDADPVHNRMITTTDMDHHNHGDTHKMKMWMAGNVGHIDIDIHD

Radius of gyration: 31.48 Å; chains: 1; bounding box: 85×58×92 Å

Sequence (400 aa):
MSPLLCAGRKFVPRNARQPRKSVRHPWPIDSLELCETRTLLTTLFGVPTVSALIVPLDSSTPVTSNGPGPGPGSGSDSSSTVVGSTATLTASVQGGPLVIDQAGGLLRHNQFDLGAPGYHSAFDFDSTRLGDQTLSSTDGAVSVIINASSGDDQIILGSASAPLSKLAAAFTIHGRGGSDHLILDDRVDTSARTITVSPHQVTGLGGTVSFSHAYDSGLDLQVFAGMADDTLFLVQSFDFNDVPTSLDGGGGVDTLNADAQGTETSVSATQIKFELIPTPELQAFINLNHFEQVNVANNRGYPIVPTTPLPPLNAFAGHPFVDAVVARFEERDPGAKAADYRVTIQWGDGTSAAGVVLQDANTPRLFSVLGSHRYSAAGQFTVATTIVDTGGHSASTFSA